Protein AF-0000000071547818 (afdb_homodimer)

Nearest PDB structures (foldseek):
  4hh8-assembly1_A  TM=8.259E-01  e=1.582E-25  Bos taurus
  4f8t-assembly1_A-2  TM=7.580E-01  e=2.418E-24  Homo sapiens
  4f80-assembly1_A-2  TM=7.290E-01  e=1.500E-25  Homo sapiens
  6xlq-assembly3_G  TM=7.268E-01  e=1.851E-24  Homo sapiens
  4f9p-assembly1_B  TM=7.563E-01  e=5.371E-23  Homo sapiens

Organism: Pelodiscus sinensis (NCBI:txid13735)

InterPro domains:
  IPR003599 Immunoglobulin domain subtype [SM00409] (40-147)
  IPR007110 Immunoglobulin-like domain [PS50835] (32-149)
  IPR007110 Immunoglobulin-like domain [PS50835] (153-231)
  IPR013106 Immunoglobulin V-set domain [PF07686] (40-146)
  IPR013106 Immunoglobulin V-set domain [SM00406] (50-131)
  IPR013783 Immunoglobulin-like fold [G3DSA:2.60.40.10] (29-149)
  IPR013783 Immunoglobulin-like fold [G3DSA:2.60.40.10] (150-245)
  IPR036179 Immunoglobulin-like domain superfamily [SSF48726] (34-146)
  IPR036179 Immunoglobulin-like domain superfamily [SSF48726] (155-233)
  IPR050504 BTN/MOG-like [PTHR24100] (22-258)
  IPR053896 Butyrophilin subfamily 3 member A2-like, Ig-C domain [PF22705] (150-229)

Foldseek 3Di:
DDDPPDDPPPPVVVVVVVVVVVVVVVPPVPPPDKAKDFDPDAWEDEAQAKTKGKIFIPPWAAQQQKKKFKDDPDPQATCWIDHNNDTDQPRHDPVNRPFWDKDCPCRRRGMIMIMGGRDDPVVFAKMKIKIDDPVDIYIDIHGYHYWYDWDAWDKDQDDDDPQFTKIKIKIFDTPPAWDKFKDAPVRHTDDWDWDDPDPGMTMTMDTDHLPGRFWMKMKTADPRVRDIHMDIDGDDNVPGDDDDPVVVVVVVVVVVVVVVVVVVVVVVVVVVVD/DDDPPDDDPPPVVVVVVVVVVVVVVVPPVPPPDKAKDFDPDAWEDEAQAKTKGKMFIPPWAAQQQKKKFKDDPDPQATLWIDHNNDTDQPRHDPVNRPFWDKDCPCRRRGMIMIMGGRDDPVVFAKMKIKIDDPVDIYIDIHGYHYWYDWDAKDKDFDDDDPQFTKIKIKIFDIPPAWDKFKDAPVRHTDDWDWDDPDPGMTMTMDTDHLPGRFWMKMKTADPRVRDIHMDIDGDDNVPGDDDDPVVVVVVVVVVVVVVVVVVVVVVVVVVVVD

Radius of gyration: 42.61 Å; Cα contacts (8 Å, |Δi|>4): 1115; chains: 2; bounding box: 73×181×111 Å

Solvent-accessible surface area (backbone atoms only — not comparable to full-atom values): 29470 Å² total; per-residue (Å²): 142,84,84,78,73,77,72,74,70,62,61,61,59,54,53,53,49,50,53,50,50,49,51,56,57,61,60,53,67,69,70,74,79,60,42,44,46,42,58,95,58,65,42,67,32,44,66,62,34,61,37,73,49,56,40,31,40,42,63,71,39,65,38,68,83,28,34,41,35,32,21,59,91,41,80,86,38,18,56,42,36,35,44,85,78,38,76,49,68,84,53,31,32,74,93,35,64,92,30,58,45,76,47,62,89,38,23,70,57,17,29,42,31,42,35,36,48,55,34,50,82,82,65,45,43,64,33,33,45,34,40,35,54,99,84,50,71,40,56,25,63,38,39,36,42,67,31,40,82,46,52,58,28,35,35,31,43,57,42,80,40,94,76,14,36,28,32,36,37,32,37,40,58,48,33,61,83,55,50,70,48,42,20,33,85,87,61,48,77,44,88,56,54,63,46,71,73,44,98,61,27,41,29,33,34,34,71,41,38,82,88,43,80,46,50,36,27,37,36,40,34,34,82,79,73,69,43,73,36,46,19,32,39,30,60,36,75,83,74,44,78,65,85,55,67,40,48,55,51,37,52,50,52,52,51,49,49,52,53,50,52,52,50,53,52,50,53,52,54,58,62,70,71,110,142,84,89,76,77,78,73,73,70,63,59,63,58,53,53,52,48,51,52,48,50,50,53,56,56,62,59,52,66,69,71,72,80,58,44,43,45,41,57,94,58,65,41,67,31,42,67,60,37,62,36,73,49,57,40,30,41,41,64,69,38,65,39,67,84,29,34,38,34,31,20,58,91,42,81,85,40,19,55,43,36,34,44,84,77,38,77,48,69,84,53,32,32,74,93,36,63,94,32,60,46,76,47,63,90,38,24,70,56,17,28,40,31,43,33,36,48,54,34,50,82,81,66,45,44,64,33,33,45,35,41,34,54,99,82,50,71,37,56,25,64,38,39,36,43,65,32,38,82,46,52,58,28,34,36,31,44,57,43,80,40,94,77,12,37,30,34,36,38,33,36,39,59,48,32,61,84,55,51,68,48,42,19,33,87,85,61,48,76,44,88,57,54,62,47,70,72,45,98,62,26,42,30,32,34,35,69,40,39,83,88,42,81,44,51,36,28,38,36,40,33,33,82,78,76,69,43,71,36,46,19,32,38,32,60,38,74,81,74,46,79,64,86,56,67,40,49,55,50,38,53,51,54,50,50,49,48,52,53,50,51,51,51,52,51,50,51,52,52,60,58,67,72,104

Structure (mmCIF, N/CA/C/O backbone):
data_AF-0000000071547818-model_v1
#
loop_
_entity.id
_entity.type
_entity.pdbx_description
1 polymer 'Ig-like domain-containing protein'
#
loop_
_atom_site.group_PDB
_atom_site.id
_atom_site.type_symbol
_atom_site.label_atom_id
_atom_site.label_alt_id
_atom_site.label_comp_id
_atom_site.label_asym_id
_atom_site.label_entity_id
_atom_site.label_seq_id
_atom_site.pdbx_PDB_ins_code
_atom_site.Cartn_x
_atom_site.Cartn_y
_atom_site.Cartn_z
_atom_site.occupancy
_atom_site.B_iso_or_equiv
_atom_site.auth_seq_id
_atom_site.auth_comp_id
_atom_site.auth_asym_id
_atom_site.auth_atom_id
_atom_site.pdbx_PDB_model_num
ATOM 1 N N . MET A 1 1 ? 31.094 83 65.312 1 31.92 1 MET A N 1
ATOM 2 C CA . MET A 1 1 ? 29.844 82.438 64.812 1 31.92 1 MET A CA 1
ATOM 3 C C . MET A 1 1 ? 30.062 81.812 63.469 1 31.92 1 MET A C 1
ATOM 5 O O . MET A 1 1 ? 30.219 82.5 62.469 1 31.92 1 MET A O 1
ATOM 9 N N . HIS A 1 2 ? 30.781 80.5 63.438 1 36.31 2 HIS A N 1
ATOM 10 C CA . HIS A 1 2 ? 31.453 79.625 62.469 1 36.31 2 HIS A CA 1
ATOM 11 C C . HIS A 1 2 ? 30.438 78.938 61.531 1 36.31 2 HIS A C 1
ATOM 13 O O . HIS A 1 2 ? 29.297 78.75 61.938 1 36.31 2 HIS A O 1
ATOM 19 N N . PHE A 1 3 ? 30.719 78.875 60.188 1 37.41 3 PHE A N 1
ATOM 20 C CA . PHE A 1 3 ? 30.266 78.562 58.844 1 37.41 3 PHE A CA 1
ATOM 21 C C . PHE A 1 3 ? 30.062 77.062 58.656 1 37.41 3 PHE A C 1
ATOM 23 O O . PHE A 1 3 ? 30.516 76.5 57.656 1 37.41 3 PHE A O 1
ATOM 30 N N . ALA A 1 4 ? 29.688 76.25 59.688 1 39.84 4 ALA A N 1
ATOM 31 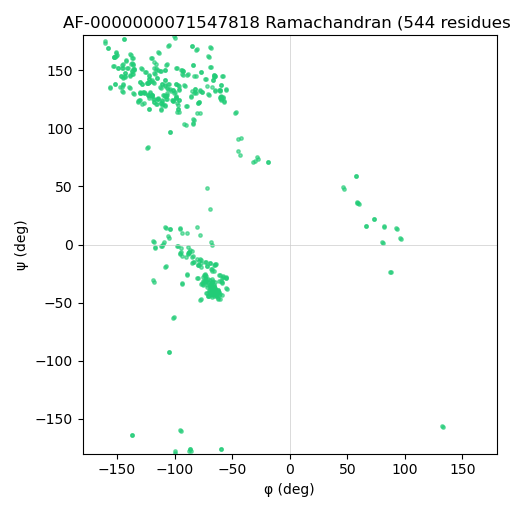C CA . ALA A 1 4 ? 29.906 74.812 59.469 1 39.84 4 ALA A CA 1
ATOM 32 C C . ALA A 1 4 ? 28.781 74.25 58.625 1 39.84 4 ALA A C 1
ATOM 34 O O . ALA A 1 4 ? 28.656 73 58.531 1 39.84 4 ALA A O 1
ATOM 35 N N . PHE A 1 5 ? 27.875 75.125 57.875 1 40.03 5 PHE A N 1
ATOM 36 C CA . PHE A 1 5 ? 26.656 74.375 57.5 1 40.03 5 PHE A CA 1
ATOM 37 C C . PHE A 1 5 ? 26.906 73.438 56.312 1 40.03 5 PHE A C 1
ATOM 39 O O . PHE A 1 5 ? 26.062 72.625 56 1 40.03 5 PHE A O 1
ATOM 46 N N . SER A 1 6 ? 27.984 73.5 55.469 1 42.91 6 SER A N 1
ATOM 47 C CA . SER A 1 6 ? 27.625 73.188 54.094 1 42.91 6 SER A CA 1
ATOM 48 C C . SER A 1 6 ? 27.734 71.688 53.812 1 42.91 6 SER A C 1
ATOM 50 O O . SER A 1 6 ? 27.672 71.25 52.656 1 42.91 6 SER A O 1
ATOM 52 N N . LYS A 1 7 ? 27.938 70.688 54.781 1 50.78 7 LYS A N 1
ATOM 53 C CA . LYS A 1 7 ? 28.453 69.438 54.25 1 50.78 7 LYS A CA 1
ATOM 54 C C . LYS A 1 7 ? 27.312 68.562 53.75 1 50.78 7 LYS A C 1
ATOM 56 O O . LYS A 1 7 ? 27.547 67.438 53.312 1 50.78 7 LYS A O 1
ATOM 61 N N . SER A 1 8 ? 25.953 68.938 53.938 1 48.5 8 SER A N 1
ATOM 62 C CA . SER A 1 8 ? 25.047 67.75 53.938 1 48.5 8 SER A CA 1
ATOM 63 C C . SER A 1 8 ? 24.594 67.438 52.531 1 48.5 8 SER A C 1
ATOM 65 O O . SER A 1 8 ? 23.781 66.5 52.312 1 48.5 8 SER A O 1
ATOM 67 N N . LEU A 1 9 ? 24.984 68.25 51.438 1 50.78 9 LEU A N 1
ATOM 68 C CA . LEU A 1 9 ? 24.312 68.062 50.156 1 50.78 9 LEU A CA 1
ATOM 69 C C . LEU A 1 9 ? 24.969 66.938 49.375 1 50.78 9 LEU A C 1
ATOM 71 O O . LEU A 1 9 ? 24.406 66.438 48.406 1 50.78 9 LEU A O 1
ATOM 75 N N . VAL A 1 10 ? 26.188 66.438 49.844 1 57.91 10 VAL A N 1
ATOM 76 C CA . VAL A 1 10 ? 26.938 65.5 49 1 57.91 10 VAL A CA 1
ATOM 77 C C . VAL A 1 10 ? 26.391 64.125 49.094 1 57.91 10 VAL A C 1
ATOM 79 O O . VAL A 1 10 ? 26.453 63.312 48.156 1 57.91 10 VAL A O 1
ATOM 82 N N . SER A 1 11 ? 25.562 63.812 50.156 1 59.69 11 SER A N 1
ATOM 83 C CA . SER A 1 11 ? 25.312 62.375 50.438 1 59.69 11 SER A CA 1
ATOM 84 C C . SER A 1 11 ? 24.094 61.875 49.656 1 59.69 11 SER A C 1
ATOM 86 O O . SER A 1 11 ? 24.047 60.719 49.25 1 59.69 11 SER A O 1
ATOM 88 N N . ALA A 1 12 ? 23.188 62.781 49.312 1 65.56 12 ALA A N 1
ATOM 89 C CA . ALA A 1 12 ? 21.969 62.312 48.656 1 65.56 12 ALA A CA 1
ATOM 90 C C . ALA A 1 12 ? 22.188 62.062 47.188 1 65.56 12 ALA A C 1
ATOM 92 O O . ALA A 1 12 ? 21.609 61.125 46.594 1 65.56 12 ALA A O 1
ATOM 93 N N . SER A 1 13 ? 23.172 62.844 46.594 1 66.38 13 SER A N 1
ATOM 94 C CA . SER A 1 13 ? 23.438 62.688 45.188 1 66.38 13 SER A CA 1
ATOM 95 C C . SER A 1 13 ? 24.203 61.406 44.875 1 66.38 13 SER A C 1
ATOM 97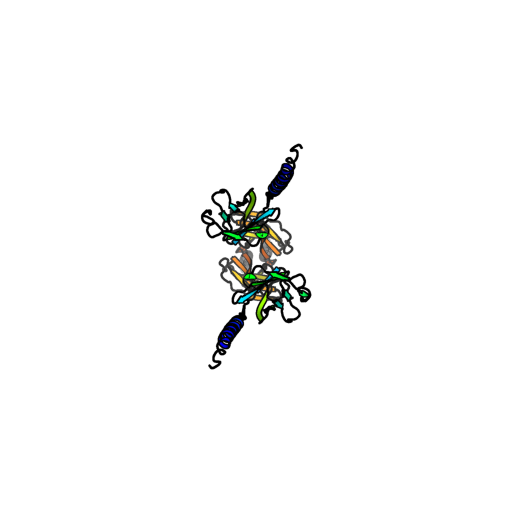 O O . SER A 1 13 ? 23.953 60.75 43.875 1 66.38 13 SER A O 1
ATOM 99 N N . PHE A 1 14 ? 24.984 60.969 45.969 1 70.75 14 PHE A N 1
ATOM 100 C CA . PHE A 1 14 ? 25.797 59.781 45.781 1 70.75 14 PHE A CA 1
ATOM 101 C C . PHE A 1 14 ? 24.922 58.531 45.844 1 70.75 14 PHE A C 1
ATOM 103 O O . PHE A 1 14 ? 25.094 57.594 45.031 1 70.75 14 PHE A O 1
ATOM 110 N N . LEU A 1 15 ? 23.875 58.594 46.688 1 67 15 LEU A N 1
ATOM 111 C CA . LEU A 1 15 ? 22.969 57.438 46.844 1 67 15 LEU A CA 1
ATOM 112 C C . LEU A 1 15 ? 22.047 57.344 45.625 1 67 15 LEU A C 1
ATOM 114 O O . LEU A 1 15 ? 21.75 56.219 45.156 1 67 15 LEU A O 1
ATOM 118 N N . GLY A 1 16 ? 21.688 58.406 45 1 64.62 16 GLY A N 1
ATOM 119 C CA . GLY A 1 16 ? 20.891 58.438 43.781 1 64.62 16 GLY A CA 1
ATOM 120 C C . GLY A 1 16 ? 21.641 57.875 42.562 1 64.62 16 GLY A C 1
ATOM 121 O O . GLY A 1 16 ? 21.062 57.125 41.75 1 64.62 16 GLY A O 1
ATOM 122 N N . TYR A 1 17 ? 22.984 58.125 42.562 1 70.31 17 TYR A N 1
ATOM 123 C CA . TYR A 1 17 ? 23.828 57.656 41.438 1 70.31 17 TYR A CA 1
ATOM 124 C C . TYR A 1 17 ? 24.078 56.156 41.562 1 70.31 17 TYR A C 1
ATOM 126 O O . TYR A 1 17 ? 24.078 55.438 40.562 1 70.31 17 TYR A O 1
ATOM 134 N N . VAL A 1 18 ? 24.172 55.594 42.781 1 69.81 18 VAL A N 1
ATOM 135 C CA . VAL A 1 18 ? 24.391 54.156 43 1 69.81 18 VAL A CA 1
ATOM 136 C C . VAL A 1 18 ? 23.125 53.375 42.656 1 69.81 18 VAL A C 1
ATOM 138 O O . VAL A 1 18 ? 23.203 52.312 42.031 1 69.81 18 VAL A O 1
ATOM 141 N N . VAL A 1 19 ? 22 53.906 43.062 1 66.56 19 VAL A N 1
ATOM 142 C CA . VAL A 1 19 ? 20.734 53.25 42.75 1 66.56 19 VAL A CA 1
ATOM 143 C C . VAL A 1 19 ? 20.5 53.312 41.219 1 66.56 19 VAL A C 1
ATOM 145 O O . VAL A 1 19 ? 20.062 52.312 40.625 1 66.56 19 VAL A O 1
ATOM 148 N N . PHE A 1 20 ? 20.859 54.406 40.625 1 63.91 20 PHE A N 1
ATOM 149 C CA . PHE A 1 20 ? 20.734 54.531 39.156 1 63.91 20 PHE A CA 1
ATOM 150 C C . PHE A 1 20 ? 21.719 53.625 38.469 1 63.91 20 PHE A C 1
ATOM 152 O O . PHE A 1 20 ? 21.359 52.938 37.5 1 63.91 20 PHE A O 1
ATOM 159 N N . PHE A 1 21 ? 22.938 53.531 38.938 1 63.16 21 PHE A N 1
ATOM 160 C CA . PHE A 1 21 ? 23.953 52.656 38.344 1 63.16 21 PHE A CA 1
ATOM 161 C C . PHE A 1 21 ? 23.594 51.188 38.594 1 63.16 21 PHE A C 1
ATOM 163 O O . PHE A 1 21 ? 23.75 50.344 37.719 1 63.16 21 PHE A O 1
ATOM 170 N N . THR A 1 22 ? 23.062 50.875 39.781 1 64.25 22 THR A N 1
ATOM 171 C CA . THR A 1 22 ? 22.672 49.5 40.031 1 64.25 22 THR A CA 1
ATOM 172 C C . THR A 1 22 ? 21.422 49.125 39.219 1 64.25 22 THR A C 1
ATOM 174 O O . THR A 1 22 ? 21.297 48 38.781 1 64.25 22 THR A O 1
ATOM 177 N N . SER A 1 23 ? 20.531 50.094 39 1 59.84 23 SER A N 1
ATOM 178 C CA . SER A 1 23 ? 19.375 49.812 38.156 1 59.84 23 SER A CA 1
ATOM 179 C C . SER A 1 23 ? 19.797 49.594 36.719 1 59.84 23 SER A C 1
ATOM 181 O O . SER A 1 23 ? 19.219 48.75 36 1 59.84 23 SER A O 1
ATOM 183 N N . LEU A 1 24 ? 20.781 50.375 36.25 1 57.12 24 LEU A N 1
ATOM 184 C CA . LEU A 1 24 ? 21.312 50.188 34.906 1 57.12 24 LEU A CA 1
ATOM 185 C C . LEU A 1 24 ? 22.016 48.812 34.781 1 57.12 24 LEU A C 1
ATOM 187 O O . LEU A 1 24 ? 21.969 48.188 33.75 1 57.12 24 LEU A O 1
ATOM 191 N N . LEU A 1 25 ? 22.734 48.469 35.844 1 54.38 25 LEU A N 1
ATOM 192 C CA . LEU A 1 25 ? 23.422 47.188 35.844 1 54.38 25 LEU A CA 1
ATOM 193 C C . LEU A 1 25 ? 22.422 46.031 35.844 1 54.38 25 LEU A C 1
ATOM 195 O O . LEU A 1 25 ? 22.672 45 35.219 1 54.38 25 LEU A O 1
ATOM 199 N N . VAL A 1 26 ? 21.328 46.25 36.562 1 50.66 26 VAL A N 1
ATOM 200 C CA . VAL A 1 26 ? 20.328 45.219 36.594 1 50.66 26 VAL A CA 1
ATOM 201 C C . VAL A 1 26 ? 19.672 45.031 35.25 1 50.66 26 VAL A C 1
ATOM 203 O O . VAL A 1 26 ? 19.047 44 34.969 1 50.66 26 VAL A O 1
ATOM 206 N N . HIS A 1 27 ? 19.625 46.156 34.5 1 48.66 27 HIS A N 1
ATOM 207 C CA . HIS A 1 27 ? 19.062 45.875 33.188 1 48.66 27 HIS A CA 1
ATOM 208 C C . HIS A 1 27 ? 20.016 45 32.344 1 48.66 27 HIS A C 1
ATOM 210 O O . HIS A 1 27 ? 20.391 45.375 31.234 1 48.66 27 HIS A O 1
ATOM 216 N N . LYS A 1 28 ? 21.109 44.625 32.938 1 47.06 28 LYS A N 1
ATOM 217 C CA . LYS A 1 28 ? 21.734 43.594 32.094 1 47.06 28 LYS A CA 1
ATOM 218 C C . LYS A 1 28 ? 20.688 42.594 31.609 1 47.06 28 LYS A C 1
ATOM 220 O O . LYS A 1 28 ? 20.047 41.906 32.406 1 47.06 28 LYS A O 1
ATOM 225 N N . LEU A 1 29 ? 19.969 42.906 30.625 1 45.38 29 LEU A N 1
ATOM 226 C CA . LEU A 1 29 ? 19.188 41.938 29.844 1 45.38 29 LEU A CA 1
ATOM 227 C C . LEU A 1 29 ? 19.891 40.594 29.812 1 45.38 29 LEU A C 1
ATOM 229 O O . LEU A 1 29 ? 21.031 40.5 29.328 1 45.38 29 LEU A O 1
ATOM 233 N N . GLY A 1 30 ? 19.906 39.906 30.906 1 45.88 30 GLY A N 1
ATOM 234 C CA . GLY A 1 30 ? 20.328 38.531 30.797 1 45.88 30 GLY A CA 1
ATOM 235 C C . GLY A 1 30 ? 20.25 38 29.375 1 45.88 30 GLY A C 1
ATOM 236 O O . GLY A 1 30 ? 19.156 37.875 28.812 1 45.88 30 GLY A O 1
ATOM 237 N N . SER A 1 31 ? 21.094 38.438 28.516 1 52.22 31 SER A N 1
ATOM 238 C CA . SER A 1 31 ? 21.203 37.75 27.219 1 52.22 31 SER A CA 1
ATOM 239 C C . SER A 1 31 ? 20.828 36.281 27.328 1 52.22 31 SER A C 1
ATOM 241 O O . SER A 1 31 ? 21.438 35.531 28.062 1 52.22 31 SER A O 1
ATOM 243 N N . ALA A 1 32 ? 19.641 35.969 27.422 1 60.25 32 ALA A N 1
ATOM 244 C CA . ALA A 1 32 ? 19.141 34.625 27.625 1 60.25 32 ALA A CA 1
ATOM 245 C C . ALA A 1 32 ? 19.859 33.625 26.703 1 60.25 32 ALA A C 1
ATOM 247 O O . ALA A 1 32 ? 19.859 33.812 25.484 1 60.25 32 ALA A O 1
ATOM 248 N N . HIS A 1 33 ? 20.891 33.062 27.125 1 82.44 33 HIS A N 1
ATOM 249 C CA . HIS A 1 33 ? 21.562 31.953 26.469 1 82.44 33 HIS A CA 1
ATOM 250 C C . HIS A 1 33 ? 20.578 30.875 26.047 1 82.44 33 HIS A C 1
ATOM 252 O O . HIS A 1 33 ? 19.688 30.5 26.828 1 82.44 33 HIS A O 1
ATOM 258 N N . PHE A 1 34 ? 20.469 30.734 24.703 1 91.75 34 PHE A N 1
ATOM 259 C CA . PHE A 1 34 ? 19.578 29.688 24.203 1 91.75 34 PHE A CA 1
ATOM 260 C C . PHE A 1 34 ? 20.359 28.656 23.406 1 91.75 34 PHE A C 1
ATOM 262 O O . PHE A 1 34 ? 21.516 28.891 23.031 1 91.75 34 PHE A O 1
ATOM 269 N N . TH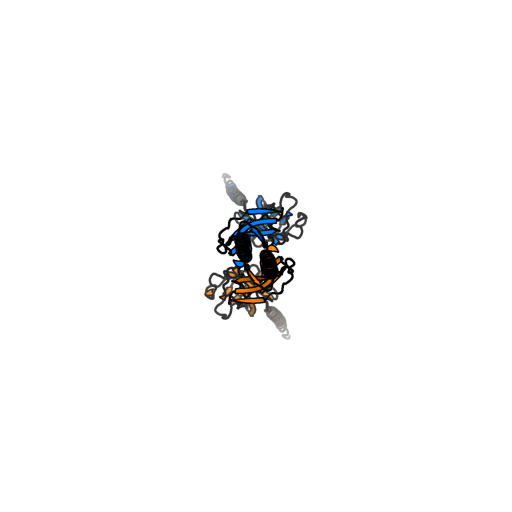R A 1 35 ? 19.906 27.578 23.297 1 94.81 35 THR A N 1
ATOM 270 C CA . THR A 1 35 ? 20.391 26.531 22.406 1 94.81 35 THR A CA 1
ATOM 271 C C . THR A 1 35 ? 19.328 26.141 21.391 1 94.81 35 THR A C 1
ATOM 273 O O . THR A 1 35 ? 18.156 26.438 21.562 1 94.81 35 THR A O 1
ATOM 276 N N . VAL A 1 36 ? 19.844 25.703 20.281 1 96.44 36 VAL A N 1
ATOM 277 C CA . VAL A 1 36 ? 18.953 25.234 19.234 1 96.44 36 VAL A CA 1
ATOM 278 C C . VAL A 1 36 ? 18.953 23.703 19.203 1 96.44 36 VAL A C 1
ATOM 280 O O . VAL A 1 36 ? 20.016 23.078 19.203 1 96.44 36 VAL A O 1
ATOM 283 N N . ILE A 1 37 ? 17.781 23.141 19.156 1 96.75 37 ILE A N 1
ATOM 284 C CA . ILE A 1 37 ? 17.672 21.688 19.203 1 96.75 37 ILE A CA 1
ATOM 285 C C . ILE A 1 37 ? 16.938 21.188 17.953 1 96.75 37 ILE A C 1
ATOM 287 O O . ILE A 1 37 ? 15.875 21.688 17.609 1 96.75 37 ILE A O 1
ATOM 291 N N . GLY A 1 38 ? 17.547 20.25 17.266 1 95.75 38 GLY A N 1
ATOM 292 C CA . GLY A 1 38 ? 16.922 19.562 16.156 1 95.75 38 GLY A CA 1
ATOM 293 C C . GLY A 1 38 ? 16.391 18.188 16.516 1 95.75 38 GLY A C 1
ATOM 294 O O . GLY A 1 38 ? 16.5 17.766 17.672 1 95.75 38 GLY A O 1
ATOM 295 N N . PRO A 1 39 ? 15.828 17.562 15.602 1 95.44 39 PRO A N 1
ATOM 296 C CA . PRO A 1 39 ? 15.32 16.219 15.883 1 95.44 39 PRO A CA 1
ATOM 297 C C . PRO A 1 39 ? 16.438 15.203 16.094 1 95.44 39 PRO A C 1
ATOM 299 O O . PRO A 1 39 ? 17.531 15.367 15.57 1 95.44 39 PRO A O 1
ATOM 302 N N . ASP A 1 40 ? 16.125 14.211 16.844 1 93 40 ASP A N 1
ATOM 303 C CA . ASP A 1 40 ? 17.094 13.164 17.156 1 93 40 ASP A CA 1
ATOM 304 C C . ASP A 1 40 ? 17.344 12.258 15.953 1 93 40 ASP A C 1
ATOM 306 O O . ASP A 1 40 ? 18.422 11.664 15.82 1 93 40 ASP A O 1
ATOM 310 N N . LYS A 1 41 ? 16.312 12.211 15.133 1 92.75 41 LYS A N 1
ATOM 311 C CA . LYS A 1 41 ? 16.422 11.352 13.961 1 92.75 41 LYS A CA 1
ATOM 312 C C . LYS A 1 41 ? 16.266 12.148 12.672 1 92.75 41 LYS A C 1
ATOM 314 O O . LYS A 1 41 ? 15.727 13.258 12.688 1 92.75 41 LYS A O 1
ATOM 319 N N . ALA A 1 42 ? 16.719 11.539 11.719 1 95.06 42 ALA A N 1
ATOM 320 C CA . ALA A 1 42 ? 16.594 12.18 10.414 1 95.06 42 ALA A CA 1
ATOM 321 C C . ALA A 1 42 ? 15.141 12.289 9.992 1 95.06 42 ALA A C 1
ATOM 323 O O . ALA A 1 42 ? 14.32 11.422 10.328 1 95.06 42 ALA A O 1
ATOM 324 N N . VAL A 1 43 ? 14.914 13.336 9.328 1 96.31 43 VAL A N 1
ATOM 325 C CA . VAL A 1 43 ? 13.594 13.492 8.734 1 96.31 43 VAL A CA 1
ATOM 326 C C . VAL A 1 43 ? 13.531 12.727 7.406 1 96.31 43 VAL A C 1
ATOM 328 O O . VAL A 1 43 ? 14.461 12.805 6.598 1 96.31 43 VAL A O 1
ATOM 331 N N . THR A 1 44 ? 12.453 11.969 7.215 1 94.69 44 THR A N 1
ATOM 332 C CA . THR A 1 44 ? 12.305 11.188 5.988 1 94.69 44 THR A CA 1
ATOM 333 C C . THR A 1 44 ? 11.219 11.789 5.098 1 94.69 44 THR A C 1
ATOM 335 O O . THR A 1 44 ? 10.219 12.305 5.594 1 94.69 44 THR A O 1
ATOM 338 N N . ALA A 1 45 ? 11.461 11.773 3.797 1 94.56 45 ALA A N 1
ATOM 339 C CA . ALA A 1 45 ? 10.469 12.258 2.838 1 94.56 45 ALA A CA 1
ATOM 340 C C . ALA A 1 45 ? 10.516 11.438 1.548 1 94.56 45 ALA A C 1
ATOM 342 O O . ALA A 1 45 ? 11.547 10.859 1.205 1 94.56 45 ALA A O 1
ATOM 343 N N . SER A 1 46 ? 9.344 11.383 0.887 1 93 46 SER A N 1
ATOM 344 C CA . SER A 1 46 ? 9.25 10.75 -0.425 1 93 46 SER A CA 1
ATOM 345 C C . SER A 1 46 ? 9.398 11.773 -1.545 1 93 46 SER A C 1
ATOM 347 O O . SER A 1 46 ? 8.93 12.906 -1.424 1 93 46 SER A O 1
ATOM 349 N N . ILE A 1 47 ? 9.93 11.266 -2.627 1 91.56 47 ILE A N 1
ATOM 350 C CA . ILE A 1 47 ? 10.125 12.141 -3.777 1 91.56 47 ILE A CA 1
ATOM 351 C C . ILE A 1 47 ? 8.781 12.711 -4.23 1 91.56 47 ILE A C 1
ATOM 353 O O . ILE A 1 47 ? 7.777 12 -4.262 1 91.56 47 ILE A O 1
ATOM 357 N N . GLY A 1 48 ? 8.836 14.016 -4.531 1 91.5 48 GLY A N 1
ATOM 358 C CA . GLY A 1 48 ? 7.645 14.672 -5.039 1 91.5 48 GLY A CA 1
ATOM 359 C C . GLY A 1 48 ? 6.75 15.219 -3.939 1 91.5 48 GLY A C 1
ATOM 360 O O . GLY A 1 48 ? 5.91 16.078 -4.188 1 91.5 48 GLY A O 1
ATOM 361 N N . ASN A 1 49 ? 6.879 14.664 -2.793 1 92.69 49 ASN A N 1
ATOM 362 C CA . ASN A 1 49 ? 6.082 15.125 -1.658 1 92.69 49 ASN A CA 1
ATOM 363 C C . ASN A 1 49 ? 6.758 16.281 -0.93 1 92.69 49 ASN A C 1
ATOM 365 O O . ASN A 1 49 ? 7.746 16.828 -1.415 1 92.69 49 ASN A O 1
ATOM 369 N N . GLU A 1 50 ? 6.141 16.688 0.151 1 96.19 50 GLU A N 1
ATOM 370 C CA . GLU A 1 50 ? 6.738 17.766 0.935 1 96.19 50 GLU A CA 1
ATOM 371 C C . GLU A 1 50 ? 7.516 17.219 2.127 1 96.19 50 GLU A C 1
ATOM 373 O O . GLU A 1 50 ? 7.25 16.109 2.59 1 96.19 50 GLU A O 1
ATOM 378 N N . ALA A 1 51 ? 8.484 17.938 2.523 1 96.81 51 ALA A N 1
ATOM 379 C CA . ALA A 1 51 ? 9.242 17.641 3.734 1 96.81 51 ALA A CA 1
ATOM 380 C C . ALA A 1 51 ? 9.188 18.812 4.711 1 96.81 51 ALA A C 1
ATOM 382 O O . ALA A 1 51 ? 9.234 19.984 4.301 1 96.81 51 ALA A O 1
ATOM 383 N N . VAL A 1 52 ? 9.07 18.531 5.926 1 97.31 52 VAL A N 1
ATOM 384 C CA . VAL A 1 52 ? 9.039 19.578 6.949 1 97.31 52 VAL A CA 1
ATOM 385 C C . VAL A 1 52 ? 10.172 19.344 7.953 1 97.31 52 VAL A C 1
ATOM 387 O O . VAL A 1 52 ? 10.18 18.328 8.656 1 97.31 52 VAL A O 1
ATOM 390 N N . LEU A 1 53 ? 11.102 20.203 8.07 1 97.62 53 LEU A N 1
ATOM 391 C CA . LEU A 1 53 ? 12.234 20.156 8.984 1 97.62 53 LEU A CA 1
ATOM 392 C C . LEU A 1 53 ? 11.984 21.031 10.211 1 97.62 53 LEU A C 1
ATOM 394 O O . LEU A 1 53 ? 11.695 22.219 10.078 1 97.62 53 LEU A O 1
ATOM 398 N N . TYR A 1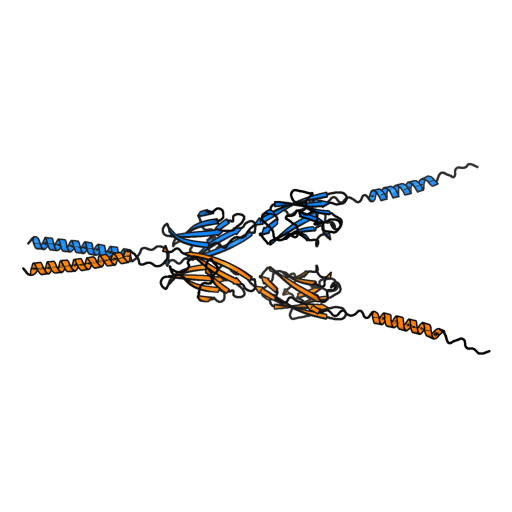 54 ? 12.219 20.5 11.375 1 95.56 54 TYR A N 1
ATOM 399 C CA . TYR A 1 54 ? 11.875 21.219 12.602 1 95.56 54 TYR A CA 1
ATOM 400 C C . TYR A 1 54 ? 13.125 21.5 13.43 1 95.56 54 TYR A C 1
ATOM 402 O O . TYR A 1 54 ? 14.07 20.719 13.43 1 95.56 54 TYR A O 1
ATOM 410 N N . CYS A 1 55 ? 13.117 22.609 14.125 1 96 55 CYS A N 1
ATOM 411 C CA . CYS A 1 55 ? 14.039 22.953 15.195 1 96 55 CYS A CA 1
ATOM 412 C C . CYS A 1 55 ? 13.398 23.906 16.188 1 96 55 CYS A C 1
ATOM 414 O O . CYS A 1 55 ? 12.359 24.516 15.898 1 96 55 CYS A O 1
ATOM 416 N N . HIS A 1 56 ? 13.961 23.984 17.344 1 95.62 56 HIS A N 1
ATOM 417 C CA . HIS A 1 56 ? 13.367 24.859 18.359 1 95.62 56 HIS A CA 1
ATOM 418 C C . HIS A 1 56 ? 14.414 25.359 19.344 1 95.62 56 HIS A C 1
ATOM 420 O O . HIS A 1 56 ? 15.5 24.781 19.438 1 95.62 56 HIS A O 1
ATOM 426 N N . LEU A 1 57 ? 13.984 26.391 19.969 1 94.56 57 LEU A N 1
ATOM 427 C CA . LEU A 1 57 ? 14.859 27 20.969 1 94.56 57 LEU A CA 1
ATOM 428 C C . LEU A 1 57 ? 14.641 26.375 22.344 1 94.56 57 LEU A C 1
ATOM 430 O O . LEU A 1 57 ? 13.516 25.984 22.672 1 94.56 57 LEU A O 1
ATOM 434 N N . SER A 1 58 ? 15.727 26.297 23.062 1 93.5 58 SER A N 1
ATOM 435 C CA . SER A 1 58 ? 15.672 25.938 24.484 1 93.5 58 SER A CA 1
ATOM 436 C C . SER A 1 58 ? 16.469 26.922 25.328 1 93.5 58 SER A C 1
ATOM 438 O O . SER A 1 58 ? 17.672 27.125 25.094 1 93.5 58 SER A O 1
ATOM 440 N N . PRO A 1 59 ? 15.906 27.438 26.188 1 92.38 59 PRO A N 1
ATOM 441 C CA . PRO A 1 59 ? 14.492 27.359 26.578 1 92.38 59 PRO A CA 1
ATOM 442 C C . PRO A 1 59 ? 13.57 28.031 25.562 1 92.38 59 PRO A C 1
ATOM 444 O O . PRO A 1 59 ? 14.047 28.703 24.641 1 92.38 59 PRO A O 1
ATOM 447 N N . LYS A 1 60 ? 12.25 27.812 25.734 1 90.88 60 LYS A N 1
ATOM 448 C CA . LYS A 1 60 ? 11.273 28.406 24.844 1 90.88 60 LYS A CA 1
ATOM 449 C C . LYS A 1 60 ? 11.328 29.938 24.891 1 90.88 60 LYS A C 1
ATOM 451 O O . LYS A 1 60 ? 11.422 30.516 25.969 1 90.88 60 LYS A O 1
ATOM 456 N N . MET A 1 61 ? 11.336 30.531 23.719 1 87.19 61 MET A N 1
ATOM 457 C CA . MET A 1 61 ? 11.32 32 23.609 1 87.19 61 MET A CA 1
ATOM 458 C C . MET A 1 61 ? 10.695 32.438 22.297 1 87.19 61 MET A C 1
ATOM 460 O O . MET A 1 61 ? 10.641 31.672 21.344 1 87.19 61 MET A O 1
ATOM 464 N N . ASN A 1 62 ? 10.195 33.562 22.344 1 87.12 62 ASN A N 1
ATOM 465 C CA . ASN A 1 62 ? 9.555 34.125 21.156 1 87.12 62 ASN A CA 1
ATOM 466 C C . ASN A 1 62 ? 10.57 34.469 20.078 1 87.12 62 ASN A C 1
ATOM 468 O O . ASN A 1 62 ? 11.523 35.219 20.328 1 87.12 62 ASN A O 1
ATOM 472 N N . LEU A 1 63 ? 10.344 34 18.875 1 87.62 63 LEU A N 1
ATOM 473 C CA . LEU A 1 63 ? 11.289 34.094 17.766 1 87.62 63 LEU A CA 1
ATOM 474 C C . LEU A 1 63 ? 10.977 35.344 16.922 1 87.62 63 LEU A C 1
ATOM 476 O O . LEU A 1 63 ? 11.703 35.625 15.961 1 87.62 63 LEU A O 1
ATOM 480 N N . GLU A 1 64 ? 9.953 36.031 17.156 1 81.75 64 GLU A N 1
ATOM 481 C CA . GLU A 1 64 ? 9.461 37.062 16.266 1 81.75 64 GLU A CA 1
ATOM 482 C C . GLU A 1 64 ? 10.539 38.094 15.961 1 81.75 64 GLU A C 1
ATOM 484 O O . GLU A 1 64 ? 10.586 38.656 14.859 1 81.75 64 GLU A O 1
ATOM 489 N N . HIS A 1 65 ? 11.477 38.312 16.875 1 83.75 65 HIS A N 1
ATOM 490 C CA . HIS A 1 65 ? 12.492 39.344 16.656 1 83.75 65 HIS A CA 1
ATOM 491 C C . HIS A 1 65 ? 13.852 38.719 16.344 1 83.75 65 HIS A C 1
ATOM 493 O O . HIS A 1 65 ? 14.867 39.406 16.312 1 83.75 65 HIS A O 1
ATOM 499 N N . MET A 1 66 ? 13.844 37.469 16.047 1 91.25 66 MET A N 1
ATOM 500 C CA . MET A 1 66 ? 15.102 36.781 15.75 1 91.25 66 MET A CA 1
ATOM 501 C C . MET A 1 66 ? 15.227 36.5 14.258 1 91.25 66 MET A C 1
ATOM 503 O O . MET A 1 66 ? 14.234 36.531 13.531 1 91.25 66 MET A O 1
ATOM 507 N N . GLU A 1 67 ? 16.484 36.375 13.883 1 94.69 67 GLU A N 1
ATOM 508 C CA . GLU A 1 67 ? 16.75 35.875 12.547 1 94.69 67 GLU A CA 1
ATOM 509 C C . GLU A 1 67 ? 16.734 34.344 12.523 1 94.69 67 GLU A C 1
ATOM 511 O O . GLU A 1 67 ? 17.328 33.688 13.398 1 94.69 67 GLU A O 1
ATOM 516 N N . VAL A 1 68 ? 16.062 33.844 11.617 1 95.62 68 VAL A N 1
ATOM 517 C CA . VAL A 1 68 ? 16.031 32.406 11.398 1 95.62 68 VAL A CA 1
ATOM 518 C C . VAL A 1 68 ? 16.547 32.094 9.992 1 95.62 68 VAL A C 1
ATOM 520 O O . VAL A 1 68 ? 16.031 32.625 9.008 1 95.62 68 VAL A O 1
ATOM 523 N N . ARG A 1 69 ? 17.5 31.188 9.969 1 96.38 69 ARG A N 1
ATOM 524 C CA . ARG A 1 69 ? 18.125 30.828 8.688 1 96.38 69 ARG A CA 1
ATOM 525 C C . ARG A 1 69 ? 18.281 29.328 8.555 1 96.38 69 ARG A C 1
ATOM 527 O O . ARG A 1 69 ? 18.781 28.656 9.469 1 96.38 69 ARG A O 1
ATOM 534 N N . TRP A 1 70 ? 17.828 28.875 7.473 1 97.81 70 TRP A N 1
ATOM 535 C CA . TRP A 1 70 ? 18.141 27.5 7.078 1 97.81 70 TRP A CA 1
ATOM 536 C C . TRP A 1 70 ? 19.156 27.484 5.93 1 97.81 70 TRP A C 1
ATOM 538 O O . TRP A 1 70 ? 18.969 28.172 4.93 1 97.81 70 TRP A O 1
ATOM 548 N N . PHE A 1 71 ? 20.188 26.703 6.152 1 97.62 71 PHE A N 1
ATOM 549 C CA . PHE A 1 71 ? 21.172 26.609 5.078 1 97.62 71 PHE A CA 1
ATOM 550 C C . PHE A 1 71 ? 21.859 25.25 5.078 1 97.62 71 PHE A C 1
ATOM 552 O O . PHE A 1 71 ? 21.734 24.5 6.039 1 97.62 71 PHE A O 1
ATOM 559 N N . ARG A 1 72 ? 22.469 24.922 4.027 1 95.81 72 ARG A N 1
ATOM 560 C CA . ARG A 1 72 ? 23.188 23.656 3.902 1 95.81 72 ARG A CA 1
ATOM 561 C C . ARG A 1 72 ? 24.688 23.891 3.986 1 95.81 72 ARG A C 1
ATOM 563 O O . ARG A 1 72 ? 25.219 24.234 5.047 1 95.81 72 ARG A O 1
ATOM 570 N N . SER A 1 73 ? 25.406 24.078 2.965 1 90.81 73 SER A N 1
ATOM 571 C CA . SER A 1 73 ? 26.859 24.234 2.994 1 90.81 73 SER A CA 1
ATOM 572 C C . SER A 1 73 ? 27.266 25.703 3.061 1 90.81 73 SER A C 1
ATOM 574 O O . SER A 1 73 ? 28.172 26.062 3.807 1 90.81 73 SER A O 1
ATOM 576 N N . LYS A 1 74 ? 26.484 26.516 2.434 1 89.31 74 LYS A N 1
ATOM 577 C CA . LYS A 1 74 ? 26.875 27.906 2.338 1 89.31 74 LYS A CA 1
ATOM 578 C C . LYS A 1 74 ? 25.953 28.797 3.172 1 89.31 74 LYS A C 1
ATOM 580 O O . LYS A 1 74 ? 24.797 28.984 2.828 1 89.31 74 LYS A O 1
ATOM 585 N N . PHE A 1 75 ? 26.531 29.484 4.117 1 92.75 75 PHE A N 1
ATOM 586 C CA . PHE A 1 75 ? 25.781 30.391 4.992 1 92.75 75 PHE A CA 1
ATOM 587 C C . PHE A 1 75 ? 25.203 31.562 4.203 1 92.75 75 PHE A C 1
ATOM 589 O O . PHE A 1 75 ? 24.094 32 4.477 1 92.75 75 PHE A O 1
ATOM 596 N N . SER A 1 76 ? 25.906 32 3.156 1 91.44 76 SER A N 1
ATOM 597 C CA . SER A 1 76 ? 25.531 33.188 2.385 1 91.44 76 SER A CA 1
ATOM 598 C C . SER A 1 76 ? 24.406 32.875 1.4 1 91.44 76 SER A C 1
ATOM 600 O O . SER A 1 76 ? 23.781 33.781 0.85 1 91.44 76 SER A O 1
ATOM 602 N N . SER A 1 77 ? 24.203 31.594 1.223 1 93 77 SER A N 1
ATOM 603 C CA . SER A 1 77 ? 23.156 31.156 0.319 1 93 77 SER A CA 1
ATOM 604 C C . SER A 1 77 ? 22.156 30.25 1.036 1 93 77 SER A C 1
ATOM 606 O O . SER A 1 77 ? 22.188 29.031 0.88 1 93 77 SER A O 1
ATOM 608 N N . PRO A 1 78 ? 21.266 30.938 1.664 1 97.12 78 PRO A N 1
ATOM 609 C CA . PRO A 1 78 ? 20.344 30.172 2.508 1 97.12 78 PRO A CA 1
ATOM 610 C C . PRO A 1 78 ? 19.266 29.453 1.704 1 97.12 78 PRO A C 1
ATOM 612 O O . PRO A 1 78 ? 18.922 29.875 0.595 1 97.12 78 PRO A O 1
ATOM 615 N N . VAL A 1 79 ? 18.859 28.359 2.184 1 97.75 79 VAL A N 1
ATOM 616 C CA . VAL A 1 79 ? 17.656 27.688 1.683 1 97.75 79 VAL A CA 1
ATOM 617 C C . VAL A 1 79 ? 16.422 28.547 1.95 1 97.75 79 VAL A C 1
ATOM 619 O O . VAL A 1 79 ? 15.562 28.688 1.083 1 97.75 79 VAL A O 1
ATOM 622 N N . HIS A 1 80 ? 16.422 29.156 3.152 1 97.75 80 HIS A N 1
ATOM 623 C CA . HIS A 1 80 ? 15.352 30.047 3.561 1 97.75 80 HIS A CA 1
ATOM 624 C C . HIS A 1 80 ? 15.836 31.016 4.637 1 97.75 80 HIS A C 1
ATOM 626 O O . HIS A 1 80 ? 16.516 30.625 5.586 1 97.75 80 HIS A O 1
ATOM 632 N N . LEU A 1 81 ? 15.508 32.281 4.512 1 97 81 LEU A N 1
ATOM 633 C CA . LEU A 1 81 ? 15.922 33.312 5.457 1 97 81 LEU A CA 1
ATOM 634 C C . LEU A 1 81 ? 14.719 34.125 5.945 1 97 81 LEU A C 1
ATOM 636 O O . LEU A 1 81 ? 13.93 34.594 5.137 1 97 81 LEU A O 1
ATOM 640 N N . TYR A 1 82 ? 14.516 34.125 7.152 1 95.88 82 TYR A N 1
ATOM 641 C CA . TYR A 1 82 ? 13.523 34.938 7.844 1 95.88 82 TYR A CA 1
ATOM 642 C C . TYR A 1 82 ? 14.195 35.938 8.789 1 95.88 82 TYR A C 1
ATOM 644 O O . TYR A 1 82 ? 14.961 35.531 9.664 1 95.88 82 TYR A O 1
ATOM 652 N N . ARG A 1 83 ? 13.945 37.156 8.57 1 92.88 83 ARG A N 1
ATOM 653 C CA . ARG A 1 83 ? 14.547 38.219 9.359 1 92.88 83 ARG A CA 1
ATOM 654 C C . ARG A 1 83 ? 13.633 39.438 9.391 1 92.88 83 ARG A C 1
ATOM 656 O O . ARG A 1 83 ? 13.031 39.781 8.383 1 92.88 83 ARG A O 1
ATOM 663 N N . ASP A 1 84 ? 13.508 40.031 10.516 1 88.69 84 ASP A N 1
ATOM 664 C CA . ASP A 1 84 ? 12.711 41.25 10.68 1 88.69 84 ASP A CA 1
ATOM 665 C C . ASP A 1 84 ? 11.25 41 10.305 1 88.69 84 ASP A C 1
ATOM 667 O O . ASP A 1 84 ? 10.648 41.781 9.555 1 88.69 84 ASP A O 1
ATOM 671 N N . ARG A 1 85 ? 10.805 39.875 10.586 1 88 85 ARG A N 1
ATOM 672 C CA . ARG A 1 85 ? 9.398 39.469 10.477 1 88 85 ARG A CA 1
ATOM 673 C C . ARG A 1 85 ? 9 39.281 9.016 1 88 85 ARG A C 1
ATOM 675 O O . ARG A 1 85 ? 7.832 39.406 8.664 1 88 85 ARG A O 1
ATOM 682 N N . THR A 1 86 ? 10.016 39.062 8.227 1 91.5 86 THR A N 1
ATOM 683 C CA . THR A 1 86 ? 9.742 38.875 6.809 1 91.5 86 THR A CA 1
ATOM 684 C C . THR A 1 86 ? 10.648 37.781 6.223 1 91.5 86 THR A C 1
ATOM 686 O O . THR A 1 86 ? 11.773 37.594 6.695 1 91.5 86 THR A O 1
ATOM 689 N N . ASP A 1 87 ? 10.141 37.156 5.207 1 93.62 87 ASP A N 1
ATOM 690 C CA . ASP A 1 87 ? 10.938 36.156 4.484 1 93.62 87 ASP A CA 1
ATOM 691 C C . ASP A 1 87 ? 11.789 36.844 3.406 1 93.62 87 ASP A C 1
ATOM 693 O O . ASP A 1 87 ? 11.289 37.656 2.641 1 93.62 87 ASP A O 1
ATOM 697 N N . HIS A 1 88 ? 13.047 36.594 3.406 1 93.62 88 HIS A N 1
ATOM 698 C CA . HIS A 1 88 ? 13.953 37.125 2.402 1 93.62 88 HIS A CA 1
ATOM 699 C C . HIS A 1 88 ? 14.344 36.062 1.385 1 93.62 88 HIS A C 1
ATOM 701 O O . HIS A 1 88 ? 15.328 35.344 1.581 1 93.62 88 HIS A O 1
ATOM 707 N N . LEU A 1 89 ? 13.672 36.062 0.312 1 92.94 89 LEU A N 1
ATOM 708 C CA . LEU A 1 89 ? 13.836 35 -0.658 1 92.94 89 LEU A CA 1
ATOM 709 C C . LEU A 1 89 ? 14.805 35.406 -1.764 1 92.94 89 LEU A C 1
ATOM 711 O O . LEU A 1 89 ? 15.133 34.594 -2.631 1 92.94 89 LEU A O 1
ATOM 715 N N . GLU A 1 90 ? 15.266 36.562 -1.68 1 91.19 90 GLU A N 1
ATOM 716 C CA . GLU A 1 90 ? 16.141 37.094 -2.732 1 91.19 90 GLU A CA 1
ATOM 717 C C . GLU A 1 90 ? 17.484 36.375 -2.715 1 91.19 90 GLU A C 1
ATOM 719 O O . GLU A 1 90 ? 18.078 36.125 -3.768 1 91.19 90 GLU A O 1
ATOM 724 N N . GLN A 1 91 ? 17.953 36.031 -1.559 1 88.31 91 GLN A N 1
ATOM 725 C CA . GLN A 1 91 ? 19.266 35.438 -1.417 1 88.31 91 GLN A CA 1
ATOM 726 C C . GLN A 1 91 ? 19.188 33.906 -1.389 1 88.31 91 GLN A C 1
ATOM 728 O O . GLN A 1 91 ? 20.188 33.25 -1.151 1 88.31 91 GLN A O 1
ATOM 733 N N . GLN A 1 92 ? 18.141 33.375 -1.735 1 93.75 92 GLN A N 1
ATOM 734 C CA . GLN A 1 92 ? 17.906 31.953 -1.627 1 93.75 92 GLN A CA 1
ATOM 735 C C . GLN A 1 92 ? 18.688 31.172 -2.682 1 93.75 92 GLN A C 1
ATOM 737 O O . GLN A 1 92 ? 18.844 31.641 -3.811 1 93.75 92 GLN A O 1
ATOM 742 N N . THR A 1 93 ? 19.156 30.062 -2.248 1 93.06 93 THR A N 1
ATOM 743 C CA . THR A 1 93 ? 19.781 29.156 -3.201 1 93.06 93 THR A CA 1
ATOM 744 C C . THR A 1 93 ? 18.812 28.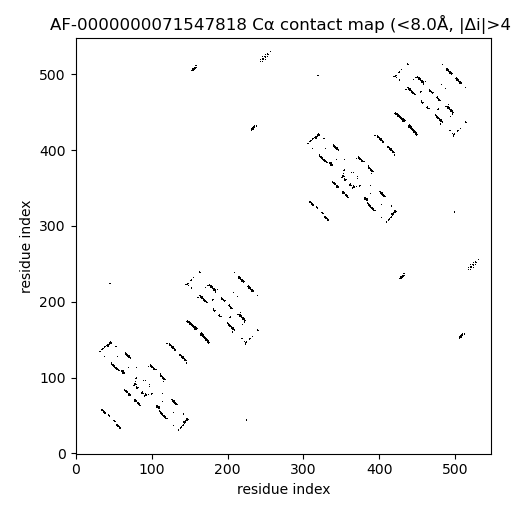828 -4.348 1 93.06 93 THR A C 1
ATOM 746 O O . THR A 1 93 ? 17.656 28.516 -4.113 1 93.06 93 THR A O 1
ATOM 749 N N . PRO A 1 94 ? 19.25 28.875 -5.551 1 92.81 94 PRO A N 1
ATOM 750 C CA . PRO A 1 94 ? 18.375 28.734 -6.723 1 92.81 94 PRO A CA 1
ATOM 751 C C . PRO A 1 94 ? 17.562 27.438 -6.691 1 92.81 94 PRO A C 1
ATOM 753 O O . PRO A 1 94 ? 16.391 27.438 -7.078 1 92.81 94 PRO A O 1
ATOM 756 N N . ASP A 1 95 ? 18.094 26.406 -6.242 1 93.56 95 ASP A N 1
ATOM 757 C CA . ASP A 1 95 ? 17.438 25.094 -6.266 1 93.56 95 ASP A CA 1
ATOM 758 C C . ASP A 1 95 ? 16.172 25.094 -5.395 1 93.56 95 ASP A C 1
ATOM 760 O O . ASP A 1 95 ? 15.312 24.234 -5.551 1 93.56 95 ASP A O 1
ATOM 764 N N . TYR A 1 96 ? 16.047 26.078 -4.527 1 96.5 96 TYR A N 1
ATOM 765 C CA . TYR A 1 96 ? 14.961 26.062 -3.557 1 96.5 96 TYR A CA 1
ATOM 766 C C . TYR A 1 96 ? 13.961 27.172 -3.838 1 96.5 96 TYR A C 1
ATOM 768 O O . TYR A 1 96 ? 12.961 27.312 -3.129 1 96.5 96 TYR A O 1
ATOM 776 N N . ARG A 1 97 ? 14.219 27.938 -4.812 1 93.94 97 ARG A N 1
ATOM 777 C CA . ARG A 1 97 ? 13.352 29.078 -5.105 1 93.94 97 ARG A CA 1
ATOM 778 C C . ARG A 1 97 ? 11.93 28.609 -5.402 1 93.94 97 ARG A C 1
ATOM 780 O O . ARG A 1 97 ? 11.719 27.734 -6.246 1 93.94 97 ARG A O 1
ATOM 787 N N . GLY A 1 98 ? 11.031 29.188 -4.688 1 94.25 98 GLY A N 1
ATOM 788 C CA . GLY A 1 98 ? 9.625 28.906 -4.918 1 94.25 98 GLY A CA 1
ATOM 789 C C . GLY A 1 98 ? 9.164 27.625 -4.266 1 94.25 98 GLY A C 1
ATOM 790 O O . GLY A 1 98 ? 7.988 27.266 -4.359 1 94.25 98 GLY A O 1
ATOM 791 N N 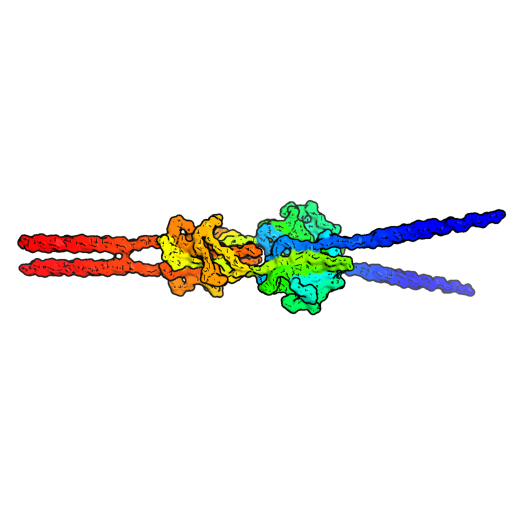. ARG A 1 99 ? 10.078 26.969 -3.562 1 96.94 99 ARG A N 1
ATOM 792 C CA . ARG A 1 99 ? 9.719 25.641 -3.066 1 96.94 99 ARG A CA 1
ATOM 793 C C . ARG A 1 99 ? 9.719 25.609 -1.543 1 96.94 99 ARG A C 1
ATOM 795 O O . ARG A 1 99 ? 9.383 24.594 -0.938 1 96.94 99 ARG A O 1
ATOM 802 N N . THR A 1 100 ? 10.094 26.719 -0.889 1 97.44 100 THR A N 1
ATOM 803 C CA . THR A 1 100 ? 10.227 26.672 0.562 1 97.44 100 THR A CA 1
ATOM 804 C C . THR A 1 100 ? 9.195 27.578 1.235 1 97.44 100 THR A C 1
ATOM 806 O O . THR A 1 100 ? 8.742 28.547 0.64 1 97.44 100 THR A O 1
ATOM 809 N N . GLU A 1 101 ? 8.836 27.172 2.383 1 96.75 101 GLU A N 1
ATOM 810 C CA . GLU A 1 101 ? 7.945 27.953 3.248 1 96.75 101 GLU A CA 1
ATOM 811 C C . GLU A 1 101 ? 8.32 27.766 4.719 1 96.75 101 GLU A C 1
ATOM 813 O O . GLU A 1 101 ? 8.555 26.656 5.176 1 96.75 101 GLU A O 1
ATOM 818 N N . LEU A 1 102 ? 8.406 28.875 5.395 1 95.31 102 LEU A N 1
ATOM 819 C CA . LEU A 1 102 ? 8.641 28.797 6.832 1 95.31 102 LEU A CA 1
ATOM 820 C C . LEU A 1 102 ? 7.316 28.734 7.59 1 95.31 102 LEU A C 1
ATOM 822 O O . LEU A 1 102 ? 6.477 29.625 7.465 1 95.31 102 LEU A O 1
ATOM 826 N N . LEU A 1 103 ? 7.129 27.672 8.312 1 92.81 103 LEU A N 1
ATOM 827 C CA . LEU A 1 103 ? 5.941 27.562 9.156 1 92.81 103 LEU A CA 1
ATOM 828 C C . LEU A 1 103 ? 6.117 28.344 10.453 1 92.81 103 LEU A C 1
ATOM 830 O O . LEU A 1 103 ? 7.004 28.047 11.25 1 92.81 103 LEU A O 1
ATOM 834 N N . LYS A 1 104 ? 5.219 29.281 10.672 1 85.31 104 LYS A N 1
ATOM 835 C CA . LYS A 1 104 ? 5.434 30.281 11.719 1 85.31 104 LYS A CA 1
ATOM 836 C C . LYS A 1 104 ? 4.48 30.062 12.891 1 85.31 104 LYS A C 1
ATOM 838 O O . LYS A 1 104 ? 4.484 30.828 13.852 1 85.31 104 LYS A O 1
ATOM 843 N N . ASP A 1 105 ? 3.654 29.031 12.836 1 80.06 105 ASP A N 1
ATOM 844 C CA . ASP A 1 105 ? 2.629 28.812 13.852 1 80.06 105 ASP A CA 1
ATOM 845 C C . ASP A 1 105 ? 3.254 28.609 15.234 1 80.06 105 ASP A C 1
ATOM 847 O O . ASP A 1 105 ? 2.656 28.969 16.25 1 80.06 105 ASP A O 1
ATOM 851 N N . GLY A 1 106 ? 4.434 28.156 15.297 1 84.31 106 GLY A N 1
ATOM 852 C CA . GLY A 1 106 ? 5.066 27.859 16.578 1 84.31 106 GLY A CA 1
ATOM 853 C C . GLY A 1 106 ? 6.082 28.906 17 1 84.31 106 GLY A C 1
ATOM 854 O O . GLY A 1 106 ? 6.785 28.719 17.984 1 84.31 106 GLY A O 1
ATOM 855 N N . MET A 1 107 ? 6.098 30.016 16.391 1 86.75 107 MET A N 1
ATOM 856 C CA . MET A 1 107 ? 7.164 31 16.594 1 86.75 107 MET A CA 1
ATOM 857 C C . MET A 1 107 ? 7.105 31.578 18 1 86.75 107 MET A C 1
ATOM 859 O O . MET A 1 107 ? 8.141 31.859 18.609 1 86.75 107 MET A O 1
ATOM 863 N N . ALA A 1 108 ? 5.922 31.672 18.516 1 85.25 108 ALA A N 1
ATOM 864 C CA . ALA A 1 108 ? 5.762 32.219 19.859 1 85.25 108 ALA A CA 1
ATOM 865 C C . ALA A 1 108 ? 6.387 31.266 20.891 1 85.25 108 ALA A C 1
ATOM 867 O O . ALA A 1 108 ? 6.844 31.719 21.953 1 85.25 108 ALA A O 1
ATOM 868 N N . ASP A 1 109 ? 6.508 30.062 20.547 1 88.69 109 ASP A N 1
ATOM 869 C CA . ASP A 1 109 ? 7.039 29.047 21.453 1 88.69 109 ASP A CA 1
ATOM 870 C C . ASP A 1 109 ? 8.461 28.656 21.062 1 88.69 109 ASP A C 1
ATOM 872 O O . ASP A 1 109 ? 8.992 27.641 21.547 1 88.69 109 ASP A O 1
ATOM 876 N N . GLY A 1 110 ? 8.961 29.375 20.125 1 90.94 110 GLY A N 1
ATOM 877 C CA . GLY A 1 110 ? 10.344 29.141 19.734 1 90.94 110 GLY A CA 1
ATOM 878 C C . GLY A 1 110 ? 10.492 27.969 18.766 1 90.94 110 GLY A C 1
ATOM 879 O O . GLY A 1 110 ? 11.57 27.391 18.672 1 90.94 110 GLY A O 1
ATOM 880 N N . ARG A 1 111 ? 9.43 27.547 18.188 1 92.44 111 ARG A N 1
ATOM 881 C CA . ARG A 1 111 ? 9.453 26.438 17.234 1 92.44 111 ARG A CA 1
ATOM 882 C C . ARG A 1 111 ? 9.281 26.922 15.805 1 92.44 111 ARG A C 1
ATOM 884 O O . ARG A 1 111 ? 8.469 27.812 15.547 1 92.44 111 ARG A O 1
ATOM 891 N N . VAL A 1 112 ? 10.109 26.406 14.969 1 92.81 112 VAL A N 1
ATOM 892 C CA . VAL A 1 112 ? 9.945 26.734 13.555 1 92.81 112 VAL A CA 1
ATOM 893 C C . VAL A 1 112 ? 10.102 25.469 12.711 1 92.81 112 VAL A C 1
ATOM 895 O O . VAL A 1 112 ? 10.672 24.484 13.164 1 92.81 112 VAL A O 1
ATOM 898 N N . ALA A 1 113 ? 9.5 25.547 11.609 1 96.06 113 ALA A N 1
ATOM 899 C CA . ALA A 1 113 ? 9.609 24.422 10.68 1 96.06 113 ALA A CA 1
ATOM 900 C C . ALA A 1 113 ? 9.781 24.922 9.242 1 96.06 113 ALA A C 1
ATOM 902 O O . ALA A 1 113 ? 9.172 25.906 8.844 1 96.06 113 ALA A O 1
ATOM 903 N N . LEU A 1 114 ? 10.711 24.312 8.562 1 97.75 114 LEU A N 1
ATOM 904 C CA . LEU A 1 114 ? 10.914 24.578 7.145 1 97.75 114 LEU A CA 1
ATOM 905 C C . LEU A 1 114 ? 10.211 23.531 6.281 1 97.75 114 LEU A C 1
ATOM 907 O O . LEU A 1 114 ? 10.508 22.344 6.383 1 97.75 114 LEU A O 1
ATOM 911 N N . LYS A 1 115 ? 9.352 23.969 5.496 1 98.06 115 LYS A N 1
ATOM 912 C CA . LYS A 1 115 ? 8.664 23.094 4.543 1 98.06 115 LYS A CA 1
ATOM 913 C C . LYS A 1 115 ? 9.305 23.188 3.162 1 98.06 115 LYS A C 1
ATOM 915 O O . LYS A 1 115 ? 9.5 24.281 2.631 1 98.06 115 LYS A O 1
ATOM 920 N N . ILE A 1 116 ? 9.656 22.109 2.648 1 97.88 116 ILE A N 1
ATOM 921 C CA . ILE A 1 116 ? 10.172 22 1.285 1 97.88 116 ILE A CA 1
ATOM 922 C C . ILE A 1 116 ? 9.164 21.25 0.412 1 97.88 116 ILE A C 1
ATOM 924 O O . ILE A 1 116 ? 8.844 20.094 0.682 1 97.88 116 ILE A O 1
ATOM 928 N N . ARG A 1 117 ? 8.734 21.859 -0.587 1 97.06 117 ARG A N 1
ATOM 929 C CA . ARG A 1 117 ? 7.777 21.25 -1.495 1 97.06 117 ARG A CA 1
ATOM 930 C C . ARG A 1 117 ? 8.492 20.547 -2.652 1 97.06 117 ARG A C 1
ATOM 932 O O . ARG A 1 117 ? 9.57 20.984 -3.07 1 97.06 117 ARG A O 1
ATOM 939 N N . GLY A 1 118 ? 7.832 19.516 -3.104 1 95.69 118 GLY A N 1
ATOM 940 C CA . GLY A 1 118 ? 8.391 18.812 -4.254 1 95.69 118 GLY A CA 1
ATOM 941 C C . GLY A 1 118 ? 9.797 18.297 -4.016 1 95.69 118 GLY A C 1
ATOM 942 O O . GLY A 1 118 ? 10.719 18.641 -4.758 1 95.69 118 GLY A O 1
ATOM 943 N N . VAL A 1 119 ? 9.93 17.531 -3.086 1 96.25 119 VAL A N 1
ATOM 944 C CA . VAL A 1 119 ? 11.234 17.047 -2.662 1 96.25 119 VAL A CA 1
ATOM 945 C C . VAL A 1 119 ? 11.906 16.281 -3.811 1 96.25 119 VAL A C 1
ATOM 947 O O . VAL A 1 119 ? 11.25 15.508 -4.508 1 96.25 119 VAL A O 1
ATOM 950 N N . ARG A 1 120 ? 13.164 16.625 -4.008 1 95.06 120 ARG A N 1
ATOM 951 C CA . ARG A 1 120 ? 14.008 16.016 -5.023 1 95.06 120 ARG A CA 1
ATOM 952 C C . ARG A 1 120 ? 15.141 15.219 -4.387 1 95.06 120 ARG A C 1
ATOM 954 O O . ARG A 1 120 ? 15.406 15.352 -3.188 1 95.06 120 ARG A O 1
ATOM 961 N N . PHE A 1 121 ? 15.758 14.375 -5.262 1 93.25 121 PHE A N 1
ATOM 962 C CA . PHE A 1 121 ? 16.875 13.586 -4.77 1 93.25 121 PHE A CA 1
ATOM 963 C C . PHE A 1 121 ? 17.984 14.484 -4.23 1 93.25 121 PHE A C 1
ATOM 965 O O . PHE A 1 121 ? 18.641 14.148 -3.238 1 93.25 121 PHE A O 1
ATOM 972 N N . SER A 1 122 ? 18.156 15.633 -4.789 1 94.62 122 SER A N 1
ATOM 973 C CA . SER A 1 122 ? 19.234 16.547 -4.426 1 94.62 122 SER A CA 1
ATOM 974 C C . SER A 1 122 ? 18.969 17.203 -3.078 1 94.62 122 SER A C 1
ATOM 976 O O . SER A 1 122 ? 19.875 17.797 -2.482 1 94.62 122 SER A O 1
ATOM 978 N N . ASP A 1 123 ? 17.828 17.109 -2.656 1 96.88 123 ASP A N 1
ATOM 979 C CA . ASP A 1 123 ? 17.484 17.766 -1.394 1 96.88 123 ASP A CA 1
ATOM 980 C C . ASP A 1 123 ? 18 16.953 -0.206 1 96.88 123 ASP A C 1
ATOM 982 O O . ASP A 1 123 ? 18.047 17.453 0.919 1 96.88 123 ASP A O 1
ATOM 986 N N . ALA A 1 124 ? 18.391 15.773 -0.493 1 95.81 124 ALA A N 1
ATOM 987 C CA . ALA A 1 124 ? 18.859 14.922 0.594 1 95.81 124 ALA A CA 1
ATOM 988 C C . ALA A 1 124 ? 20.141 15.5 1.221 1 95.81 124 ALA A C 1
ATOM 990 O O . ALA A 1 124 ? 20.953 16.094 0.528 1 95.81 124 ALA A O 1
ATOM 991 N N . GLY A 1 125 ? 20.25 15.305 2.594 1 95.88 125 GLY A N 1
ATOM 992 C CA . GLY A 1 125 ? 21.469 15.719 3.27 1 95.88 125 GLY A CA 1
ATOM 993 C C . GLY A 1 125 ? 21.203 16.5 4.539 1 95.88 125 GLY A C 1
ATOM 994 O O . GLY A 1 125 ? 20.156 16.375 5.152 1 95.88 125 GLY A O 1
ATOM 995 N N . GLN A 1 126 ? 22.219 17.297 4.91 1 97.06 126 GLN A N 1
ATOM 996 C CA . GLN A 1 126 ? 22.172 18.031 6.172 1 97.06 126 GLN A CA 1
ATOM 997 C C . GLN A 1 126 ? 21.75 19.469 5.949 1 97.06 126 GLN A C 1
ATOM 999 O O . GLN A 1 126 ? 22.172 20.109 4.984 1 97.06 126 GLN A O 1
ATOM 1004 N N . TYR A 1 127 ? 20.938 19.875 6.809 1 98 127 TYR A N 1
ATOM 1005 C CA . TYR A 1 127 ? 20.5 21.266 6.875 1 98 127 TYR A CA 1
ATOM 1006 C C . TYR A 1 127 ? 20.859 21.891 8.227 1 98 127 TYR A C 1
ATOM 1008 O O . TYR A 1 127 ? 20.734 21.234 9.266 1 98 127 TYR A O 1
ATOM 1016 N N . SER A 1 128 ? 21.25 23.109 8.195 1 97.75 128 SER A N 1
ATOM 1017 C CA . SER A 1 128 ? 21.516 23.844 9.43 1 97.75 128 SER A CA 1
ATOM 1018 C C . SER A 1 128 ? 20.359 24.797 9.758 1 97.75 128 SER A C 1
ATOM 1020 O O . SER A 1 128 ? 19.969 25.609 8.914 1 97.75 128 SER A O 1
ATOM 1022 N N . CYS A 1 129 ? 19.875 24.641 10.859 1 97.31 129 CYS A N 1
ATOM 1023 C CA . CYS A 1 129 ? 18.906 25.594 11.406 1 97.31 129 CYS A CA 1
ATOM 1024 C C . CYS A 1 129 ? 19.578 26.594 12.336 1 97.31 129 CYS A C 1
ATOM 1026 O O . CYS A 1 129 ? 20.047 26.234 13.414 1 97.31 129 CYS A O 1
ATOM 1028 N N . PHE A 1 130 ? 19.578 27.891 11.898 1 96.5 130 PHE A N 1
ATOM 1029 C CA . PHE A 1 130 ? 20.391 28.922 12.531 1 96.5 130 PHE A CA 1
ATOM 1030 C C . PHE A 1 130 ? 19.484 30.016 13.109 1 96.5 130 PHE A C 1
ATOM 1032 O O . PHE A 1 130 ? 18.641 30.562 12.406 1 96.5 130 PHE A O 1
ATOM 1039 N N . PHE A 1 131 ? 19.641 30.234 14.422 1 95.5 131 PHE A N 1
ATOM 1040 C CA . PHE A 1 131 ? 18.969 31.328 15.094 1 95.5 131 PHE A CA 1
ATOM 1041 C C . PHE A 1 131 ? 19.969 32.375 15.555 1 95.5 131 PHE A C 1
ATOM 1043 O O . PHE A 1 131 ? 21.016 32.031 16.109 1 95.5 131 PHE A O 1
ATOM 1050 N N . ARG A 1 132 ? 19.625 33.594 15.312 1 94.5 132 ARG A N 1
ATOM 1051 C CA . ARG A 1 132 ? 20.484 34.688 15.773 1 94.5 132 ARG A CA 1
ATOM 1052 C C . ARG A 1 132 ? 19.688 35.75 16.484 1 94.5 132 ARG A C 1
ATOM 1054 O O . ARG A 1 132 ? 18.703 36.281 15.945 1 94.5 132 ARG A O 1
ATOM 1061 N N . SER A 1 133 ? 20.062 36 17.656 1 89.81 133 SER A N 1
ATOM 1062 C CA . SER A 1 133 ? 19.562 37.156 18.391 1 89.81 133 SER A CA 1
ATOM 1063 C C . SER A 1 133 ? 20.562 38.312 18.359 1 89.81 133 SER A C 1
ATOM 1065 O O . SER A 1 133 ? 21.562 38.25 17.641 1 89.81 133 SER A O 1
ATOM 1067 N N . ASN A 1 134 ? 20.266 39.406 19.016 1 85.62 134 ASN A N 1
ATOM 1068 C CA . ASN A 1 134 ? 21.141 40.562 19.062 1 85.62 134 ASN A CA 1
ATOM 1069 C C . ASN A 1 134 ? 22.438 40.25 19.812 1 85.62 134 ASN A C 1
ATOM 1071 O O . ASN A 1 134 ? 23.453 40.906 19.594 1 85.62 134 ASN A O 1
ATOM 1075 N N . VAL A 1 135 ? 22.453 39.188 20.578 1 83.25 135 VAL A N 1
ATOM 1076 C CA . VAL A 1 135 ? 23.578 38.969 21.5 1 83.25 135 VAL A CA 1
ATOM 1077 C C . VAL A 1 135 ? 24.297 37.688 21.125 1 83.25 135 VAL A C 1
ATOM 1079 O O . VAL A 1 135 ? 25.516 37.562 21.328 1 83.25 135 VAL A O 1
ATOM 1082 N N . SER A 1 136 ? 23.578 36.75 20.625 1 88.75 136 SER A N 1
ATOM 1083 C CA . SER A 1 136 ? 24.188 35.469 20.391 1 88.75 136 SER A CA 1
ATOM 1084 C C . SER A 1 136 ? 23.531 34.719 19.219 1 88.75 136 SER A C 1
ATOM 1086 O O . SER A 1 136 ? 22.547 35.219 18.672 1 88.75 136 SER A O 1
ATOM 1088 N N . TYR A 1 137 ? 24.234 33.656 18.75 1 93.81 137 TYR A N 1
ATOM 1089 C CA . TYR A 1 137 ? 23.656 32.781 17.719 1 93.81 137 TYR A CA 1
ATOM 1090 C C . TYR A 1 137 ? 23.922 31.328 18.047 1 93.81 137 TYR A C 1
ATOM 1092 O O . TYR A 1 137 ? 24.875 31 18.766 1 93.81 137 TYR A O 1
ATOM 1100 N N . GLU A 1 138 ? 23.031 30.453 17.719 1 95.56 138 GLU A N 1
ATOM 1101 C CA . GLU A 1 138 ? 23.141 29 17.828 1 95.56 138 GLU A CA 1
ATOM 1102 C C . GLU A 1 138 ? 22.594 28.297 16.609 1 95.56 138 GLU A C 1
ATOM 1104 O O . GLU A 1 138 ? 21.859 28.906 15.805 1 95.56 138 GLU A O 1
ATOM 1109 N N . GLU A 1 139 ? 23.031 27.078 16.328 1 95.88 139 GLU A N 1
ATOM 1110 C CA . GLU A 1 139 ? 22.516 26.312 15.195 1 95.88 139 GLU A CA 1
ATOM 1111 C C . GLU A 1 139 ? 22.391 24.828 15.539 1 95.88 139 GLU A C 1
ATOM 1113 O O . GLU A 1 139 ? 23 24.359 16.5 1 95.88 139 GLU A O 1
ATOM 1118 N N . ALA A 1 140 ? 21.609 24.156 14.859 1 97.12 140 ALA A N 1
ATOM 1119 C CA . ALA A 1 140 ? 21.453 22.703 14.945 1 97.12 140 ALA A CA 1
ATOM 1120 C C . ALA A 1 140 ? 21.391 22.078 13.562 1 97.12 140 ALA A C 1
ATOM 1122 O O . ALA A 1 140 ? 20.984 22.734 12.594 1 97.12 140 ALA A O 1
ATOM 1123 N N . LEU A 1 141 ? 21.844 20.844 13.5 1 97.19 141 LEU A N 1
ATOM 1124 C CA . LEU A 1 141 ? 21.812 20.109 12.234 1 97.19 141 LEU A CA 1
ATOM 1125 C C . LEU A 1 141 ? 20.578 19.219 12.148 1 97.19 141 LEU A C 1
ATOM 1127 O O . LEU A 1 141 ? 20.203 18.594 13.141 1 97.19 141 LEU A O 1
ATOM 1131 N N . VAL A 1 142 ? 20 19.281 10.984 1 97.81 142 VAL A N 1
ATOM 1132 C CA . VAL A 1 142 ? 18.875 18.406 10.68 1 97.81 142 VAL A CA 1
ATOM 1133 C C . VAL A 1 142 ? 19.141 17.625 9.398 1 97.81 142 VAL A C 1
ATOM 1135 O O . VAL A 1 142 ? 19.484 18.219 8.367 1 97.81 142 VAL A O 1
ATOM 1138 N N . GLU A 1 143 ? 18.938 16.344 9.5 1 97.31 143 GLU A N 1
ATOM 1139 C CA . GLU A 1 143 ? 19.203 15.516 8.32 1 97.31 143 GLU A CA 1
ATOM 1140 C C . GLU A 1 143 ? 17.906 15.148 7.609 1 97.31 143 GLU A C 1
ATOM 1142 O O . GLU A 1 143 ? 16.938 14.734 8.25 1 97.31 143 GLU A O 1
ATOM 1147 N N . LEU A 1 144 ? 17.953 15.336 6.297 1 97.31 144 LEU A N 1
ATOM 1148 C CA . LEU A 1 144 ? 16.828 14.906 5.461 1 97.31 144 LEU A CA 1
ATOM 1149 C C . LEU A 1 144 ? 17.203 13.688 4.633 1 97.31 144 LEU A C 1
ATOM 1151 O O . LEU A 1 144 ? 18.141 13.734 3.834 1 97.31 144 LEU A O 1
ATOM 1155 N N . LYS A 1 145 ? 16.453 12.656 4.883 1 95.56 145 LYS A N 1
ATOM 1156 C CA . LYS A 1 145 ? 16.625 11.445 4.09 1 95.56 145 LYS A CA 1
ATOM 1157 C C . LYS A 1 145 ? 15.484 11.273 3.09 1 95.56 145 LYS A C 1
ATOM 1159 O O . LYS A 1 145 ? 14.32 11.523 3.42 1 95.56 145 LYS A O 1
ATOM 1164 N N . ILE A 1 146 ? 15.836 10.875 1.896 1 93.44 146 ILE A N 1
ATOM 1165 C CA . ILE A 1 146 ? 14.844 10.703 0.839 1 93.44 146 ILE A CA 1
ATOM 1166 C C . ILE A 1 146 ? 14.688 9.219 0.525 1 93.44 146 ILE A C 1
ATOM 1168 O O . ILE A 1 146 ? 15.672 8.469 0.521 1 93.44 146 ILE A O 1
ATOM 1172 N N . ALA A 1 147 ? 13.453 8.867 0.351 1 91.56 147 ALA A N 1
ATOM 1173 C CA . ALA A 1 147 ? 13.156 7.488 -0.009 1 91.56 147 ALA A CA 1
ATOM 1174 C C . ALA A 1 147 ? 12.094 7.422 -1.106 1 91.56 147 ALA A C 1
ATOM 1176 O O . ALA A 1 147 ? 11.336 8.375 -1.299 1 91.56 147 ALA A O 1
ATOM 1177 N N . VAL A 1 148 ? 12.164 6.379 -1.97 1 90.56 148 VAL A N 1
ATOM 1178 C CA . VAL A 1 148 ? 11.188 6.141 -3.029 1 90.56 148 VAL A CA 1
ATOM 1179 C C . VAL A 1 148 ? 10.523 4.781 -2.824 1 90.56 148 VAL A C 1
ATOM 1181 O O . VAL A 1 148 ? 11.203 3.783 -2.572 1 90.56 148 VAL A O 1
ATOM 1184 N N . SER A 1 149 ? 9.258 4.797 -2.84 1 89.88 149 SER A N 1
ATOM 1185 C CA . SER A 1 149 ? 8.508 3.547 -2.84 1 89.88 149 SER A CA 1
ATOM 1186 C C . SER A 1 149 ? 8.406 2.963 -4.246 1 89.88 149 SER A C 1
ATOM 1188 O O . SER A 1 149 ? 8.062 3.67 -5.195 1 89.88 149 SER A O 1
ATOM 1190 N N . GLY A 1 150 ? 8.703 1.745 -4.367 1 90.19 150 GLY A N 1
ATOM 1191 C CA . GLY A 1 150 ? 8.688 1.096 -5.668 1 90.19 150 GLY A CA 1
ATOM 1192 C C . GLY A 1 150 ? 7.387 0.375 -5.961 1 90.19 150 GLY A C 1
ATOM 1193 O O . GLY A 1 150 ? 6.34 0.723 -5.406 1 90.19 150 GLY A O 1
ATOM 1194 N N . LEU A 1 151 ? 7.531 -0.521 -6.898 1 89.62 151 LEU A N 1
ATOM 1195 C CA . LEU A 1 151 ? 6.355 -1.265 -7.348 1 89.62 151 LEU A CA 1
ATOM 1196 C C . LEU A 1 151 ? 6.09 -2.457 -6.438 1 89.62 151 LEU A C 1
ATOM 1198 O O . LEU A 1 151 ? 7.008 -2.973 -5.797 1 89.62 151 LEU A O 1
ATOM 1202 N N . ALA A 1 152 ? 4.781 -2.816 -6.469 1 91.19 152 ALA A N 1
ATOM 1203 C CA . ALA A 1 152 ? 4.43 -4.051 -5.77 1 91.19 152 ALA A CA 1
ATOM 1204 C C . ALA A 1 152 ? 5.207 -5.238 -6.328 1 91.19 152 ALA A C 1
ATOM 1206 O O . ALA A 1 152 ? 5.508 -5.285 -7.523 1 91.19 152 ALA A O 1
ATOM 1207 N N . PRO A 1 153 ? 5.535 -6.121 -5.426 1 94.25 153 PRO A N 1
ATOM 1208 C CA . PRO A 1 153 ? 6.344 -7.242 -5.906 1 94.25 153 PRO A CA 1
ATOM 1209 C C . PRO A 1 153 ? 5.594 -8.133 -6.887 1 94.25 153 PRO A C 1
ATOM 1211 O O . PRO A 1 153 ? 4.387 -8.352 -6.738 1 94.25 153 PRO A O 1
ATOM 1214 N N . LEU A 1 154 ? 6.352 -8.625 -7.836 1 94.75 154 LEU A N 1
ATOM 1215 C CA . LEU A 1 154 ? 5.855 -9.578 -8.82 1 94.75 154 LEU A CA 1
ATOM 1216 C C . LEU A 1 154 ? 6.297 -10.992 -8.469 1 94.75 154 LEU A C 1
ATOM 1218 O O . LEU A 1 154 ? 7.492 -11.258 -8.312 1 94.75 154 LEU A O 1
ATOM 1222 N N . ILE A 1 155 ? 5.355 -11.82 -8.344 1 96.06 155 ILE A N 1
ATOM 1223 C CA . ILE A 1 155 ? 5.672 -13.219 -8.094 1 96.06 155 ILE A CA 1
ATOM 1224 C C . ILE A 1 155 ? 5.668 -14 -9.406 1 96.06 155 ILE A C 1
ATOM 1226 O O . ILE A 1 155 ? 4.672 -13.992 -10.133 1 96.06 155 ILE A O 1
ATOM 1230 N N . SER A 1 156 ? 6.781 -14.664 -9.688 1 96.06 156 SER A N 1
ATOM 1231 C CA . SER A 1 156 ? 6.914 -15.453 -10.906 1 96.06 156 SER A CA 1
ATOM 1232 C C . SER A 1 156 ? 6.98 -16.938 -10.594 1 96.06 156 SER A C 1
ATOM 1234 O O . SER A 1 156 ? 7.891 -17.391 -9.891 1 96.06 156 SER A O 1
ATOM 1236 N N . VAL A 1 157 ? 6 -17.625 -11.062 1 96 157 VAL A N 1
ATOM 1237 C CA . VAL A 1 157 ? 6.074 -19.078 -11.062 1 96 157 VAL A CA 1
ATOM 1238 C C . VAL A 1 157 ? 6.848 -19.562 -12.281 1 96 157 VAL A C 1
ATOM 1240 O O . VAL A 1 157 ? 6.312 -19.594 -13.391 1 96 157 VAL A O 1
ATOM 1243 N N . GLU A 1 158 ? 7.988 -20 -12.078 1 94.94 158 GLU A N 1
ATOM 1244 C CA . GLU A 1 158 ? 8.938 -20.062 -13.188 1 94.94 158 GLU A CA 1
ATOM 1245 C C . GLU A 1 158 ? 9.039 -21.469 -13.758 1 94.94 158 GLU A C 1
ATOM 1247 O O . GLU A 1 158 ? 8.883 -21.672 -14.969 1 94.94 158 GLU A O 1
ATOM 1252 N N . ASP A 1 159 ? 9.5 -22.391 -12.898 1 94.69 159 ASP A N 1
ATOM 1253 C CA . ASP A 1 159 ? 9.766 -23.719 -13.422 1 94.69 159 ASP A CA 1
ATOM 1254 C C . ASP A 1 159 ? 9.758 -24.766 -12.305 1 94.69 159 ASP A C 1
ATOM 1256 O O . ASP A 1 159 ? 9.641 -24.422 -11.125 1 94.69 159 ASP A O 1
ATOM 1260 N N . TYR A 1 160 ? 9.773 -25.984 -12.914 1 93.75 160 TYR A N 1
ATOM 1261 C CA . TYR A 1 160 ? 9.977 -27.062 -11.969 1 93.75 160 TYR A CA 1
ATOM 1262 C C . TYR A 1 160 ? 11.445 -27.172 -11.555 1 93.75 160 TYR A C 1
ATOM 1264 O O . TYR A 1 160 ? 12.344 -27 -12.391 1 93.75 160 TYR A O 1
ATOM 1272 N N . GLN A 1 161 ? 11.602 -27.281 -10.242 1 92.38 161 GLN A N 1
ATOM 1273 C CA . GLN A 1 161 ? 12.945 -27.438 -9.703 1 92.38 161 GLN A CA 1
ATOM 1274 C C . GLN A 1 161 ? 12.93 -28.312 -8.445 1 92.38 161 GLN A C 1
ATOM 1276 O O . GLN A 1 161 ? 12.125 -28.094 -7.539 1 92.38 161 GLN A O 1
ATOM 1281 N N . ASP A 1 162 ? 13.906 -29.297 -8.305 1 88.44 162 ASP A N 1
ATOM 1282 C CA . ASP A 1 162 ? 14.094 -30.141 -7.129 1 88.44 162 ASP A CA 1
ATOM 1283 C C . ASP A 1 162 ? 12.758 -30.703 -6.645 1 88.44 162 ASP A C 1
ATOM 1285 O O . ASP A 1 162 ? 12.414 -30.578 -5.465 1 88.44 162 ASP A O 1
ATOM 1289 N N . GLU A 1 163 ? 11.984 -31.25 -7.457 1 87.69 163 GLU A N 1
ATOM 1290 C CA . GLU A 1 163 ? 10.703 -31.875 -7.156 1 87.69 163 GLU A CA 1
ATOM 1291 C C . GLU A 1 163 ? 9.688 -30.828 -6.684 1 87.69 163 GLU A C 1
ATOM 1293 O O . GLU A 1 163 ? 8.711 -31.172 -6.012 1 87.69 163 GLU A O 1
ATOM 1298 N N . GLY A 1 164 ? 10.047 -29.672 -6.953 1 93.31 164 GLY A N 1
ATOM 1299 C CA . GLY A 1 164 ? 9.141 -28.594 -6.602 1 93.31 164 GLY A CA 1
ATOM 1300 C C . GLY A 1 164 ? 9.023 -27.531 -7.688 1 93.31 164 GLY A C 1
ATOM 1301 O O . GLY A 1 164 ? 9.242 -27.828 -8.867 1 93.31 164 GLY A O 1
ATOM 1302 N N . ILE A 1 165 ? 8.484 -26.391 -7.273 1 94.38 165 ILE A N 1
ATOM 1303 C CA . ILE A 1 165 ? 8.289 -25.266 -8.195 1 94.38 165 ILE A CA 1
ATOM 1304 C C . ILE A 1 165 ? 9.172 -24.094 -7.77 1 94.38 165 ILE A C 1
ATOM 1306 O O . ILE A 1 165 ? 9.156 -23.688 -6.605 1 94.38 165 ILE A O 1
ATOM 1310 N N . ARG A 1 166 ? 9.914 -23.672 -8.672 1 95.12 166 ARG A N 1
ATOM 1311 C CA . ARG A 1 166 ? 10.719 -22.484 -8.438 1 95.12 166 ARG A CA 1
ATOM 1312 C C . ARG A 1 166 ? 9.883 -21.219 -8.578 1 95.12 166 ARG A C 1
ATOM 1314 O O . ARG A 1 166 ? 9.281 -20.969 -9.625 1 95.12 166 ARG A O 1
ATOM 1321 N N . ILE A 1 167 ? 9.867 -20.453 -7.555 1 94.88 167 ILE A N 1
ATOM 1322 C CA . ILE A 1 167 ? 9.133 -19.188 -7.566 1 94.88 167 ILE A CA 1
ATOM 1323 C C . ILE A 1 167 ? 10.07 -18.031 -7.238 1 94.88 167 ILE A C 1
ATOM 1325 O O . ILE A 1 167 ? 10.953 -18.172 -6.383 1 94.88 167 ILE A O 1
ATOM 1329 N N . ALA A 1 168 ? 9.891 -16.984 -7.934 1 95.31 168 ALA A N 1
ATOM 1330 C CA . ALA A 1 168 ? 10.703 -15.781 -7.723 1 95.31 168 ALA A CA 1
ATOM 1331 C C . ALA A 1 168 ? 9.82 -14.578 -7.391 1 95.31 168 ALA A C 1
ATOM 1333 O O . ALA A 1 168 ? 8.703 -14.461 -7.887 1 95.31 168 ALA A O 1
ATOM 1334 N N . CYS A 1 169 ? 10.289 -13.797 -6.543 1 95.31 169 CYS A N 1
ATOM 1335 C CA . CYS A 1 169 ? 9.672 -12.523 -6.188 1 95.31 169 CYS A CA 1
ATOM 1336 C C . CYS A 1 169 ? 10.609 -11.359 -6.5 1 95.31 169 CYS A C 1
ATOM 1338 O O . CYS A 1 169 ? 11.758 -11.344 -6.059 1 95.31 169 CYS A O 1
ATOM 1340 N N . GLN A 1 170 ? 10.094 -10.453 -7.262 1 94.62 170 GLN A N 1
ATOM 1341 C CA . GLN A 1 170 ? 10.945 -9.344 -7.672 1 94.62 170 GLN A CA 1
ATOM 1342 C C . GLN A 1 170 ? 10.211 -8.016 -7.543 1 94.62 170 GLN A C 1
ATOM 1344 O O . GLN A 1 170 ? 8.977 -7.965 -7.621 1 94.62 170 GLN A O 1
ATOM 1349 N N . SER A 1 171 ? 10.914 -7.02 -7.301 1 93 171 SER A N 1
ATOM 1350 C CA . SER A 1 171 ? 10.391 -5.66 -7.23 1 93 171 SER A CA 1
ATOM 1351 C C . SER A 1 171 ? 11.438 -4.645 -7.676 1 93 171 SER A C 1
ATOM 1353 O O . SER A 1 171 ? 12.641 -4.91 -7.609 1 93 171 SER A O 1
ATOM 1355 N N . THR A 1 172 ? 10.914 -3.521 -8.195 1 91.25 172 THR A N 1
ATOM 1356 C CA . THR A 1 172 ? 11.82 -2.492 -8.703 1 91.25 172 THR A CA 1
ATOM 1357 C C . THR A 1 172 ? 11.359 -1.105 -8.258 1 91.25 172 THR A C 1
ATOM 1359 O O . THR A 1 172 ? 10.227 -0.932 -7.82 1 91.25 172 THR A O 1
ATOM 1362 N N . GLY A 1 173 ? 12.336 -0.169 -8.312 1 89.5 173 GLY A N 1
ATOM 1363 C CA . GLY A 1 173 ? 11.984 1.232 -8.156 1 89.5 173 GLY A CA 1
ATOM 1364 C C . GLY A 1 173 ? 12.094 1.714 -6.719 1 89.5 173 GLY A C 1
ATOM 1365 O O . GLY A 1 173 ? 11.523 2.746 -6.359 1 89.5 173 GLY A O 1
ATOM 1366 N N . TRP A 1 174 ? 12.68 0.973 -6 1 88.56 174 TRP A N 1
ATOM 1367 C CA . TRP A 1 174 ? 12.797 1.353 -4.594 1 88.56 174 TRP A CA 1
ATOM 1368 C C . TRP A 1 174 ? 14.094 2.119 -4.348 1 88.56 174 TRP A C 1
ATOM 1370 O O . TRP A 1 174 ? 15.117 1.839 -4.98 1 88.56 174 TRP A O 1
ATOM 1380 N N . TYR A 1 175 ? 14.102 3.105 -3.41 1 87.75 175 TYR A N 1
ATOM 1381 C CA . TYR A 1 175 ? 15.281 3.773 -2.871 1 87.75 175 TYR A CA 1
ATOM 1382 C C . TYR A 1 175 ? 15.086 4.113 -1.398 1 87.75 175 TYR A C 1
ATOM 1384 O O . TYR A 1 175 ? 14.086 4.727 -1.021 1 87.75 175 TYR A O 1
ATOM 1392 N N . PRO A 1 176 ? 16.031 3.92 -0.626 1 87.31 176 PRO A N 1
ATOM 1393 C CA . PRO A 1 176 ? 17.172 3.043 -0.893 1 87.31 176 PRO A CA 1
ATOM 1394 C C . PRO A 1 176 ? 16.766 1.594 -1.141 1 87.31 176 PRO A C 1
ATOM 1396 O O . PRO A 1 176 ? 15.57 1.3 -1.259 1 87.31 176 PRO A O 1
ATOM 1399 N N . GLU A 1 177 ? 17.688 0.717 -1.314 1 87.81 177 GLU A N 1
ATOM 1400 C CA . GLU A 1 177 ? 17.391 -0.684 -1.598 1 87.81 177 GLU A CA 1
ATOM 1401 C C . GLU A 1 177 ? 16.578 -1.312 -0.476 1 87.81 177 GLU A C 1
ATOM 1403 O O . GLU A 1 177 ? 16.969 -1.258 0.692 1 87.81 177 GLU A O 1
ATOM 1408 N N . PRO A 1 178 ? 15.477 -1.915 -0.857 1 90.56 178 PRO A N 1
ATOM 1409 C CA . PRO A 1 178 ? 14.586 -2.502 0.149 1 90.56 178 PRO A CA 1
ATOM 1410 C C . PRO A 1 178 ? 15 -3.918 0.545 1 90.56 178 PRO A C 1
ATOM 1412 O O . PRO A 1 178 ? 15.961 -4.461 -0.004 1 90.56 178 PRO A O 1
ATOM 1415 N N . LYS A 1 179 ? 14.352 -4.348 1.537 1 89.19 179 LYS A N 1
ATOM 1416 C CA . LYS A 1 179 ? 14.492 -5.75 1.92 1 89.19 179 LYS A CA 1
ATOM 1417 C C . LYS A 1 179 ? 13.336 -6.586 1.376 1 89.19 179 LYS A C 1
ATOM 1419 O O . LYS A 1 179 ? 12.172 -6.215 1.523 1 89.19 179 LYS A O 1
ATOM 1424 N N . LEU A 1 180 ? 13.703 -7.625 0.712 1 92.38 180 LEU A N 1
ATOM 1425 C CA . LEU A 1 180 ? 12.711 -8.539 0.148 1 92.38 180 LEU A CA 1
ATOM 1426 C C . LEU A 1 180 ? 12.719 -9.875 0.888 1 92.38 180 LEU A C 1
ATOM 1428 O O . LEU A 1 180 ? 13.781 -10.477 1.07 1 92.38 180 LEU A O 1
ATOM 1432 N N . GLN A 1 181 ? 11.453 -10.297 1.322 1 92.12 181 GLN A N 1
ATOM 1433 C CA . GLN A 1 181 ? 11.391 -11.523 2.109 1 92.12 181 GLN A CA 1
ATOM 1434 C C . GLN A 1 181 ? 10.117 -12.312 1.807 1 92.12 181 GLN A C 1
ATOM 1436 O O . GLN A 1 181 ? 9.047 -11.727 1.636 1 92.12 181 GLN A O 1
ATOM 1441 N N . TRP A 1 182 ? 10.328 -13.672 1.829 1 94.38 182 TRP A N 1
ATOM 1442 C CA . TRP A 1 182 ? 9.188 -14.578 1.726 1 94.38 182 TRP A CA 1
ATOM 1443 C C . TRP A 1 182 ? 8.656 -14.945 3.107 1 94.38 182 TRP A C 1
ATOM 1445 O O . TRP A 1 182 ? 9.43 -15.18 4.035 1 94.38 182 TRP A O 1
ATOM 1455 N N . THR A 1 183 ? 7.336 -14.922 3.154 1 92.38 183 THR A N 1
ATOM 1456 C CA . THR A 1 183 ? 6.707 -15.336 4.402 1 92.38 183 THR A CA 1
ATOM 1457 C C . THR A 1 183 ? 5.484 -16.203 4.129 1 92.38 183 THR A C 1
ATOM 1459 O O . THR A 1 183 ? 4.988 -16.25 3.002 1 92.38 183 THR A O 1
ATOM 1462 N N . ASP A 1 184 ? 5.062 -16.875 5.137 1 88.56 184 ASP A N 1
ATOM 1463 C CA . ASP A 1 184 ? 3.77 -17.547 5.039 1 88.56 184 ASP A CA 1
ATOM 1464 C C . ASP A 1 184 ? 2.631 -16.609 5.445 1 88.56 184 ASP A C 1
ATOM 1466 O O . ASP A 1 184 ? 2.85 -15.422 5.672 1 88.56 184 ASP A O 1
ATOM 1470 N N . LEU A 1 185 ? 1.427 -17.078 5.457 1 79 185 LEU A N 1
ATOM 1471 C CA . LEU A 1 185 ? 0.275 -16.234 5.746 1 79 185 LEU A CA 1
ATOM 1472 C C . LEU A 1 185 ? 0.287 -15.773 7.199 1 79 185 LEU A C 1
ATOM 1474 O O . LEU A 1 185 ? -0.347 -14.781 7.547 1 79 185 LEU A O 1
ATOM 1478 N N . SER A 1 186 ? 1.052 -16.578 7.961 1 82.12 186 SER A N 1
ATOM 1479 C CA . SER A 1 186 ? 1.16 -16.203 9.367 1 82.12 186 SER A CA 1
ATOM 1480 C C . SER A 1 186 ? 2.299 -15.211 9.586 1 82.12 186 SER A C 1
ATOM 1482 O O . SER A 1 186 ? 2.51 -14.734 10.703 1 82.12 186 SER A O 1
ATOM 1484 N N . GLY A 1 187 ? 2.996 -15 8.602 1 83.12 187 GLY A N 1
ATOM 1485 C CA . GLY A 1 187 ? 4.07 -14.023 8.703 1 83.12 187 GLY A CA 1
ATOM 1486 C C . GLY A 1 187 ? 5.418 -14.648 9 1 83.12 187 GLY A C 1
ATOM 1487 O O . GLY A 1 187 ? 6.41 -13.938 9.195 1 83.12 187 GLY A O 1
ATOM 1488 N N . ASN A 1 188 ? 5.508 -15.906 9.039 1 87.94 188 ASN A N 1
ATOM 1489 C CA . ASN A 1 188 ? 6.777 -16.578 9.289 1 87.94 188 ASN A CA 1
ATOM 1490 C C . ASN A 1 188 ? 7.676 -16.562 8.055 1 87.94 188 ASN A C 1
ATOM 1492 O O . ASN A 1 188 ? 7.25 -16.938 6.965 1 87.94 188 ASN A O 1
ATOM 1496 N N . PRO A 1 189 ? 8.891 -16.156 8.367 1 90.25 189 PRO A N 1
ATOM 1497 C CA . PRO A 1 189 ? 9.805 -16.078 7.223 1 90.25 189 PRO A CA 1
ATOM 1498 C C . PRO A 1 189 ? 10.109 -17.453 6.629 1 90.25 189 PRO A C 1
ATOM 1500 O O . PRO A 1 189 ? 10.227 -18.438 7.367 1 90.25 189 PRO A O 1
ATOM 1503 N N . GLN A 1 190 ? 10.188 -17.469 5.336 1 90.12 190 GLN A N 1
ATOM 1504 C CA . GLN A 1 190 ? 10.57 -18.672 4.602 1 90.12 190 GLN A CA 1
ATOM 1505 C C . GLN A 1 190 ? 11.969 -18.531 4.012 1 90.12 190 GLN A C 1
ATOM 1507 O O . GLN A 1 190 ? 12.32 -17.5 3.457 1 90.12 190 GLN A O 1
ATOM 1512 N N . PRO A 1 191 ? 12.711 -19.609 4.148 1 86.25 191 PRO A N 1
ATOM 1513 C CA . PRO A 1 191 ? 14.047 -19.547 3.564 1 86.25 191 PRO A CA 1
ATOM 1514 C C . PRO A 1 191 ? 14.023 -19.312 2.057 1 86.25 191 PRO A C 1
ATOM 1516 O O . PRO A 1 191 ? 13.258 -19.953 1.34 1 86.25 191 PRO A O 1
ATOM 1519 N N . SER A 1 192 ? 14.734 -18.297 1.642 1 87.81 192 SER A N 1
ATOM 1520 C CA . SER A 1 192 ? 14.812 -17.953 0.226 1 87.81 192 SER A CA 1
ATOM 1521 C C . SER A 1 192 ? 16.188 -17.406 -0.138 1 87.81 192 SER A C 1
ATOM 1523 O O . SER A 1 192 ? 17 -17.094 0.744 1 87.81 192 SER A O 1
ATOM 1525 N N . LEU A 1 193 ? 16.469 -17.578 -1.345 1 84.69 193 LEU A N 1
ATOM 1526 C CA . LEU A 1 193 ? 17.688 -16.984 -1.854 1 84.69 193 LEU A CA 1
ATOM 1527 C C . LEU A 1 193 ? 17.438 -15.578 -2.396 1 84.69 193 LEU A C 1
ATOM 1529 O O . LEU A 1 193 ? 16.859 -15.422 -3.469 1 84.69 193 LEU A O 1
ATOM 1533 N N . ALA A 1 194 ? 17.859 -14.75 -1.55 1 75.12 194 ALA A N 1
ATOM 1534 C CA . ALA A 1 194 ? 17.625 -13.352 -1.913 1 75.12 194 ALA A CA 1
ATOM 1535 C C . ALA A 1 194 ? 18.859 -12.75 -2.578 1 75.12 194 ALA A C 1
ATOM 1537 O O . ALA A 1 194 ? 20 -13.062 -2.203 1 75.12 194 ALA A O 1
ATOM 1538 N N . GLY A 1 195 ? 18.719 -12.102 -3.602 1 71.38 195 GLY A N 1
ATOM 1539 C CA . GLY A 1 195 ? 19.828 -11.398 -4.227 1 71.38 195 GLY A CA 1
ATOM 1540 C C . GLY A 1 195 ? 19.375 -10.312 -5.184 1 71.38 195 GLY A C 1
ATOM 1541 O O . GLY A 1 195 ? 18.172 -10.023 -5.285 1 71.38 195 GLY A O 1
ATOM 1542 N N . LYS A 1 196 ? 20.328 -9.57 -5.664 1 70.25 196 LYS A N 1
ATOM 1543 C CA . LYS A 1 196 ? 20.125 -8.555 -6.691 1 70.25 196 LYS A CA 1
ATOM 1544 C C . LYS A 1 196 ? 20 -9.188 -8.07 1 70.25 196 LYS A C 1
ATOM 1546 O O . LYS A 1 196 ? 20.844 -10.008 -8.469 1 70.25 196 LYS A O 1
ATOM 1551 N N . LYS A 1 197 ? 18.812 -9.023 -8.516 1 67.81 197 LYS A N 1
ATOM 1552 C CA . LYS A 1 197 ? 18.672 -9.43 -9.906 1 67.81 197 LYS A CA 1
ATOM 1553 C C . LYS A 1 197 ? 19.391 -8.461 -10.844 1 67.81 197 LYS A C 1
ATOM 1555 O O . LYS A 1 197 ? 20.031 -8.875 -11.805 1 67.81 197 LYS A O 1
ATOM 1560 N N . SER A 1 198 ? 19.203 -7.156 -10.586 1 68.69 198 SER A N 1
ATOM 1561 C CA . SER A 1 198 ? 19.891 -6.051 -11.242 1 68.69 198 SER A CA 1
ATOM 1562 C C . SER A 1 198 ? 20.172 -4.914 -10.273 1 68.69 198 SER A C 1
ATOM 1564 O O . SER A 1 198 ? 19.844 -5.008 -9.086 1 68.69 198 SER A O 1
ATOM 1566 N N . GLN A 1 199 ? 20.844 -3.92 -10.781 1 64.94 199 GLN A N 1
ATOM 1567 C CA . GLN A 1 199 ? 21.141 -2.754 -9.953 1 64.94 199 GLN A CA 1
ATOM 1568 C C . GLN A 1 199 ? 19.859 -2.164 -9.367 1 64.94 199 GLN A C 1
ATOM 1570 O O . GLN A 1 199 ? 19.875 -1.668 -8.234 1 64.94 199 GLN A O 1
ATOM 1575 N N . SER A 1 200 ? 18.828 -2.332 -10.016 1 74.56 200 SER A N 1
ATOM 1576 C CA . SER A 1 200 ? 17.625 -1.642 -9.594 1 74.56 200 SER A CA 1
ATOM 1577 C C . SER A 1 200 ? 16.516 -2.633 -9.227 1 74.56 200 SER A C 1
ATOM 1579 O O . SER A 1 200 ? 15.391 -2.232 -8.93 1 74.56 200 SER A O 1
ATOM 1581 N N . GLU A 1 201 ? 16.922 -3.795 -9.312 1 83.75 201 GLU A N 1
ATOM 1582 C CA . GLU A 1 201 ? 15.891 -4.816 -9.094 1 83.75 201 GLU A CA 1
ATOM 1583 C C . GLU A 1 201 ? 16.359 -5.855 -8.078 1 83.75 201 GLU A C 1
ATOM 1585 O O . GLU A 1 201 ? 17.5 -6.332 -8.148 1 83.75 201 GLU A O 1
ATOM 1590 N N . ILE A 1 202 ? 15.539 -6.078 -7.176 1 90.19 202 ILE A N 1
ATOM 1591 C CA . ILE A 1 202 ? 15.82 -7.098 -6.172 1 90.19 202 ILE A CA 1
ATOM 1592 C C . ILE A 1 202 ? 14.922 -8.312 -6.402 1 90.19 202 ILE A C 1
ATOM 1594 O O . ILE A 1 202 ? 13.828 -8.188 -6.965 1 90.19 202 ILE A O 1
ATOM 1598 N N . GLU A 1 203 ? 15.492 -9.438 -6.012 1 93.69 203 GLU A N 1
ATOM 1599 C CA . GLU A 1 203 ? 14.75 -10.672 -6.23 1 93.69 203 GLU A CA 1
ATOM 1600 C C . GLU A 1 203 ? 15.023 -11.688 -5.117 1 93.69 203 GLU A C 1
ATOM 1602 O O . GLU A 1 203 ? 16.109 -11.68 -4.52 1 93.69 203 GLU A O 1
ATOM 1607 N N . ALA A 1 204 ? 14.062 -12.391 -4.816 1 93.94 204 ALA A N 1
ATOM 1608 C CA . ALA A 1 204 ? 14.18 -13.531 -3.914 1 93.94 204 ALA A CA 1
ATOM 1609 C C . ALA A 1 204 ? 13.531 -14.773 -4.516 1 93.94 204 ALA A C 1
ATOM 1611 O O . ALA A 1 204 ? 12.398 -14.719 -4.996 1 93.94 204 ALA A O 1
ATOM 1612 N N . VAL A 1 205 ? 14.32 -15.859 -4.469 1 94.56 205 VAL A N 1
ATOM 1613 C CA . VAL A 1 205 ? 13.852 -17.078 -5.105 1 94.56 205 VAL A CA 1
ATOM 1614 C C . VAL A 1 205 ? 13.641 -18.172 -4.051 1 94.56 205 VAL A C 1
ATOM 1616 O O . VAL A 1 205 ? 14.422 -18.266 -3.096 1 94.56 205 VAL A O 1
ATOM 1619 N N . LEU A 1 206 ? 12.641 -18.906 -4.285 1 92.69 206 LEU A N 1
ATOM 1620 C CA . LEU A 1 206 ? 12.328 -20.016 -3.396 1 92.69 206 LEU A CA 1
ATOM 1621 C C . LEU A 1 206 ? 11.797 -21.203 -4.188 1 92.69 206 LEU A C 1
ATOM 1623 O O . LEU A 1 206 ? 11.234 -21.031 -5.27 1 92.69 206 LEU A O 1
ATOM 1627 N N . VAL A 1 207 ? 12.125 -22.359 -3.654 1 93.81 207 VAL A N 1
ATOM 1628 C CA . VAL A 1 207 ? 11.562 -23.562 -4.238 1 93.81 207 VAL A CA 1
ATOM 1629 C C . VAL A 1 207 ? 10.492 -24.141 -3.309 1 93.81 207 VAL A C 1
ATOM 1631 O O . VAL A 1 207 ? 10.773 -24.469 -2.154 1 93.81 207 VAL A O 1
ATOM 1634 N N . VAL A 1 208 ? 9.336 -24.328 -3.859 1 93.62 208 VAL A N 1
ATOM 1635 C CA . VAL A 1 208 ? 8.211 -24.828 -3.076 1 93.62 208 VAL A CA 1
ATOM 1636 C C . VAL A 1 208 ? 7.906 -26.266 -3.471 1 93.62 208 VAL A C 1
ATOM 1638 O O . VAL A 1 208 ? 7.73 -26.578 -4.652 1 93.62 208 VAL A O 1
ATOM 1641 N N . THR A 1 209 ? 7.848 -27.062 -2.48 1 92.5 209 THR A N 1
ATOM 1642 C CA . THR A 1 209 ? 7.492 -28.469 -2.729 1 92.5 209 THR A CA 1
ATOM 1643 C C . THR A 1 209 ? 6.059 -28.734 -2.283 1 92.5 209 THR A C 1
ATOM 1645 O O . THR A 1 209 ? 5.406 -27.875 -1.694 1 92.5 209 THR A O 1
ATOM 1648 N N . GLU A 1 210 ? 5.586 -29.891 -2.607 1 88.88 210 GLU A N 1
ATOM 1649 C CA . GLU A 1 210 ? 4.223 -30.266 -2.25 1 88.88 210 GLU A CA 1
ATOM 1650 C C . GLU A 1 210 ? 4.031 -30.281 -0.735 1 88.88 210 GLU A C 1
ATOM 1652 O O . GLU A 1 210 ? 2.938 -30 -0.241 1 88.88 210 GLU A O 1
ATOM 1657 N N . LYS A 1 211 ? 5.02 -30.578 -0.033 1 87.25 211 LYS A N 1
ATOM 1658 C CA . LYS A 1 211 ? 4.949 -30.688 1.421 1 87.25 211 LYS A CA 1
ATOM 1659 C C . LYS A 1 211 ? 5.191 -29.328 2.086 1 87.25 211 LYS A C 1
ATOM 1661 O O . LYS A 1 211 ? 4.973 -29.172 3.289 1 87.25 211 LYS A O 1
ATOM 1666 N N . SER A 1 212 ? 5.551 -28.406 1.272 1 86.75 212 SER A N 1
ATOM 1667 C CA . SER A 1 212 ? 5.852 -27.078 1.812 1 86.75 212 SER A CA 1
ATOM 1668 C C . SER A 1 212 ? 4.574 -26.281 2.051 1 86.75 212 SER A C 1
ATOM 1670 O O . SER A 1 212 ? 3.48 -26.734 1.693 1 86.75 212 SER A O 1
ATOM 1672 N N . VAL A 1 213 ? 4.809 -25.234 2.729 1 84.19 213 VAL A N 1
ATOM 1673 C CA . VAL A 1 213 ? 3.734 -24.25 2.832 1 84.19 213 VAL A CA 1
ATOM 1674 C C . VAL A 1 213 ? 3.445 -23.656 1.457 1 84.19 213 VAL A C 1
ATOM 1676 O O . VAL A 1 213 ? 4.363 -23.25 0.747 1 84.19 213 VAL A O 1
ATOM 1679 N N . ARG A 1 214 ? 2.156 -23.625 1.155 1 86.81 214 ARG A N 1
ATOM 1680 C CA . ARG A 1 214 ? 1.824 -23.219 -0.207 1 86.81 214 ARG A CA 1
ATOM 1681 C C . ARG A 1 214 ? 1.216 -21.828 -0.23 1 86.81 214 ARG A C 1
ATOM 1683 O O . ARG A 1 214 ? 1.074 -21.219 -1.296 1 86.81 214 ARG A O 1
ATOM 1690 N N . ASN A 1 215 ? 0.772 -21.453 0.904 1 90.38 215 ASN A N 1
ATOM 1691 C CA . ASN A 1 215 ? 0.362 -20.062 1.024 1 90.38 215 ASN A CA 1
ATOM 1692 C C . ASN A 1 215 ? 1.55 -19.156 1.324 1 90.38 215 ASN A C 1
ATOM 1694 O O . ASN A 1 215 ? 1.979 -19.047 2.475 1 90.38 215 ASN A O 1
ATOM 1698 N N . LEU A 1 216 ? 1.97 -18.469 0.337 1 93.94 216 LEU A N 1
ATOM 1699 C CA . LEU A 1 216 ? 3.199 -17.688 0.466 1 93.94 216 LEU A CA 1
ATOM 1700 C C . LEU A 1 216 ? 2.943 -16.219 0.193 1 93.94 216 LEU A C 1
ATOM 1702 O O . LEU A 1 216 ? 2.1 -15.867 -0.637 1 93.94 216 LEU A O 1
ATOM 1706 N N . SER A 1 217 ? 3.67 -15.43 0.916 1 94.62 217 SER A N 1
ATOM 1707 C CA . SER A 1 217 ? 3.639 -13.984 0.716 1 94.62 217 SER A CA 1
ATOM 1708 C C . SER A 1 217 ? 5.047 -13.422 0.543 1 94.62 217 SER A C 1
ATOM 1710 O O . SER A 1 217 ? 5.98 -13.859 1.217 1 94.62 217 SER A O 1
ATOM 1712 N N . CYS A 1 218 ? 5.148 -12.539 -0.372 1 95.12 218 CYS A N 1
ATOM 1713 C CA . CYS A 1 218 ? 6.387 -11.805 -0.604 1 95.12 218 CYS A CA 1
ATOM 1714 C C . CYS A 1 218 ? 6.234 -10.336 -0.209 1 95.12 218 CYS A C 1
ATOM 1716 O O . CYS A 1 218 ? 5.367 -9.641 -0.733 1 95.12 218 CYS A O 1
ATOM 1718 N N . ALA A 1 219 ? 7.082 -9.914 0.651 1 93.25 219 ALA A N 1
ATOM 1719 C CA . ALA A 1 219 ? 6.98 -8.547 1.16 1 93.25 219 ALA A CA 1
ATOM 1720 C C . ALA A 1 219 ? 8.25 -7.758 0.87 1 93.25 219 ALA A C 1
ATOM 1722 O O . ALA A 1 219 ? 9.359 -8.266 1.062 1 93.25 219 ALA A O 1
ATOM 1723 N N . VAL A 1 220 ? 8.047 -6.609 0.328 1 92.75 220 VAL A N 1
ATOM 1724 C CA . VAL A 1 220 ? 9.133 -5.66 0.117 1 92.75 220 VAL A CA 1
ATOM 1725 C C . VAL A 1 220 ? 9 -4.496 1.097 1 92.75 220 VAL A C 1
ATOM 1727 O O . VAL A 1 220 ? 7.973 -3.82 1.131 1 92.75 220 VAL A O 1
ATOM 1730 N N . ARG A 1 221 ? 10.062 -4.23 1.787 1 91.12 221 ARG A N 1
ATOM 1731 C CA . ARG A 1 221 ? 9.984 -3.234 2.85 1 91.12 221 ARG A CA 1
ATOM 1732 C C . ARG A 1 221 ? 11.062 -2.17 2.688 1 91.12 221 ARG A C 1
ATOM 1734 O O . ARG A 1 221 ? 12.227 -2.494 2.445 1 91.12 221 ARG A O 1
ATOM 1741 N N . ASN A 1 222 ? 10.617 -0.971 2.777 1 90.5 222 ASN A N 1
ATOM 1742 C CA . ASN A 1 222 ? 11.523 0.17 2.842 1 90.5 222 ASN A CA 1
ATOM 1743 C C . ASN A 1 222 ? 11.758 0.618 4.281 1 90.5 222 ASN A C 1
ATOM 1745 O O . ASN A 1 222 ? 10.844 1.104 4.941 1 90.5 222 ASN A O 1
ATOM 1749 N N . SER A 1 223 ? 12.922 0.538 4.742 1 87.75 223 SER A N 1
ATOM 1750 C CA . SER A 1 223 ? 13.219 0.815 6.141 1 87.75 223 SER A CA 1
ATOM 1751 C C . SER A 1 223 ? 13.156 2.311 6.434 1 87.75 223 SER A C 1
ATOM 1753 O O . SER A 1 223 ? 12.93 2.715 7.578 1 87.75 223 SER A O 1
ATOM 1755 N N . VAL A 1 224 ? 13.367 3.119 5.48 1 88.06 224 VAL A N 1
ATOM 1756 C CA . VAL A 1 224 ? 13.367 4.566 5.668 1 88.06 224 VAL A CA 1
ATOM 1757 C C . VAL A 1 224 ? 11.93 5.078 5.777 1 88.06 224 VAL A C 1
ATOM 1759 O O . VAL A 1 224 ? 11.609 5.848 6.684 1 88.06 224 VAL A O 1
ATOM 1762 N N . LEU A 1 225 ? 11.102 4.621 4.863 1 88.44 225 LEU A N 1
ATOM 1763 C CA . LEU A 1 225 ? 9.711 5.059 4.855 1 88.44 225 LEU A CA 1
ATOM 1764 C C . LEU A 1 225 ? 8.875 4.215 5.812 1 88.44 225 LEU A C 1
ATOM 1766 O O . LEU A 1 225 ? 7.75 4.59 6.152 1 88.44 225 LEU A O 1
ATOM 1770 N N . LYS A 1 226 ? 9.383 3.123 6.215 1 87.81 226 LYS A N 1
ATOM 1771 C CA . LYS A 1 226 ? 8.656 2.156 7.027 1 87.81 226 LYS A CA 1
ATOM 1772 C C . LYS A 1 226 ? 7.391 1.682 6.312 1 87.81 226 LYS A C 1
ATOM 1774 O O . LYS A 1 226 ? 6.332 1.557 6.93 1 87.81 226 LYS A O 1
ATOM 1779 N N . GLU A 1 227 ? 7.445 1.538 5.094 1 89.31 227 GLU A N 1
ATOM 1780 C CA . GLU A 1 227 ? 6.355 1.059 4.246 1 89.31 227 GLU A CA 1
ATOM 1781 C C . GLU A 1 227 ? 6.68 -0.306 3.648 1 89.31 227 GLU A C 1
ATOM 1783 O O . GLU A 1 227 ? 7.852 -0.629 3.428 1 89.31 227 GLU A O 1
ATOM 1788 N N . GLU A 1 228 ? 5.617 -1.049 3.441 1 91.5 228 GLU A N 1
ATOM 1789 C CA . GLU A 1 228 ? 5.824 -2.354 2.818 1 91.5 228 GLU A CA 1
ATOM 1790 C C . GLU A 1 228 ? 4.742 -2.648 1.785 1 91.5 228 GLU A C 1
ATOM 1792 O O . GLU A 1 228 ? 3.613 -2.164 1.903 1 91.5 228 GLU A O 1
ATOM 1797 N N . LYS A 1 229 ? 5.133 -3.303 0.794 1 92.62 229 LYS A N 1
ATOM 1798 C CA . LYS A 1 229 ? 4.203 -3.84 -0.195 1 92.62 229 LYS A CA 1
ATOM 1799 C C . LYS A 1 229 ? 4.281 -5.363 -0.251 1 92.62 229 LYS A C 1
ATOM 1801 O O . LYS A 1 229 ? 5.367 -5.938 -0.139 1 92.62 229 LYS A O 1
ATOM 1806 N N . VAL A 1 230 ? 3.117 -5.953 -0.375 1 93.19 230 VAL A N 1
ATOM 1807 C CA . VAL A 1 230 ? 3.059 -7.402 -0.243 1 93.19 230 VAL A CA 1
ATOM 1808 C C . VAL A 1 230 ? 2.291 -8 -1.421 1 93.19 230 VAL A C 1
ATOM 1810 O O . VAL A 1 230 ? 1.317 -7.41 -1.897 1 93.19 230 VAL A O 1
ATOM 1813 N N . SER A 1 231 ? 2.732 -9.039 -1.9 1 94.81 231 SER A N 1
ATOM 1814 C CA . SER A 1 231 ? 2.002 -9.906 -2.818 1 94.81 231 SER A CA 1
ATOM 1815 C C . SER A 1 231 ? 1.908 -11.328 -2.279 1 94.81 231 SER A C 1
ATOM 1817 O O . SER A 1 231 ? 2.861 -11.836 -1.684 1 94.81 231 SER A O 1
ATOM 1819 N N . SER A 1 232 ? 0.718 -11.922 -2.461 1 95 232 SER A N 1
ATOM 1820 C CA . SER A 1 232 ? 0.521 -13.273 -1.942 1 95 232 SER A CA 1
ATOM 1821 C C . SER A 1 232 ? 0.034 -14.219 -3.037 1 95 232 SER A C 1
ATOM 1823 O O . SER A 1 232 ? -0.696 -13.805 -3.939 1 95 232 SER A O 1
ATOM 1825 N N . VAL A 1 233 ? 0.492 -15.508 -2.818 1 95.75 233 VAL A N 1
ATOM 1826 C CA . VAL A 1 233 ? 0.119 -16.5 -3.82 1 95.75 233 VAL A CA 1
ATOM 1827 C C . VAL A 1 233 ? -0.158 -17.844 -3.145 1 95.75 233 VAL A C 1
ATOM 1829 O O . VAL A 1 233 ? 0.425 -18.141 -2.102 1 95.75 233 VAL A O 1
ATOM 1832 N N . TYR A 1 234 ? -1.074 -18.516 -3.66 1 95.56 234 TYR A N 1
ATOM 1833 C CA . TYR A 1 234 ? -1.367 -19.906 -3.328 1 95.56 234 TYR A CA 1
ATOM 1834 C C . TYR A 1 234 ? -1.313 -20.797 -4.57 1 95.56 234 TYR A C 1
ATOM 1836 O O . TYR A 1 234 ? -1.912 -20.469 -5.598 1 95.56 234 TYR A O 1
ATOM 1844 N N . ILE A 1 235 ? -0.589 -21.828 -4.477 1 95 235 ILE A N 1
ATOM 1845 C CA . ILE A 1 235 ? -0.471 -22.75 -5.598 1 95 235 ILE A CA 1
ATOM 1846 C C . ILE A 1 235 ? -1.074 -24.109 -5.215 1 95 235 ILE A C 1
ATOM 1848 O O . ILE A 1 235 ? -0.645 -24.734 -4.246 1 95 235 ILE A O 1
ATOM 1852 N N . SER A 1 236 ? -1.977 -24.547 -6.012 1 94.69 236 SER A N 1
ATOM 1853 C CA . SER A 1 236 ? -2.658 -25.812 -5.77 1 94.69 236 SER A CA 1
ATOM 1854 C C . SER A 1 236 ? -1.722 -27 -5.996 1 94.69 236 SER A C 1
ATOM 1856 O O . SER A 1 236 ? -0.737 -26.891 -6.73 1 94.69 236 SER A O 1
ATOM 1858 N N . ASP A 1 237 ? -2.129 -28.141 -5.438 1 92.31 237 ASP A N 1
ATOM 1859 C CA . ASP A 1 237 ? -1.3 -29.344 -5.461 1 92.31 237 ASP A CA 1
ATOM 1860 C C . ASP A 1 237 ? -1.243 -29.938 -6.867 1 92.31 237 ASP A C 1
ATOM 1862 O O . ASP A 1 237 ? -0.326 -30.703 -7.188 1 92.31 237 ASP A O 1
ATOM 1866 N N . VAL A 1 238 ? -2.129 -29.594 -7.695 1 91.12 238 VAL A N 1
ATOM 1867 C CA . VAL A 1 238 ? -2.232 -30.203 -9.023 1 91.12 238 VAL A CA 1
ATOM 1868 C C . VAL A 1 238 ? -1.041 -29.766 -9.875 1 91.12 238 VAL A C 1
ATOM 1870 O O . VAL A 1 238 ? -0.724 -30.422 -10.875 1 91.12 238 VAL A O 1
ATOM 1873 N N . PHE A 1 239 ? -0.365 -28.766 -9.469 1 92.69 239 PHE A N 1
ATOM 1874 C CA . PHE A 1 239 ? 0.697 -28.219 -10.305 1 92.69 239 PHE A CA 1
ATOM 1875 C C . PHE A 1 239 ? 2.051 -28.797 -9.906 1 92.69 239 PHE A C 1
ATOM 1877 O O . PHE A 1 239 ? 3.057 -28.547 -10.578 1 92.69 239 PHE A O 1
ATOM 1884 N N . PHE A 1 240 ? 2.078 -29.484 -8.922 1 91.38 240 PHE A N 1
ATOM 1885 C CA . PHE A 1 240 ? 3.352 -30.062 -8.516 1 91.38 240 PHE A CA 1
ATOM 1886 C C . PHE A 1 240 ? 3.635 -31.344 -9.297 1 91.38 240 PHE A C 1
ATOM 1888 O O . PHE A 1 240 ? 2.707 -32.062 -9.688 1 91.38 240 PHE A O 1
ATOM 1895 N N . PRO A 1 241 ? 4.871 -31.422 -9.508 1 85.25 241 PRO A N 1
ATOM 1896 C CA . PRO A 1 241 ? 5.242 -32.562 -10.352 1 85.25 241 PRO A CA 1
ATOM 1897 C C . PRO A 1 241 ? 4.805 -33.906 -9.773 1 85.25 241 PRO A C 1
ATOM 1899 O O . PRO A 1 241 ? 4.926 -34.125 -8.562 1 85.25 241 PRO A O 1
ATOM 1902 N N . ARG A 1 242 ? 4.098 -34.688 -10.578 1 81.81 242 ARG A N 1
ATOM 1903 C CA . ARG A 1 242 ? 3.711 -36.031 -10.25 1 81.81 242 ARG A CA 1
ATOM 1904 C C . ARG A 1 242 ? 4.086 -37 -11.375 1 81.81 242 ARG A C 1
ATOM 1906 O O . ARG A 1 242 ? 4.316 -36.594 -12.508 1 81.81 242 ARG A O 1
ATOM 1913 N N . ALA A 1 243 ? 4.297 -38.188 -10.844 1 79.94 243 ALA A N 1
ATOM 1914 C CA . ALA A 1 243 ? 4.562 -39.219 -11.859 1 79.94 243 ALA A CA 1
ATOM 1915 C C . ALA A 1 243 ? 3.41 -39.312 -12.852 1 79.94 243 ALA A C 1
ATOM 1917 O O . ALA A 1 243 ? 2.242 -39.312 -12.453 1 79.94 243 ALA A O 1
ATOM 1918 N N . SER A 1 244 ? 3.76 -39.125 -14.109 1 82.25 244 SER A N 1
ATOM 1919 C CA . SER A 1 244 ? 2.738 -39.219 -15.141 1 82.25 244 SER A CA 1
ATOM 1920 C C . SER A 1 244 ? 2.07 -40.594 -15.164 1 82.25 244 SER A C 1
ATOM 1922 O O . SER A 1 244 ? 2.752 -41.625 -15.148 1 82.25 244 SER A O 1
ATOM 1924 N N . PRO A 1 245 ? 0.825 -40.625 -15.07 1 86.12 245 PRO A N 1
ATOM 1925 C CA . PRO A 1 245 ? 0.137 -41.906 -15.164 1 86.12 245 PRO A CA 1
ATOM 1926 C C . PRO A 1 245 ? 0.402 -42.625 -16.484 1 86.12 245 PRO A C 1
ATOM 1928 O O . PRO A 1 245 ? 0.464 -43.875 -16.516 1 86.12 245 PRO A O 1
ATOM 1931 N N . TRP A 1 246 ? 0.638 -41.906 -17.438 1 86.38 246 TRP A N 1
ATOM 1932 C CA . TRP A 1 246 ? 0.878 -42.469 -18.75 1 86.38 246 TRP A CA 1
ATOM 1933 C C . TRP A 1 246 ? 2.225 -43.188 -18.797 1 86.38 246 TRP A C 1
ATOM 1935 O O . TRP A 1 246 ? 2.408 -44.125 -19.578 1 86.38 246 TRP A O 1
ATOM 1945 N N . PHE A 1 247 ? 3.08 -42.719 -18.031 1 88.19 247 PHE A N 1
ATOM 1946 C CA . PHE A 1 247 ? 4.371 -43.375 -17.922 1 88.19 247 PHE A CA 1
ATOM 1947 C C . PHE A 1 247 ? 4.207 -44.75 -17.297 1 88.19 247 PHE A C 1
ATOM 1949 O O . PHE A 1 247 ? 4.805 -45.719 -17.781 1 88.19 247 PHE A O 1
ATOM 1956 N N . ILE A 1 248 ? 3.467 -44.781 -16.375 1 89.31 248 ILE A N 1
ATOM 1957 C CA . ILE A 1 248 ? 3.188 -46.062 -15.719 1 89.31 248 ILE A CA 1
ATOM 1958 C C . ILE A 1 248 ? 2.498 -47 -16.703 1 89.31 248 ILE A C 1
ATOM 1960 O O . ILE A 1 248 ? 2.844 -48.188 -16.781 1 89.31 248 ILE A O 1
ATOM 1964 N N . ALA A 1 249 ? 1.63 -46.5 -17.391 1 92 249 ALA A N 1
ATOM 1965 C CA . ALA A 1 249 ? 0.947 -47.312 -18.406 1 92 249 ALA A CA 1
ATOM 1966 C C . ALA A 1 249 ? 1.933 -47.844 -19.453 1 92 249 ALA A C 1
ATOM 1968 O O . ALA A 1 249 ? 1.854 -49 -19.844 1 92 249 ALA A O 1
ATOM 1969 N N . LEU A 1 250 ? 2.754 -47.031 -19.812 1 93.12 250 LEU A N 1
ATOM 1970 C CA . LEU A 1 250 ? 3.754 -47.438 -20.812 1 93.12 250 LEU A CA 1
ATOM 1971 C C . LEU A 1 250 ? 4.613 -48.562 -20.281 1 93.12 250 LEU A C 1
ATOM 1973 O O . LEU A 1 250 ? 4.902 -49.531 -21.016 1 93.12 250 LEU A O 1
ATOM 1977 N N . LEU A 1 251 ? 4.957 -48.531 -19.109 1 92.62 251 LEU A N 1
ATOM 1978 C CA . LEU A 1 251 ? 5.766 -49.562 -18.484 1 92.62 251 LEU A CA 1
ATOM 1979 C C . LEU A 1 251 ? 5.023 -50.906 -18.5 1 92.62 251 LEU A C 1
ATOM 1981 O O . LEU A 1 251 ? 5.613 -51.938 -18.781 1 92.62 251 LEU A O 1
ATOM 1985 N N . HIS A 1 252 ? 3.828 -50.906 -18.266 1 91.81 252 HIS A N 1
ATOM 1986 C CA . HIS A 1 252 ? 3.014 -52.094 -18.266 1 91.81 252 HIS A CA 1
ATOM 1987 C C . HIS A 1 252 ? 2.887 -52.688 -19.656 1 91.81 252 HIS A C 1
ATOM 1989 O O . HIS A 1 252 ? 3.012 -53.906 -19.828 1 91.81 252 HIS A O 1
ATOM 1995 N N . VAL A 1 253 ? 2.654 -51.906 -20.562 1 92.5 253 VAL A N 1
ATOM 1996 C CA . VAL A 1 253 ? 2.496 -52.375 -21.938 1 92.5 253 VAL A CA 1
ATOM 1997 C C . VAL A 1 253 ? 3.811 -52.969 -22.438 1 92.5 253 VAL A C 1
ATOM 1999 O O . VAL A 1 253 ? 3.812 -54 -23.125 1 92.5 253 VAL A O 1
ATOM 2002 N N . MET A 1 254 ? 4.871 -52.344 -22.031 1 93.31 254 MET A N 1
ATOM 2003 C CA . MET A 1 254 ? 6.184 -52.844 -22.422 1 93.31 254 MET A CA 1
ATOM 2004 C C . MET A 1 254 ? 6.453 -54.219 -21.781 1 93.31 254 MET A C 1
ATOM 2006 O O . MET A 1 254 ? 6.977 -55.125 -22.438 1 93.31 254 MET A O 1
ATOM 2010 N N . ALA A 1 255 ? 6.055 -54.312 -20.578 1 93.75 255 ALA A N 1
ATOM 2011 C CA . ALA A 1 255 ? 6.195 -55.562 -19.891 1 93.75 255 ALA A CA 1
ATOM 2012 C C . ALA A 1 255 ? 5.371 -56.656 -20.578 1 93.75 255 ALA A C 1
ATOM 2014 O O . ALA A 1 255 ? 5.852 -57.781 -20.766 1 93.75 255 ALA A O 1
ATOM 2015 N N . PHE A 1 256 ? 4.262 -56.312 -20.969 1 90.25 256 PHE A N 1
ATOM 2016 C CA . PHE A 1 256 ? 3.377 -57.25 -21.672 1 90.25 256 PHE A CA 1
ATOM 2017 C C . PHE A 1 256 ? 3.963 -57.656 -23.016 1 90.25 256 PHE A C 1
ATOM 2019 O O . PHE A 1 256 ? 3.881 -58.812 -23.422 1 90.25 256 PHE A O 1
ATOM 2026 N N . LEU A 1 257 ? 4.523 -56.688 -23.594 1 90.81 257 LEU A N 1
ATOM 2027 C CA . LEU A 1 257 ? 5.148 -56.938 -24.891 1 90.81 257 LEU A CA 1
ATOM 2028 C C . LEU A 1 257 ? 6.32 -57.906 -24.75 1 90.81 257 LEU A C 1
ATOM 2030 O O . LEU A 1 257 ? 6.488 -58.812 -25.578 1 90.81 257 LEU A O 1
ATOM 2034 N N . VAL A 1 258 ? 7.059 -57.781 -23.734 1 92.81 258 VAL A N 1
ATOM 2035 C CA . VAL A 1 258 ? 8.203 -58.625 -23.484 1 92.81 258 VAL A CA 1
ATOM 2036 C C . VAL A 1 258 ? 7.715 -60.062 -23.188 1 92.81 258 VAL A C 1
ATOM 2038 O O . VAL A 1 258 ? 8.25 -61.031 -23.734 1 92.81 258 VAL A O 1
ATOM 2041 N N . ILE A 1 259 ? 6.727 -60.156 -22.438 1 92.44 259 ILE A N 1
ATOM 2042 C CA . ILE A 1 259 ? 6.152 -61.438 -22.094 1 92.44 259 ILE A CA 1
ATOM 2043 C C . ILE A 1 259 ? 5.59 -62.125 -23.344 1 92.44 259 ILE A C 1
ATOM 2045 O O . ILE A 1 259 ? 5.809 -63.312 -23.578 1 92.44 259 ILE A O 1
ATOM 2049 N N . PHE A 1 260 ? 4.945 -61.312 -24.156 1 88.38 260 PHE A N 1
ATOM 2050 C CA . PHE A 1 260 ? 4.363 -61.812 -25.391 1 88.38 260 PHE A CA 1
ATOM 2051 C C . PHE A 1 260 ? 5.445 -62.312 -26.328 1 88.38 260 PHE A C 1
ATOM 2053 O O . PHE A 1 260 ? 5.301 -63.406 -26.922 1 88.38 260 PHE A O 1
ATOM 2060 N N . ILE A 1 261 ? 6.484 -61.625 -26.391 1 90.56 261 ILE A N 1
ATOM 2061 C CA . ILE A 1 261 ? 7.594 -62.031 -27.266 1 90.56 261 ILE A CA 1
ATOM 2062 C C . ILE A 1 261 ? 8.219 -63.312 -26.75 1 90.56 261 ILE A C 1
ATOM 2064 O O . ILE A 1 261 ? 8.492 -64.25 -27.531 1 90.56 261 ILE A O 1
ATOM 2068 N N . PHE A 1 262 ? 8.359 -63.531 -25.5 1 92.94 262 PHE A N 1
ATOM 2069 C CA . PHE A 1 262 ? 8.914 -64.75 -24.906 1 92.94 262 PHE A CA 1
ATOM 2070 C C . PHE A 1 262 ? 8.023 -65.938 -25.172 1 92.94 262 PHE A C 1
ATOM 2072 O O . PHE A 1 262 ? 8.516 -67 -25.469 1 92.94 262 PHE A O 1
ATOM 2079 N N . LEU A 1 263 ? 6.773 -65.75 -25.172 1 90.12 263 LEU A N 1
ATOM 2080 C CA . LEU A 1 263 ? 5.816 -66.812 -25.422 1 90.12 263 LEU A CA 1
ATOM 2081 C C . LEU A 1 263 ? 5.863 -67.25 -26.875 1 90.12 263 LEU A C 1
ATOM 2083 O O . LEU A 1 263 ? 5.828 -68.438 -27.172 1 90.12 263 LEU A O 1
ATOM 2087 N N . VAL A 1 264 ? 5.988 -66.312 -27.734 1 86.94 264 VAL A N 1
ATOM 2088 C CA . VAL A 1 264 ? 6.043 -66.625 -29.172 1 86.94 264 VAL A CA 1
ATOM 2089 C C . VAL A 1 264 ? 7.309 -67.375 -29.484 1 86.94 264 VAL A C 1
ATOM 2091 O O . VAL A 1 264 ? 7.262 -68.375 -30.219 1 86.94 264 VAL A O 1
ATOM 2094 N N . ILE A 1 265 ? 8.367 -67 -28.844 1 90.88 265 ILE A N 1
ATOM 2095 C CA . ILE A 1 265 ? 9.633 -67.688 -29.047 1 90.88 265 ILE A CA 1
ATOM 2096 C C . ILE A 1 265 ? 9.547 -69.125 -28.484 1 90.88 265 ILE A C 1
ATOM 2098 O O . ILE A 1 265 ? 9.953 -70.062 -29.156 1 90.88 265 ILE A O 1
ATOM 2102 N N . TYR A 1 266 ? 9.047 -69.312 -27.453 1 90.75 266 TYR A N 1
ATOM 2103 C CA . TYR A 1 266 ? 8.875 -70.625 -26.812 1 90.75 266 TYR A CA 1
ATOM 2104 C C . TYR A 1 266 ? 8.016 -71.562 -27.688 1 90.75 266 TYR A C 1
ATOM 2106 O O . TYR A 1 266 ? 8.383 -72.688 -27.922 1 90.75 266 TYR A O 1
ATOM 2114 N N . PHE A 1 267 ? 6.93 -71 -28.156 1 85.88 267 PHE A N 1
ATOM 2115 C CA . PHE A 1 267 ? 6.031 -71.812 -28.984 1 85.88 267 PHE A CA 1
ATOM 2116 C C . PHE A 1 267 ? 6.703 -72.188 -30.297 1 85.88 267 PHE A C 1
ATOM 2118 O O . PHE A 1 267 ? 6.543 -73.25 -30.797 1 85.88 267 PHE A O 1
ATOM 2125 N N . TYR A 1 268 ? 7.434 -71.25 -30.766 1 85 268 TYR A N 1
ATOM 2126 C CA . TYR A 1 268 ? 8.164 -71.5 -32 1 85 268 TYR A CA 1
ATOM 2127 C C . TYR A 1 268 ? 9.203 -72.625 -31.797 1 85 268 TYR A C 1
ATOM 2129 O O . TYR A 1 268 ? 9.328 -73.5 -32.625 1 85 268 TYR A O 1
ATOM 2137 N N . TRP A 1 269 ? 9.914 -72.562 -30.703 1 88.44 269 TRP A N 1
ATOM 2138 C CA . TRP A 1 269 ? 10.953 -73.562 -30.422 1 88.44 269 TRP A CA 1
ATOM 2139 C C . TRP A 1 269 ? 10.344 -74.938 -30.141 1 88.44 269 TRP A C 1
ATOM 2141 O O . TRP A 1 269 ? 10.883 -75.938 -30.578 1 88.44 269 TRP A O 1
ATOM 2151 N N . ASN A 1 270 ? 9.227 -74.938 -29.516 1 88.19 270 ASN A N 1
ATOM 2152 C CA . ASN A 1 270 ? 8.578 -76.188 -29.172 1 88.19 270 ASN A CA 1
ATOM 2153 C C . ASN A 1 270 ? 7.969 -76.875 -30.391 1 88.19 270 ASN A C 1
ATOM 2155 O O . ASN A 1 270 ? 7.91 -78.062 -30.484 1 88.19 270 ASN A O 1
ATOM 2159 N N . GLN A 1 271 ? 7.5 -76.125 -31.391 1 82.75 271 GLN A N 1
ATOM 2160 C CA . GLN A 1 271 ? 6.93 -76.688 -32.625 1 82.75 271 GLN A CA 1
ATOM 2161 C C . GLN A 1 271 ? 8.023 -77.25 -33.531 1 82.75 271 GLN A C 1
ATOM 2163 O O . GLN A 1 271 ? 7.789 -78.25 -34.25 1 82.75 271 GLN A O 1
ATOM 2168 N N . HIS A 1 272 ? 9.125 -76.75 -33.531 1 78.12 272 HIS A N 1
ATOM 2169 C CA . HIS A 1 272 ? 10.203 -77.188 -34.406 1 78.12 272 HIS A CA 1
ATOM 2170 C C . HIS A 1 272 ? 11.031 -78.312 -33.719 1 78.12 272 HIS A C 1
ATOM 2172 O O . HIS A 1 272 ? 11.883 -78.938 -34.375 1 78.12 272 HIS A O 1
ATOM 2178 N N . LYS A 1 273 ? 10.922 -78.625 -32.531 1 81.56 273 LYS A N 1
ATOM 2179 C CA . LYS A 1 273 ? 11.555 -79.75 -31.891 1 81.56 273 LYS A CA 1
ATOM 2180 C C . LYS A 1 273 ? 10.789 -81.062 -32.188 1 81.56 273 LYS A C 1
ATOM 2182 O O . LYS A 1 273 ? 11.367 -82.125 -32.156 1 81.56 273 LYS A O 1
ATOM 2187 N N . GLU A 1 274 ? 9.594 -81.125 -32.625 1 58.94 274 GLU A N 1
ATOM 2188 C CA . GLU A 1 274 ? 8.953 -82.312 -33.125 1 58.94 274 GLU A CA 1
ATOM 2189 C C . GLU A 1 274 ? 9.078 -82.438 -34.656 1 58.94 274 GLU A C 1
ATOM 2191 O O . GLU A 1 274 ? 8.984 -83.5 -35.219 1 58.94 274 GLU A O 1
ATOM 2196 N N . MET B 1 1 ? -41.844 98.938 24.812 1 32.22 1 MET B N 1
ATOM 2197 C CA . MET B 1 1 ? -40.562 98.312 24.516 1 32.22 1 MET B CA 1
ATOM 2198 C C . MET B 1 1 ? -40.562 96.812 24.828 1 32.22 1 MET B C 1
ATOM 2200 O O . MET B 1 1 ? -40.688 96.438 26 1 32.22 1 MET B O 1
ATOM 2204 N N . HIS B 1 2 ? -41.188 95.875 23.828 1 36.31 2 HIS B N 1
ATOM 2205 C CA . HIS B 1 2 ? -41.656 94.5 23.688 1 36.31 2 HIS B CA 1
ATOM 2206 C C . HIS B 1 2 ? -40.531 93.5 23.734 1 36.31 2 HIS B C 1
ATOM 2208 O O . HIS B 1 2 ? -39.406 93.812 23.359 1 36.31 2 HIS B O 1
ATOM 2214 N N . PHE B 1 3 ? -40.719 92.375 24.5 1 37.25 3 PHE B N 1
ATOM 2215 C CA . PHE B 1 3 ? -40.094 91.188 25.078 1 37.25 3 PHE B CA 1
ATOM 2216 C C . PHE B 1 3 ? -39.781 90.125 23.984 1 37.25 3 PHE B C 1
ATOM 2218 O O . PHE B 1 3 ? -40.562 89.188 23.766 1 37.25 3 PHE B O 1
ATOM 2225 N N . ALA B 1 4 ? -39.125 90.5 22.812 1 38.03 4 ALA B N 1
ATOM 2226 C CA . ALA B 1 4 ? -39 89.562 21.672 1 38.03 4 ALA B CA 1
ATOM 2227 C C . ALA B 1 4 ? -37.906 88.562 21.938 1 38.03 4 ALA B C 1
ATOM 2229 O O . ALA B 1 4 ? -37.562 87.75 21.047 1 38.03 4 ALA B O 1
ATOM 2230 N N . PHE B 1 5 ? -37.219 88.438 23.203 1 39.19 5 PHE B N 1
ATOM 2231 C CA . PHE B 1 5 ? -35.906 87.812 23.062 1 39.19 5 PHE B CA 1
ATOM 2232 C C . PHE B 1 5 ? -36.062 86.312 22.938 1 39.19 5 PHE B C 1
ATOM 2234 O O . PHE B 1 5 ? -35.094 85.625 22.625 1 39.19 5 PHE B O 1
ATOM 2241 N N . SER B 1 6 ? -37.156 85.5 23.266 1 42.72 6 SER B N 1
ATOM 2242 C CA . SER B 1 6 ? -36.781 84.25 23.875 1 42.72 6 SER B CA 1
ATOM 2243 C C . SER B 1 6 ? -36.656 83.125 22.828 1 42.72 6 SER B C 1
ATOM 2245 O O . SER B 1 6 ? -36.562 81.938 23.156 1 42.72 6 SER B O 1
ATOM 2247 N N . LYS B 1 7 ? -36.688 83.312 21.438 1 50.06 7 LYS B N 1
ATOM 2248 C CA . LYS B 1 7 ? -37.031 82.125 20.703 1 50.06 7 LYS B CA 1
ATOM 2249 C C . LYS B 1 7 ? -35.781 81.25 20.391 1 50.06 7 LYS B C 1
ATOM 2251 O O . LYS B 1 7 ? -35.875 80.25 19.703 1 50.06 7 LYS B O 1
ATOM 2256 N N . SER B 1 8 ? -34.469 81.688 20.734 1 47.62 8 SER B N 1
ATOM 2257 C CA . SER B 1 8 ? -33.406 81.125 19.906 1 47.62 8 SER B CA 1
ATOM 2258 C C . SER B 1 8 ? -32.938 79.812 20.5 1 47.62 8 SER B C 1
ATOM 2260 O O . SER B 1 8 ? -32.031 79.125 19.953 1 47.62 8 SER B O 1
ATOM 2262 N N . LEU B 1 9 ? -33.375 79.375 21.75 1 50.91 9 LEU B N 1
ATOM 2263 C CA . LEU B 1 9 ? -32.656 78.25 22.375 1 50.91 9 LEU B CA 1
ATOM 2264 C C . LEU B 1 9 ? -33.156 76.938 21.891 1 50.91 9 LEU B C 1
ATOM 2266 O O . LEU B 1 9 ? -32.594 75.875 22.172 1 50.91 9 LEU B O 1
ATOM 2270 N N . VAL B 1 10 ? -34.344 76.875 21.109 1 58.94 10 VAL B N 1
ATOM 2271 C CA . VAL B 1 10 ? -34.969 75.625 20.859 1 58.94 10 VAL B CA 1
ATOM 2272 C C . VAL B 1 10 ? -34.281 74.938 19.688 1 58.94 10 VAL B C 1
ATOM 2274 O O . VAL B 1 10 ? -34.281 73.688 19.578 1 58.94 10 VAL B O 1
ATOM 2277 N N . SER B 1 11 ? -33.438 75.688 18.875 1 59.19 11 SER B N 1
ATOM 2278 C CA . SER B 1 11 ? -33.031 75.062 17.609 1 59.19 11 SER B CA 1
ATOM 2279 C C . SER B 1 11 ? -31.781 74.25 17.75 1 59.19 11 SER B C 1
ATOM 2281 O O . SER B 1 11 ? -31.609 73.25 17.078 1 59.19 11 SER B O 1
ATOM 2283 N N . ALA B 1 12 ? -30.953 74.625 18.734 1 64.25 12 ALA B N 1
ATOM 2284 C CA . ALA B 1 12 ? -29.656 73.938 18.812 1 64.25 12 ALA B CA 1
ATOM 2285 C C . ALA B 1 12 ? -29.797 72.562 19.484 1 64.25 12 ALA B C 1
ATOM 2287 O O . ALA B 1 12 ? -29.125 71.625 19.125 1 64.25 12 ALA B O 1
ATOM 2288 N N . SER B 1 13 ? -30.844 72.5 20.391 1 66.38 13 SER B N 1
ATOM 2289 C CA . SER B 1 13 ? -31.031 71.25 21.109 1 66.38 13 SER B CA 1
ATOM 2290 C C . SER B 1 13 ? -31.656 70.188 20.219 1 66.38 13 SER B C 1
ATOM 2292 O O . SER B 1 13 ? -31.312 69 20.328 1 66.38 13 SER B O 1
ATOM 2294 N N . PHE B 1 14 ? -32.438 70.688 19.219 1 70 14 PHE B N 1
ATOM 2295 C CA . PHE B 1 14 ? -33.125 69.75 18.344 1 70 14 PHE B CA 1
ATOM 2296 C C . PHE B 1 14 ? -32.125 69.125 17.344 1 70 14 PHE B C 1
ATOM 2298 O O . PHE B 1 14 ? -32.188 67.938 17.094 1 70 14 PHE B O 1
ATOM 2305 N N . LEU B 1 15 ? -31.156 69.938 16.922 1 67.06 15 LEU B N 1
ATOM 2306 C CA . LEU B 1 15 ? -30.141 69.438 15.977 1 67.06 15 LEU B CA 1
ATOM 2307 C C . LEU B 1 15 ? -29.172 68.5 16.672 1 67.06 15 LEU B C 1
ATOM 2309 O O . LEU B 1 15 ? -28.75 67.5 16.078 1 67.06 15 LEU B O 1
ATOM 2313 N N . GLY B 1 16 ? -28.891 68.688 17.891 1 64.5 16 GLY B N 1
ATOM 2314 C CA . GLY B 1 16 ? -28.031 67.812 18.688 1 64.5 16 GLY B CA 1
ATOM 2315 C C . GLY B 1 16 ? -28.672 66.438 18.953 1 64.5 16 GLY B C 1
ATOM 2316 O O . GLY B 1 16 ? -28 65.438 18.875 1 64.5 16 GLY B O 1
ATOM 2317 N N . TYR B 1 17 ? -30.031 66.438 19.109 1 70.44 17 TYR B N 1
ATOM 2318 C CA . TYR B 1 17 ? -30.766 65.25 19.375 1 70.44 17 TYR B CA 1
ATOM 2319 C C . TYR B 1 17 ? -30.891 64.375 18.094 1 70.44 17 TYR B C 1
ATOM 2321 O O . TYR B 1 17 ? -30.766 63.188 18.125 1 70.44 17 TYR B O 1
ATOM 2329 N N . VAL B 1 18 ? -30.984 65 16.891 1 69.69 18 VAL B N 1
ATOM 2330 C CA . VAL B 1 18 ? -31.094 64.312 15.617 1 69.69 18 VAL B CA 1
ATOM 2331 C C . VAL B 1 18 ? -29.75 63.688 15.258 1 69.69 18 VAL B C 1
ATOM 2333 O O . VAL B 1 18 ? -29.672 62.531 14.82 1 69.69 18 VAL B O 1
ATOM 2336 N N . VAL B 1 19 ? -28.688 64.438 15.508 1 66.19 19 VAL B N 1
ATOM 2337 C CA . VAL B 1 19 ? -27.359 63.906 15.227 1 66.19 19 VAL B CA 1
ATOM 2338 C C . VAL B 1 19 ? -27.031 62.781 16.203 1 66.19 19 VAL B C 1
ATOM 2340 O O . VAL B 1 19 ? -26.484 61.75 15.805 1 66.19 19 VAL B O 1
ATOM 2343 N N . PHE B 1 20 ? -27.469 62.906 17.422 1 64.25 20 PHE B N 1
ATOM 2344 C CA . PHE B 1 20 ? -27.281 61.844 18.406 1 64.25 20 PHE B CA 1
ATOM 2345 C C . PHE B 1 20 ? -28.125 60.625 18.062 1 64.25 20 PHE B C 1
ATOM 2347 O O . PHE B 1 20 ? -27.656 59.5 18.141 1 64.25 20 PHE B O 1
ATOM 2354 N N . PHE B 1 21 ? -29.375 60.844 17.656 1 63.72 21 PHE B N 1
ATOM 2355 C CA . PHE B 1 21 ? -30.266 59.75 17.266 1 63.72 21 PHE B CA 1
ATOM 2356 C C . PHE B 1 21 ? -29.781 59.125 15.977 1 63.72 21 PHE B C 1
ATOM 2358 O O . PHE B 1 21 ? -29.812 57.875 15.844 1 63.72 21 PHE B O 1
ATOM 2365 N N . THR B 1 22 ? -29.281 59.906 15.062 1 64.19 22 THR B N 1
ATOM 2366 C CA . THR B 1 22 ? -28.766 59.344 13.828 1 64.19 22 THR B CA 1
ATOM 2367 C C . THR B 1 22 ? -27.453 58.594 14.078 1 64.19 22 THR B C 1
ATOM 2369 O O . THR B 1 22 ? -27.188 57.562 13.469 1 64.19 22 THR B O 1
ATOM 2372 N N . SER B 1 23 ? -26.609 59.094 14.992 1 60.06 23 SER B N 1
ATOM 2373 C CA . SER B 1 23 ? -25.406 58.344 15.352 1 60.06 23 SER B CA 1
ATOM 2374 C C . SER B 1 23 ? -25.734 57.031 16.047 1 60.06 23 SER B C 1
ATOM 2376 O O . SER B 1 23 ? -25.047 56.031 15.836 1 60.06 23 SER B O 1
ATOM 2378 N N . LEU B 1 24 ? -26.766 57.062 16.906 1 57.28 24 LEU B N 1
ATOM 2379 C CA . LEU B 1 24 ? -27.203 55.812 17.547 1 57.28 24 LEU B CA 1
ATOM 2380 C C . LEU B 1 24 ? -27.781 54.844 16.531 1 57.28 24 LEU B C 1
ATOM 2382 O O . LEU B 1 24 ? -27.609 53.625 16.656 1 57.28 24 LEU B O 1
ATOM 2386 N N . LEU B 1 25 ? -28.531 55.406 15.578 1 54.28 25 LEU B N 1
ATOM 2387 C CA . LEU B 1 25 ? -29.094 54.562 14.539 1 54.28 25 LEU B CA 1
ATOM 2388 C C . LEU B 1 25 ? -28 53.969 13.664 1 54.28 25 LEU B C 1
ATOM 2390 O O . LEU B 1 25 ? -28.109 52.844 13.188 1 54.28 25 LEU B O 1
ATOM 2394 N N . VAL B 1 26 ? -26.969 54.75 13.469 1 50.59 26 VAL B N 1
ATOM 2395 C CA . VAL B 1 26 ? -25.859 54.281 12.641 1 50.59 26 VAL B CA 1
ATOM 2396 C C . VAL B 1 26 ? -25.109 53.156 13.383 1 50.59 26 VAL B C 1
ATOM 2398 O O . VAL B 1 26 ? -24.375 52.375 12.766 1 50.59 26 VAL B O 1
ATOM 2401 N N . HIS B 1 27 ? -25.125 53.25 14.703 1 48.34 27 HIS B N 1
ATOM 2402 C CA . HIS B 1 27 ? -24.484 52.094 15.328 1 48.34 27 HIS B CA 1
ATOM 2403 C C . HIS B 1 27 ? -25.297 50.844 15.109 1 48.34 27 HIS B C 1
ATOM 2405 O O . HIS B 1 27 ? -25.5 50.062 16.047 1 48.34 27 HIS B O 1
ATOM 2411 N N . LYS B 1 28 ? -26.391 50.938 14.453 1 46.84 28 LYS B N 1
ATOM 2412 C CA . LYS B 1 28 ? -26.859 49.594 14.117 1 46.84 28 LYS B CA 1
ATOM 2413 C C . LYS B 1 28 ? -25.703 48.719 13.641 1 46.84 28 LYS B C 1
ATOM 2415 O O . LYS B 1 28 ? -25.078 49 12.617 1 46.84 28 LYS B O 1
ATOM 2420 N N . LEU B 1 29 ? -24.922 48.25 14.523 1 44.97 29 LEU B N 1
ATOM 2421 C CA . LEU B 1 29 ? -24.031 47.125 14.25 1 44.97 29 LEU B CA 1
ATOM 2422 C C . LEU B 1 29 ? -24.625 46.188 13.195 1 44.97 29 LEU B C 1
ATOM 2424 O O . LEU B 1 29 ? -25.688 45.625 13.398 1 44.97 29 LEU B O 1
ATOM 2428 N N . GLY B 1 30 ? -24.656 46.625 11.977 1 45.84 30 GLY B N 1
ATOM 2429 C CA . GLY B 1 30 ? -24.969 45.656 10.945 1 45.84 30 GLY B CA 1
ATOM 2430 C C . GLY B 1 30 ? -24.766 44.219 11.398 1 45.84 30 GLY B C 1
ATOM 2431 O O . GLY B 1 30 ? -23.625 43.812 11.656 1 45.84 30 GLY B O 1
ATOM 2432 N N . SER B 1 31 ? -25.578 43.75 12.242 1 52.19 31 SER B N 1
ATOM 2433 C CA . SER B 1 31 ? -25.562 42.312 12.492 1 52.19 31 SER B CA 1
ATOM 2434 C C . SER B 1 31 ? -25.062 41.531 11.273 1 52.19 31 SER B C 1
ATOM 2436 O O . SER B 1 31 ? -25.656 41.625 10.195 1 52.19 31 SER B O 1
ATOM 2438 N N . ALA B 1 32 ? -23.859 41.562 11 1 60.5 32 ALA B N 1
ATOM 2439 C CA . ALA B 1 32 ? -23.266 40.938 9.812 1 60.5 32 ALA B CA 1
ATOM 2440 C C . ALA B 1 32 ? -23.844 39.562 9.562 1 60.5 32 ALA B C 1
ATOM 2442 O O . ALA B 1 32 ? -23.797 38.688 10.445 1 60.5 32 ALA B O 1
ATOM 2443 N N . HIS B 1 33 ? -24.828 39.469 8.82 1 82.12 33 HIS B N 1
ATOM 2444 C CA . HIS B 1 33 ? -25.359 38.188 8.305 1 82.12 33 HIS B CA 1
ATOM 2445 C C . HIS B 1 33 ? -24.25 37.312 7.746 1 82.12 33 HIS B C 1
ATOM 2447 O O . HIS B 1 33 ? -23.391 37.812 7.008 1 82.12 33 HIS B O 1
ATOM 2453 N N . PHE B 1 34 ? -24.047 36.188 8.484 1 91.69 34 PHE B N 1
ATOM 2454 C CA . PHE B 1 34 ? -23.047 35.25 7.988 1 91.69 34 PHE B CA 1
ATOM 2455 C C . PHE B 1 34 ? -23.688 33.938 7.625 1 91.69 34 PHE B C 1
ATOM 2457 O O . PHE B 1 34 ? -24.828 33.656 7.992 1 91.69 34 PHE B O 1
ATOM 2464 N N . THR B 1 35 ? -23.125 33.25 6.82 1 94.69 35 THR B N 1
ATOM 2465 C CA . THR B 1 35 ? -23.469 31.859 6.508 1 94.69 35 THR B CA 1
ATOM 2466 C C . THR B 1 35 ? -22.328 30.922 6.871 1 94.69 35 THR B C 1
ATOM 2468 O O . THR B 1 35 ? -21.188 31.359 7.051 1 94.69 35 THR B O 1
ATOM 2471 N N . VAL B 1 36 ? -22.734 29.75 7.16 1 96.5 36 VAL B N 1
ATOM 2472 C CA . VAL B 1 36 ? -21.734 28.734 7.457 1 96.5 36 VAL B CA 1
ATOM 2473 C C . VAL B 1 36 ? -21.594 27.781 6.262 1 96.5 36 VAL B C 1
ATOM 2475 O O . VAL B 1 36 ? -22.594 27.312 5.719 1 96.5 36 VAL B O 1
ATOM 2478 N N . ILE B 1 37 ? -20.391 27.516 5.898 1 96.75 37 ILE B N 1
ATOM 2479 C CA . ILE B 1 37 ? -20.141 26.688 4.723 1 96.75 37 ILE B CA 1
ATOM 2480 C C . ILE B 1 37 ? -19.297 25.469 5.109 1 96.75 37 ILE B C 1
ATOM 2482 O O . ILE B 1 37 ? -18.266 25.609 5.77 1 96.75 37 ILE B O 1
ATOM 2486 N N . GLY B 1 38 ? -19.797 24.312 4.77 1 95.81 38 GLY B N 1
ATOM 2487 C CA . GLY B 1 38 ? -19.062 23.062 4.926 1 95.81 38 GLY B CA 1
ATOM 2488 C C . GLY B 1 38 ? -18.422 22.578 3.635 1 95.81 38 GLY B C 1
ATOM 2489 O O . GLY B 1 38 ? -18.531 23.25 2.598 1 95.81 38 GLY B O 1
ATOM 2490 N N . PRO B 1 39 ? -17.734 21.531 3.717 1 95.44 39 PRO B N 1
ATOM 2491 C CA . PRO B 1 39 ? -17.109 21 2.502 1 95.44 39 PRO B CA 1
ATOM 2492 C C . PRO B 1 39 ? -18.141 20.453 1.506 1 95.44 39 PRO B C 1
ATOM 2494 O O . PRO B 1 39 ? -19.219 20.031 1.902 1 95.44 39 PRO B O 1
ATOM 2497 N N . ASP B 1 40 ? -17.766 20.484 0.286 1 93.12 40 ASP B N 1
ATOM 2498 C CA . ASP B 1 40 ? -18.656 20.016 -0.779 1 93.12 40 ASP B CA 1
ATOM 2499 C C . ASP B 1 40 ? -18.766 18.5 -0.778 1 93.12 40 ASP B C 1
ATOM 2501 O O . ASP B 1 40 ? -19.766 17.938 -1.216 1 93.12 40 ASP B O 1
ATOM 2505 N N . LYS B 1 41 ? -17.703 17.906 -0.302 1 93.25 41 LYS B N 1
ATOM 2506 C CA . LYS B 1 41 ? -17.688 16.453 -0.281 1 93.25 41 LYS B CA 1
ATOM 2507 C C . LYS B 1 41 ? -17.531 15.922 1.145 1 93.25 41 LYS B C 1
ATOM 2509 O O . LYS B 1 41 ? -17.109 16.656 2.041 1 93.25 41 LYS B O 1
ATOM 2514 N N . ALA B 1 42 ? -17.891 14.742 1.229 1 95.06 42 ALA B N 1
ATOM 2515 C CA . ALA B 1 42 ? -17.766 14.102 2.537 1 95.06 42 ALA B CA 1
ATOM 2516 C C . ALA B 1 42 ? -16.297 13.969 2.943 1 95.06 42 ALA B C 1
ATOM 2518 O O . ALA B 1 42 ? -15.43 13.797 2.092 1 95.06 42 ALA B O 1
ATOM 2519 N N . VAL B 1 43 ? -16.141 14.094 4.188 1 96.38 43 VAL B N 1
ATOM 2520 C CA . VAL B 1 43 ? -14.82 13.828 4.734 1 96.38 43 VAL B CA 1
ATOM 2521 C C . VAL B 1 43 ? -14.625 12.328 4.934 1 96.38 43 VAL B C 1
ATOM 2523 O O . VAL B 1 43 ? -15.516 11.648 5.445 1 96.38 43 VAL B O 1
ATOM 2526 N N . THR B 1 44 ? -13.469 11.828 4.492 1 94.81 44 THR B N 1
ATOM 2527 C CA . THR B 1 44 ? -13.195 10.398 4.625 1 94.81 44 THR B CA 1
ATOM 2528 C C . THR B 1 44 ? -12.125 10.148 5.688 1 94.81 44 THR B C 1
ATOM 2530 O O . THR B 1 44 ? -11.203 10.945 5.84 1 94.81 44 THR B O 1
ATOM 2533 N N . ALA B 1 45 ? -12.305 9.086 6.449 1 94.62 45 ALA B N 1
ATOM 2534 C CA . ALA B 1 45 ? -11.32 8.695 7.457 1 94.62 45 ALA B CA 1
ATOM 2535 C C . ALA B 1 45 ? -11.234 7.18 7.586 1 94.62 45 ALA B C 1
ATOM 2537 O O . ALA B 1 45 ? -12.195 6.469 7.297 1 94.62 45 ALA B O 1
ATOM 2538 N N . SER B 1 46 ? -10.031 6.723 7.984 1 93 46 SER B N 1
ATOM 2539 C CA . SER B 1 46 ? -9.82 5.309 8.281 1 93 46 SER B CA 1
ATOM 2540 C C . SER B 1 46 ? -10.008 5.023 9.766 1 93 46 SER B C 1
ATOM 2542 O O . SER B 1 46 ? -9.648 5.848 10.617 1 93 46 SER B O 1
ATOM 2544 N N . ILE B 1 47 ? -10.438 3.816 10.008 1 91.75 47 ILE B N 1
ATOM 2545 C CA . ILE B 1 47 ? -10.664 3.408 11.391 1 91.75 47 ILE B CA 1
ATOM 2546 C C . ILE B 1 47 ? -9.359 3.523 12.18 1 91.75 47 ILE B C 1
ATOM 2548 O O . ILE B 1 47 ? -8.289 3.166 11.68 1 91.75 47 ILE B O 1
ATOM 2552 N N . GLY B 1 48 ? -9.516 4.051 13.398 1 91.62 48 GLY B N 1
ATOM 2553 C CA . GLY B 1 48 ? -8.367 4.16 14.281 1 91.62 48 GLY B CA 1
ATOM 2554 C C . GLY B 1 48 ? -7.586 5.445 14.086 1 91.62 48 GLY B C 1
ATOM 2555 O O . GLY B 1 48 ? -6.824 5.852 14.969 1 91.62 48 GLY B O 1
ATOM 2556 N N . ASN B 1 49 ? -7.711 6.012 12.953 1 92.69 49 ASN B N 1
ATOM 2557 C CA . ASN B 1 49 ? -7.02 7.262 12.664 1 92.69 49 ASN B CA 1
ATOM 2558 C C . ASN B 1 49 ? -7.832 8.469 13.117 1 92.69 49 ASN B C 1
ATOM 2560 O O . ASN B 1 49 ? -8.852 8.32 13.789 1 92.69 49 ASN B O 1
ATOM 2564 N N . GLU B 1 50 ? -7.309 9.633 12.812 1 96.19 50 GLU B N 1
ATOM 2565 C CA . GLU B 1 50 ? -8.039 10.852 13.172 1 96.19 50 GLU B CA 1
ATOM 2566 C C . GLU B 1 50 ? -8.812 11.398 11.977 1 96.19 50 GLU B C 1
ATOM 2568 O O . GLU B 1 50 ? -8.461 11.125 10.82 1 96.19 50 GLU B O 1
ATOM 2573 N N . ALA B 1 51 ? -9.852 12.055 12.258 1 96.81 51 ALA B N 1
ATOM 2574 C CA . ALA B 1 51 ? -10.641 12.773 11.258 1 96.81 51 ALA B CA 1
ATOM 2575 C C . ALA B 1 51 ? -10.742 14.25 11.602 1 96.81 51 ALA B C 1
ATOM 2577 O O . ALA B 1 51 ? -10.867 14.617 12.773 1 96.81 51 ALA B O 1
ATOM 2578 N N . VAL B 1 52 ? -10.656 15.062 10.648 1 97.31 52 VAL B N 1
ATOM 2579 C CA . VAL B 1 52 ? -10.773 16.5 10.852 1 97.31 52 VAL B CA 1
ATOM 2580 C C . VAL B 1 52 ? -11.922 17.047 10.008 1 97.31 52 VAL B C 1
ATOM 2582 O O . VAL B 1 52 ? -11.883 17 8.781 1 97.31 52 VAL B O 1
ATOM 2585 N N . LEU B 1 53 ? -12.938 17.578 10.586 1 97.62 53 LEU B N 1
ATOM 2586 C CA . LEU B 1 53 ? -14.109 18.172 9.938 1 97.62 53 LEU B CA 1
ATOM 2587 C C . LEU B 1 53 ? -14.008 19.688 9.906 1 97.62 53 LEU B C 1
ATOM 2589 O O . LEU B 1 53 ? -13.836 20.328 10.953 1 97.62 53 LEU B O 1
ATOM 2593 N N . TYR B 1 54 ? -14.227 20.281 8.758 1 95.56 54 TYR B N 1
ATOM 2594 C CA . TYR B 1 54 ? -14.016 21.703 8.609 1 95.56 54 TYR B CA 1
ATOM 2595 C C . TYR B 1 54 ? -15.32 22.422 8.273 1 95.56 54 TYR B C 1
ATOM 2597 O O . TYR B 1 54 ? -16.188 21.859 7.598 1 95.56 54 TYR B O 1
ATOM 2605 N N . CYS B 1 55 ? -15.445 23.641 8.75 1 95.94 55 CYS B N 1
ATOM 2606 C CA . CYS B 1 55 ? -16.453 24.609 8.312 1 95.94 55 CYS B CA 1
ATOM 2607 C C . CYS B 1 55 ? -15.953 26.031 8.508 1 95.94 55 CYS B C 1
ATOM 2609 O O . CYS B 1 55 ? -14.961 26.266 9.195 1 95.94 55 CYS B O 1
ATOM 2611 N N . HIS B 1 56 ? -16.562 26.953 7.832 1 95.62 56 HIS B N 1
ATOM 2612 C CA . HIS B 1 56 ? -16.109 28.328 7.945 1 95.62 56 HIS B CA 1
ATOM 2613 C C . HIS B 1 56 ? -17.25 29.312 7.695 1 95.62 56 HIS B C 1
ATOM 2615 O O . HIS B 1 56 ? -18.266 28.938 7.121 1 95.62 56 HIS B O 1
ATOM 2621 N N . LEU B 1 57 ? -16.953 30.469 8.164 1 94.56 57 LEU B N 1
ATOM 2622 C CA . LEU B 1 57 ? -17.938 31.547 8.008 1 94.56 57 LEU B CA 1
ATOM 2623 C C . LEU B 1 57 ? -17.734 32.281 6.688 1 94.56 57 LEU B C 1
ATOM 2625 O O . LEU B 1 57 ? -16.594 32.406 6.219 1 94.56 57 LEU B O 1
ATOM 2629 N N . SER B 1 58 ? -18.828 32.719 6.152 1 93.5 58 SER B N 1
ATOM 2630 C CA . SER B 1 58 ? -18.812 33.625 5.012 1 93.5 58 SER B CA 1
ATOM 2631 C C . SER B 1 58 ? -19.734 34.812 5.242 1 93.5 58 SER B C 1
ATOM 2633 O O . SER B 1 58 ? -20.938 34.625 5.496 1 93.5 58 SER B O 1
ATOM 2635 N N . PRO B 1 59 ? -19.266 35.844 5.148 1 92.44 59 PRO B N 1
ATOM 2636 C CA . PRO B 1 59 ? -17.875 36.25 4.922 1 92.44 59 PRO B CA 1
ATOM 2637 C C . PRO B 1 59 ? -16.969 35.938 6.105 1 92.44 59 PRO B C 1
ATOM 2639 O O . PRO B 1 59 ? -17.453 35.531 7.176 1 92.44 59 PRO B O 1
ATOM 2642 N N . LYS B 1 60 ? -15.641 36.062 5.887 1 90.75 60 LYS B N 1
ATOM 2643 C CA . LYS B 1 60 ? -14.672 35.812 6.949 1 90.75 60 LYS B CA 1
ATOM 2644 C C . LYS B 1 60 ? -14.875 36.75 8.125 1 90.75 60 LYS B C 1
ATOM 2646 O O . LYS B 1 60 ? -15.078 37.969 7.93 1 90.75 60 LYS B O 1
ATOM 2651 N N . MET B 1 61 ? -14.891 36.188 9.32 1 87.19 61 MET B N 1
ATOM 2652 C CA . MET B 1 61 ? -15 36.969 10.539 1 87.19 61 MET B CA 1
ATOM 2653 C C . MET B 1 61 ? -14.359 36.25 11.719 1 87.19 61 MET B C 1
ATOM 2655 O O . MET B 1 61 ? -14.172 35.031 11.68 1 87.19 61 MET B O 1
ATOM 2659 N N . ASN B 1 62 ? -13.969 37.031 12.609 1 87.12 62 ASN B N 1
ATOM 2660 C CA . ASN B 1 62 ? -13.328 36.469 13.797 1 87.12 62 ASN B CA 1
ATOM 2661 C C . ASN B 1 62 ? -14.328 35.75 14.68 1 87.12 62 ASN B C 1
ATOM 2663 O O . ASN B 1 62 ? -15.359 36.281 15.062 1 87.12 62 ASN B O 1
ATOM 2667 N N . LEU B 1 63 ? -13.984 34.531 15.031 1 87.44 63 LEU B N 1
ATOM 2668 C CA . LEU B 1 63 ? -14.875 33.625 15.75 1 87.44 63 LEU B CA 1
ATOM 2669 C C . LEU B 1 63 ? -14.641 33.688 17.25 1 87.44 63 LEU B C 1
ATOM 2671 O O . LEU B 1 63 ? -15.336 33.031 18.031 1 87.44 63 LEU B O 1
ATOM 2675 N N . GLU B 1 64 ? -13.703 34.438 17.703 1 81.69 64 GLU B N 1
ATOM 2676 C CA . GLU B 1 64 ? -13.266 34.375 19.094 1 81.69 64 GLU B CA 1
ATOM 2677 C C . GLU B 1 64 ? -14.422 34.656 20.047 1 81.69 64 GLU B C 1
ATOM 2679 O O . GLU B 1 64 ? -14.461 34.125 21.156 1 81.69 64 GLU B O 1
ATOM 2684 N N . HIS B 1 65 ? -15.43 35.406 19.625 1 83.69 65 HIS B N 1
ATOM 2685 C CA . HIS B 1 65 ? -16.516 35.75 20.531 1 83.69 65 HIS B CA 1
ATOM 2686 C C . HIS B 1 65 ? -17.797 35 20.156 1 83.69 65 HIS B C 1
ATOM 2688 O O . HIS B 1 65 ? -18.875 35.312 20.688 1 83.69 65 HIS B O 1
ATOM 2694 N N . MET B 1 66 ? -17.656 34 19.344 1 91.19 66 MET B N 1
ATOM 2695 C CA . MET B 1 66 ? -18.828 33.25 18.922 1 91.19 66 MET B CA 1
ATOM 2696 C C . MET B 1 66 ? -18.859 31.875 19.594 1 91.19 66 MET B C 1
ATOM 2698 O O . MET B 1 66 ? -17.828 31.391 20.078 1 91.19 66 MET B O 1
ATOM 2702 N N . GLU B 1 67 ? -20.062 31.391 19.688 1 94.62 67 GLU B N 1
ATOM 2703 C CA . GLU B 1 67 ? -20.234 30 20.078 1 94.62 67 GLU B CA 1
ATOM 2704 C C . GLU B 1 67 ? -20.078 29.062 18.875 1 94.62 67 GLU B C 1
ATOM 2706 O O . GLU B 1 67 ? -20.625 29.312 17.797 1 94.62 67 GLU B O 1
ATOM 2711 N N . VAL B 1 68 ? -19.297 28.109 19.078 1 95.62 68 VAL B N 1
ATOM 2712 C CA . VAL B 1 68 ? -19.141 27.062 18.062 1 95.62 68 VAL B CA 1
ATOM 2713 C C . VAL B 1 68 ? -19.547 25.719 18.625 1 95.62 68 VAL B C 1
ATOM 2715 O O . VAL B 1 68 ? -19.031 25.297 19.672 1 95.62 68 VAL B O 1
ATOM 2718 N N . ARG B 1 69 ? -20.422 25.062 17.875 1 96.31 69 ARG B N 1
ATOM 2719 C CA . ARG B 1 69 ? -20.922 23.781 18.344 1 96.31 69 ARG B CA 1
ATOM 2720 C C . ARG B 1 69 ? -20.953 22.75 17.219 1 96.31 69 ARG B C 1
ATOM 2722 O O . ARG B 1 69 ? -21.438 23.031 16.125 1 96.31 69 ARG B O 1
ATOM 2729 N N . TRP B 1 70 ? -20.406 21.656 17.531 1 97.81 70 TRP B N 1
ATOM 2730 C CA . TRP B 1 70 ? -20.562 20.5 16.656 1 97.81 70 TRP B CA 1
ATOM 2731 C C . TRP B 1 70 ? -21.516 19.484 17.297 1 97.81 70 TRP B C 1
ATOM 2733 O O . TRP B 1 70 ? -21.359 19.125 18.469 1 97.81 70 TRP B O 1
ATOM 2743 N N . PHE B 1 71 ? -22.469 19.062 16.5 1 97.62 71 PHE B N 1
ATOM 2744 C CA . PHE B 1 71 ? -23.391 18.078 17.031 1 97.62 71 PHE B CA 1
ATOM 2745 C C . PHE B 1 71 ? -23.938 17.188 15.922 1 97.62 71 PHE B C 1
ATOM 2747 O O . PHE B 1 71 ? -23.797 17.5 14.742 1 97.62 71 PHE B O 1
ATOM 2754 N N . ARG B 1 72 ? -24.469 16.094 16.266 1 95.75 72 ARG B N 1
ATOM 2755 C CA . ARG B 1 72 ? -25.062 15.172 15.305 1 95.75 72 ARG B CA 1
ATOM 2756 C C . ARG B 1 72 ? -26.594 15.242 15.359 1 95.75 72 ARG B C 1
ATOM 2758 O O . ARG B 1 72 ? -27.172 16.25 14.953 1 95.75 72 ARG B O 1
ATOM 2765 N N . SER B 1 73 ? -27.266 14.484 16.078 1 90.69 73 SER B N 1
ATOM 2766 C CA . SER B 1 73 ? -28.734 14.484 16.109 1 90.69 73 SER B CA 1
ATOM 2767 C C . SER B 1 73 ? -29.266 15.375 17.219 1 90.69 73 SER B C 1
ATOM 2769 O O . SER B 1 73 ? -30.234 16.109 17.031 1 90.69 73 SER B O 1
ATOM 2771 N N . LYS B 1 74 ? -28.562 15.453 18.297 1 89.25 74 LYS B N 1
ATOM 2772 C CA . LYS B 1 74 ? -29.062 16.172 19.453 1 89.25 74 LYS B CA 1
ATOM 2773 C C . LYS B 1 74 ? -28.266 17.453 19.688 1 89.25 74 LYS B C 1
ATOM 2775 O O . LYS B 1 74 ? -27.109 17.406 20.109 1 89.25 74 LYS B O 1
ATOM 2780 N N . PHE B 1 75 ? -28.953 18.562 19.656 1 92.81 75 PHE B N 1
ATOM 2781 C CA . PHE B 1 75 ? -28.328 19.859 19.875 1 92.81 75 PHE B CA 1
ATOM 2782 C C . PHE B 1 75 ? -27.828 20 21.312 1 92.81 75 PHE B C 1
ATOM 2784 O O . PHE B 1 75 ? -26.766 20.578 21.547 1 92.81 75 PHE B O 1
ATOM 2791 N N . SER B 1 76 ? -28.516 19.359 22.266 1 91.44 76 SER B N 1
ATOM 2792 C CA . SER B 1 76 ? -28.219 19.5 23.688 1 91.44 76 SER B CA 1
ATOM 2793 C C . SER B 1 76 ? -27.047 18.625 24.094 1 91.44 76 SER B C 1
ATOM 2795 O O . SER B 1 76 ? -26.484 18.797 25.172 1 91.44 76 SER B O 1
ATOM 2797 N N . SER B 1 77 ? -26.672 17.719 23.219 1 93.12 77 SER B N 1
ATOM 2798 C CA . SER B 1 77 ? -25.547 16.844 23.469 1 93.12 77 SER B CA 1
ATOM 2799 C C . SER B 1 77 ? -24.5 16.953 22.359 1 93.12 77 SER B C 1
ATOM 2801 O O . SER B 1 77 ? -24.406 16.094 21.484 1 93.12 77 SER B O 1
ATOM 2803 N N . PRO B 1 78 ? -23.703 17.953 22.547 1 97.12 78 PRO B N 1
ATOM 2804 C CA . PRO B 1 78 ? -22.766 18.25 21.453 1 97.12 78 PRO B CA 1
ATOM 2805 C C . PRO B 1 78 ? -21.578 17.281 21.422 1 97.12 78 PRO B C 1
ATOM 2807 O O . PRO B 1 78 ? -21.25 16.688 22.438 1 97.12 78 PRO B O 1
ATOM 2810 N N . VAL B 1 79 ? -21.109 17.047 20.281 1 97.75 79 VAL B N 1
ATOM 2811 C CA . VAL B 1 79 ? -19.828 16.359 20.094 1 97.75 79 VAL B CA 1
ATOM 2812 C C . VAL B 1 79 ? -18.703 17.203 20.672 1 97.75 79 VAL B C 1
ATOM 2814 O O . VAL B 1 79 ? -17.812 16.688 21.359 1 97.75 79 VAL B O 1
ATOM 2817 N N . HIS B 1 80 ? -18.812 18.531 20.422 1 97.75 80 HIS B N 1
ATOM 2818 C CA . HIS B 1 80 ? -17.844 19.5 20.953 1 97.75 80 HIS B CA 1
ATOM 2819 C C . HIS B 1 80 ? -18.469 20.891 21.047 1 97.75 80 HIS B C 1
ATOM 2821 O O . HIS B 1 80 ? -19.141 21.344 20.125 1 97.75 80 HIS B O 1
ATOM 2827 N N . LEU B 1 81 ? -18.266 21.578 22.141 1 96.94 81 LEU B N 1
ATOM 2828 C CA . LEU B 1 81 ? -18.812 22.906 22.375 1 96.94 81 LEU B CA 1
ATOM 2829 C C . LEU B 1 81 ? -17.719 23.891 22.766 1 96.94 81 LEU B C 1
ATOM 2831 O O . LEU B 1 81 ? -16.938 23.625 23.688 1 96.94 81 LEU B O 1
ATOM 2835 N N . TYR B 1 82 ? -17.578 24.891 22.062 1 95.81 82 TYR B N 1
ATOM 2836 C CA . TYR B 1 82 ? -16.703 26.031 22.344 1 95.81 82 TYR B CA 1
ATOM 2837 C C . TYR B 1 82 ? -17.516 27.297 22.531 1 95.81 82 TYR B C 1
ATOM 2839 O O . TYR B 1 82 ? -18.281 27.703 21.656 1 95.81 82 TYR B O 1
ATOM 2847 N N . ARG B 1 83 ? -17.375 27.859 23.641 1 92.81 83 ARG B N 1
ATOM 2848 C CA . ARG B 1 83 ? -18.109 29.078 23.984 1 92.81 83 ARG B CA 1
ATOM 2849 C C . ARG B 1 83 ? -17.328 29.922 24.984 1 92.81 83 ARG B C 1
ATOM 2851 O O . ARG B 1 83 ? -16.719 29.391 25.906 1 92.81 83 ARG B O 1
ATOM 2858 N N . ASP B 1 84 ? -17.312 31.203 24.797 1 88.62 84 ASP B N 1
ATOM 2859 C CA . ASP B 1 84 ? -16.625 32.125 25.688 1 88.62 84 ASP B CA 1
ATOM 2860 C C . ASP B 1 84 ? -15.141 31.812 25.781 1 88.62 84 ASP B C 1
ATOM 2862 O O . ASP B 1 84 ? -14.586 31.734 26.875 1 88.62 84 ASP B O 1
ATOM 2866 N N . ARG B 1 85 ? -14.617 31.406 24.734 1 87.94 85 ARG B N 1
ATOM 2867 C CA . ARG B 1 85 ? -13.18 31.203 24.547 1 87.94 85 ARG B CA 1
ATOM 2868 C C . ARG B 1 85 ? -12.695 29.953 25.297 1 87.94 85 ARG B C 1
ATOM 2870 O O . ARG B 1 85 ? -11.523 29.875 25.672 1 87.94 85 ARG B O 1
ATOM 2877 N N . THR B 1 86 ? -13.641 29.094 25.562 1 91.38 86 THR B N 1
ATOM 2878 C CA . THR B 1 86 ? -13.281 27.875 26.281 1 91.38 86 THR B CA 1
ATOM 2879 C C . THR B 1 86 ? -14.055 26.672 25.719 1 91.38 86 THR B C 1
ATOM 2881 O O . THR B 1 86 ? -15.172 26.828 25.234 1 91.38 86 THR B O 1
ATOM 2884 N N . ASP B 1 87 ? -13.438 25.531 25.859 1 93.56 87 ASP B N 1
ATOM 2885 C CA . ASP B 1 87 ? -14.102 24.297 25.484 1 93.56 87 ASP B CA 1
ATOM 2886 C C . ASP B 1 87 ? -14.961 23.75 26.625 1 93.56 87 ASP B C 1
ATOM 2888 O O . ASP B 1 87 ? -14.5 23.688 27.766 1 93.56 87 ASP B O 1
ATOM 2892 N N . HIS B 1 88 ? -16.188 23.484 26.359 1 93.56 88 HIS B N 1
ATOM 2893 C CA . HIS B 1 88 ? -17.094 22.922 27.359 1 93.56 88 HIS B CA 1
ATOM 2894 C C . HIS B 1 88 ? -17.328 21.438 27.109 1 93.56 88 HIS B C 1
ATOM 2896 O O . HIS B 1 88 ? -18.25 21.062 26.375 1 93.56 88 HIS B O 1
ATOM 2902 N N . LEU B 1 89 ? -16.609 20.641 27.797 1 92.94 89 LEU B N 1
ATOM 2903 C CA . LEU B 1 89 ? -16.625 19.219 27.516 1 92.94 89 LEU B CA 1
ATOM 2904 C C . LEU B 1 89 ? -17.562 18.484 28.453 1 92.94 89 LEU B C 1
ATOM 2906 O O . LEU B 1 89 ? -17.781 17.266 28.328 1 92.94 89 LEU B O 1
ATOM 2910 N N . GLU B 1 90 ? -18.141 19.219 29.328 1 91.19 90 GLU B N 1
ATOM 2911 C CA . GLU B 1 90 ? -19.016 18.594 30.328 1 91.19 90 GLU B CA 1
ATOM 2912 C C . GLU B 1 90 ? -20.281 18.047 29.688 1 91.19 90 GLU B C 1
ATOM 2914 O O . GLU B 1 90 ? -20.797 17 30.094 1 91.19 90 GLU B O 1
ATOM 2919 N N . GLN B 1 91 ? -20.766 18.734 28.703 1 88.06 91 GLN B N 1
ATOM 2920 C CA . GLN B 1 91 ? -22.031 18.359 28.094 1 88.06 91 GLN B CA 1
ATOM 2921 C C . GLN B 1 91 ? -21.812 17.484 26.859 1 88.06 91 GLN B C 1
ATOM 2923 O O . GLN B 1 91 ? -22.75 17.172 26.125 1 88.06 91 GLN B O 1
ATOM 2928 N N . GLN B 1 92 ? -20.719 17 26.688 1 93.75 92 GLN B N 1
ATOM 2929 C CA . GLN B 1 92 ? -20.344 16.25 25.484 1 93.75 92 GLN B CA 1
ATOM 2930 C C . GLN B 1 92 ? -21.016 14.875 25.469 1 93.75 92 GLN B C 1
ATOM 2932 O O . GLN B 1 92 ? -21.156 14.242 26.516 1 93.75 92 GLN B O 1
ATOM 2937 N N . THR B 1 93 ? -21.391 14.5 24.297 1 93 93 THR B N 1
ATOM 2938 C CA . THR B 1 93 ? -21.875 13.133 24.125 1 93 93 THR B CA 1
ATOM 2939 C C . THR B 1 93 ? -20.844 12.125 24.609 1 93 93 THR B C 1
ATOM 2941 O O . THR B 1 93 ? -19.656 12.227 24.266 1 93 93 THR B O 1
ATOM 2944 N N . PRO B 1 94 ? -21.203 11.156 25.359 1 92.75 94 PRO B N 1
ATOM 2945 C CA . PRO B 1 94 ? -20.281 10.219 25.984 1 92.75 94 PRO B CA 1
ATOM 2946 C C . PRO B 1 94 ? -19.344 9.555 24.984 1 92.75 94 PRO B C 1
ATOM 2948 O O . PRO B 1 94 ? -18.156 9.367 25.266 1 92.75 94 PRO B O 1
ATOM 2951 N N . ASP B 1 95 ? -19.766 9.234 23.859 1 93.56 95 ASP B N 1
ATOM 2952 C CA . ASP B 1 95 ? -18.984 8.5 22.875 1 93.56 95 ASP B CA 1
ATOM 2953 C C . ASP B 1 95 ? -17.797 9.32 22.406 1 93.56 95 ASP B C 1
ATOM 2955 O O . ASP B 1 95 ? -16.828 8.766 21.844 1 93.56 95 ASP B O 1
ATOM 2959 N N . TYR B 1 96 ? -17.797 10.617 22.641 1 96.5 96 TYR B N 1
ATOM 2960 C CA . TYR B 1 96 ? -16.766 11.484 22.094 1 96.5 96 TYR B CA 1
ATOM 2961 C C . TYR B 1 96 ? -15.859 12.023 23.188 1 96.5 96 TYR B C 1
ATOM 2963 O O . TYR B 1 96 ? -14.914 12.766 22.922 1 96.5 96 TYR B O 1
ATOM 2971 N N . ARG B 1 97 ? -16.141 11.672 24.391 1 94 97 ARG B N 1
ATOM 2972 C CA . ARG B 1 97 ? -15.367 12.203 25.5 1 94 97 ARG B CA 1
ATOM 2973 C C . ARG B 1 97 ? -13.898 11.82 25.391 1 94 97 ARG B C 1
ATOM 2975 O O . ARG B 1 97 ? -13.57 10.641 25.203 1 94 97 ARG B O 1
ATOM 2982 N N . GLY B 1 98 ? -13.094 12.82 25.469 1 94.31 98 GLY B N 1
ATOM 2983 C CA . GLY B 1 98 ? -11.656 12.594 25.438 1 94.31 98 GLY B CA 1
ATOM 2984 C C . GLY B 1 98 ? -11.109 12.383 24.047 1 94.31 98 GLY B C 1
ATOM 2985 O O . GLY B 1 98 ? -9.906 12.188 23.875 1 94.31 98 GLY B O 1
ATOM 2986 N N . ARG B 1 99 ? -12 12.469 23.047 1 96.94 99 ARG B N 1
ATOM 2987 C CA . ARG B 1 99 ? -11.539 12.102 21.719 1 96.94 99 ARG B CA 1
ATOM 2988 C C . ARG B 1 99 ? -11.609 13.289 20.766 1 96.94 99 ARG B C 1
ATOM 2990 O O . ARG B 1 99 ? -11.203 13.195 19.609 1 96.94 99 ARG B O 1
ATOM 2997 N N . THR B 1 100 ? -12.102 14.445 21.234 1 97.44 100 THR B N 1
ATOM 2998 C CA . THR B 1 100 ? -12.305 15.555 20.312 1 97.44 100 THR B CA 1
ATOM 2999 C C . THR B 1 100 ? -11.398 16.734 20.672 1 97.44 100 THR B C 1
ATOM 3001 O O . THR B 1 100 ? -11 16.891 21.828 1 97.44 100 THR B O 1
ATOM 3004 N N . GLU B 1 101 ? -11.055 17.453 19.688 1 96.75 101 GLU B N 1
ATOM 3005 C CA . GLU B 1 101 ? -10.289 18.688 19.812 1 96.75 101 GLU B CA 1
ATOM 3006 C C . GLU B 1 101 ? -10.719 19.719 18.766 1 96.75 101 GLU B C 1
ATOM 3008 O O . GLU B 1 101 ? -10.859 19.391 17.594 1 96.75 101 GLU B O 1
ATOM 3013 N N . LEU B 1 102 ? -10.945 20.906 19.234 1 95.31 102 LEU B N 1
ATOM 3014 C CA . LEU B 1 102 ? -11.234 21.984 18.297 1 95.31 102 LEU B CA 1
ATOM 3015 C C . LEU B 1 102 ? -9.953 22.672 17.844 1 95.31 102 LEU B C 1
ATOM 3017 O O . LEU B 1 102 ? -9.195 23.188 18.672 1 95.31 102 LEU B O 1
ATOM 3021 N N . LEU B 1 103 ? -9.703 22.625 16.578 1 92.81 103 LEU B N 1
ATOM 3022 C CA . LEU B 1 103 ? -8.555 23.344 16.031 1 92.81 103 LEU B CA 1
ATOM 3023 C C . LEU B 1 103 ? -8.867 24.828 15.859 1 92.81 103 LEU B C 1
ATOM 3025 O O . LEU B 1 103 ? -9.758 25.188 15.086 1 92.81 103 LEU B O 1
ATOM 3029 N N . LYS B 1 104 ? -8.078 25.641 16.5 1 85.38 104 LYS B N 1
ATOM 3030 C CA . LYS B 1 104 ? -8.438 27.062 16.656 1 85.38 104 LYS B CA 1
ATOM 3031 C C . LYS B 1 104 ? -7.52 27.938 15.812 1 85.38 104 LYS B C 1
ATOM 3033 O O . LYS B 1 104 ? -7.637 29.172 15.844 1 85.38 104 LYS B O 1
ATOM 3038 N N . ASP B 1 105 ? -6.586 27.375 15.078 1 79.94 105 ASP B N 1
ATOM 3039 C CA . ASP B 1 105 ? -5.594 28.141 14.328 1 79.94 105 ASP B CA 1
ATOM 3040 C C . ASP B 1 105 ? -6.262 29.047 13.305 1 79.94 105 ASP B C 1
ATOM 3042 O O . ASP B 1 105 ? -5.75 30.125 13.008 1 79.94 105 ASP B O 1
ATOM 3046 N N . GLY B 1 106 ? -7.406 28.734 12.844 1 83.94 106 GLY B N 1
ATOM 3047 C CA . GLY B 1 106 ? -8.07 29.5 11.812 1 83.94 106 GLY B CA 1
ATOM 3048 C C . GLY B 1 106 ? -9.195 30.375 12.336 1 83.94 106 GLY B C 1
ATOM 3049 O O . GLY B 1 106 ? -9.93 31 11.562 1 83.94 106 GLY B O 1
ATOM 3050 N N . MET B 1 107 ? -9.281 30.562 13.594 1 86.56 107 MET B N 1
ATOM 3051 C CA . MET B 1 107 ? -10.438 31.219 14.195 1 86.56 107 MET B CA 1
ATOM 3052 C C . MET B 1 107 ? -10.508 32.688 13.805 1 86.56 107 MET B C 1
ATOM 3054 O O . MET B 1 107 ? -11.594 33.25 13.633 1 86.56 107 MET B O 1
ATOM 3058 N N . ALA B 1 108 ? -9.359 33.281 13.625 1 85.06 108 ALA B N 1
ATOM 3059 C CA . ALA B 1 108 ? -9.32 34.688 13.234 1 85.06 108 ALA B CA 1
ATOM 3060 C C . ALA B 1 108 ? -9.906 34.875 11.836 1 85.06 108 ALA B C 1
ATOM 3062 O O . ALA B 1 108 ? -10.453 35.938 11.531 1 85.06 108 ALA B O 1
ATOM 3063 N N . ASP B 1 109 ? -9.898 33.844 11.086 1 88.56 109 ASP B N 1
ATOM 3064 C CA . ASP B 1 109 ? -10.383 33.906 9.703 1 88.56 109 ASP B CA 1
ATOM 3065 C C . ASP B 1 109 ? -11.742 33.25 9.562 1 88.56 109 ASP B C 1
ATOM 3067 O O . ASP B 1 109 ? -12.188 32.969 8.445 1 88.56 109 ASP B O 1
ATOM 3071 N N . GLY B 1 110 ? -12.258 32.875 10.68 1 90.94 110 GLY B N 1
ATOM 3072 C CA . GLY B 1 110 ? -13.586 32.281 10.672 1 90.94 110 GLY B CA 1
ATOM 3073 C C . GLY B 1 110 ? -13.586 30.812 10.32 1 90.94 110 GLY B C 1
ATOM 3074 O O . GLY B 1 110 ? -14.594 30.266 9.867 1 90.94 110 GLY B O 1
ATOM 3075 N N . ARG B 1 111 ? -12.469 30.172 10.383 1 92.31 111 ARG B N 1
ATOM 3076 C CA . ARG B 1 111 ? -12.344 28.75 10.07 1 92.31 111 ARG B CA 1
ATOM 3077 C C . ARG B 1 111 ? -12.148 27.938 11.336 1 92.31 111 ARG B C 1
ATOM 3079 O O . ARG B 1 111 ? -11.414 28.344 12.242 1 92.31 111 ARG B O 1
ATOM 3086 N N . VAL B 1 112 ? -12.867 26.875 11.398 1 92.81 112 VAL B N 1
ATOM 3087 C CA . VAL B 1 112 ? -12.664 25.953 12.516 1 92.81 112 VAL B CA 1
ATOM 3088 C C . VAL B 1 112 ? -12.656 24.516 12.016 1 92.81 112 VAL B C 1
ATOM 3090 O O . VAL B 1 112 ? -13.156 24.234 10.922 1 92.81 112 VAL B O 1
ATOM 3093 N N . ALA B 1 113 ? -12.023 23.75 12.781 1 96 113 ALA B N 1
ATOM 3094 C CA . ALA B 1 113 ? -11.984 22.328 12.445 1 96 113 ALA B CA 1
ATOM 3095 C C . ALA B 1 113 ? -12.133 21.469 13.695 1 96 113 ALA B C 1
ATOM 3097 O O . ALA B 1 113 ? -11.594 21.797 14.75 1 96 113 ALA B O 1
ATOM 3098 N N . LEU B 1 114 ? -12.953 20.469 13.57 1 97.75 114 LEU B N 1
ATOM 3099 C CA . LEU B 1 114 ? -13.109 19.484 14.641 1 97.75 114 LEU B CA 1
ATOM 3100 C C . LEU B 1 114 ? -12.273 18.25 14.359 1 97.75 114 LEU B C 1
ATOM 3102 O O . LEU B 1 114 ? -12.453 17.578 13.336 1 97.75 114 LEU B O 1
ATOM 3106 N N . LYS B 1 115 ? -11.43 17.953 15.219 1 98.06 115 LYS B N 1
ATOM 3107 C CA . LYS B 1 115 ? -10.617 16.734 15.133 1 98.06 115 LYS B CA 1
ATOM 3108 C C . LYS B 1 115 ? -11.203 15.625 16 1 98.06 115 LYS B C 1
ATOM 3110 O O . LYS B 1 115 ? -11.469 15.836 17.188 1 98.06 115 LYS B O 1
ATOM 3115 N N . ILE B 1 116 ? -11.422 14.539 15.438 1 97.88 116 ILE B N 1
ATOM 3116 C CA . ILE B 1 116 ? -11.859 13.344 16.156 1 97.88 116 ILE B CA 1
ATOM 3117 C C . ILE B 1 116 ? -10.75 12.297 16.141 1 97.88 116 ILE B C 1
ATOM 3119 O O . ILE B 1 116 ? -10.328 11.852 15.07 1 97.88 116 ILE B O 1
ATOM 3123 N N . ARG B 1 117 ? -10.336 11.906 17.25 1 97.12 117 ARG B N 1
ATOM 3124 C CA . ARG B 1 117 ? -9.281 10.906 17.359 1 97.12 117 ARG B CA 1
ATOM 3125 C C . ARG B 1 117 ? -9.867 9.5 17.469 1 97.12 117 ARG B C 1
ATOM 3127 O O . ARG B 1 117 ? -10.969 9.328 18.016 1 97.12 117 ARG B O 1
ATOM 3134 N N . GLY B 1 118 ? -9.102 8.586 16.953 1 95.69 118 GLY B N 1
ATOM 3135 C CA . GLY B 1 118 ? -9.539 7.199 17.062 1 95.69 118 GLY B CA 1
ATOM 3136 C C . GLY B 1 118 ? -10.898 6.949 16.453 1 95.69 118 GLY B C 1
ATOM 3137 O O . GLY B 1 118 ? -11.82 6.477 17.125 1 95.69 118 GLY B O 1
ATOM 3138 N N . VAL B 1 119 ? -11 7.215 15.266 1 96.25 119 VAL B N 1
ATOM 3139 C CA . VAL B 1 119 ? -12.273 7.133 14.562 1 96.25 119 VAL B CA 1
ATOM 3140 C C . VAL B 1 119 ? -12.812 5.703 14.625 1 96.25 119 VAL B C 1
ATOM 3142 O O . VAL B 1 119 ? -12.055 4.742 14.453 1 96.25 119 VAL B O 1
ATOM 3145 N N . ARG B 1 120 ? -14.078 5.625 14.953 1 95.06 120 ARG B N 1
ATOM 3146 C CA . ARG B 1 120 ? -14.805 4.363 15.039 1 95.06 120 ARG B CA 1
ATOM 3147 C C . ARG B 1 120 ? -15.891 4.289 13.969 1 95.06 120 ARG B C 1
ATOM 3149 O O . ARG B 1 120 ? -16.219 5.293 13.336 1 95.06 120 ARG B O 1
ATOM 3156 N N . PHE B 1 121 ? -16.391 3.037 13.805 1 93.38 121 PHE B N 1
ATOM 3157 C CA . PHE B 1 121 ? -17.453 2.848 12.82 1 93.38 121 PHE B CA 1
ATOM 3158 C C . PHE B 1 121 ? -18.656 3.717 13.156 1 93.38 121 PHE B C 1
ATOM 3160 O O . PHE B 1 121 ? -19.312 4.242 12.258 1 93.38 121 PHE B O 1
ATOM 3167 N N . SER B 1 122 ? -18.922 3.943 14.398 1 94.75 122 SER B N 1
ATOM 3168 C CA . SER B 1 122 ? -20.094 4.68 14.852 1 94.75 122 SER B CA 1
ATOM 3169 C C . SER B 1 122 ? -19.953 6.172 14.57 1 94.75 122 SER B C 1
ATOM 3171 O O . SER B 1 122 ? -20.938 6.914 14.633 1 94.75 122 SER B O 1
ATOM 3173 N N . ASP B 1 123 ? -18.828 6.555 14.297 1 96.88 123 ASP B N 1
ATOM 3174 C CA . ASP B 1 123 ? -18.609 7.977 14.062 1 96.88 123 ASP B CA 1
ATOM 3175 C C . ASP B 1 123 ? -19.109 8.391 12.68 1 96.88 123 ASP B C 1
ATOM 3177 O O . ASP B 1 123 ? -19.25 9.578 12.391 1 96.88 123 ASP B O 1
ATOM 3181 N N . ALA B 1 124 ? -19.375 7.426 11.898 1 95.88 124 ALA B N 1
ATOM 3182 C CA . ALA B 1 124 ? -19.812 7.734 10.539 1 95.88 124 ALA B CA 1
ATOM 3183 C C . ALA B 1 124 ? -21.156 8.461 10.562 1 95.88 124 ALA B C 1
ATOM 3185 O O . ALA B 1 124 ? -22 8.195 11.422 1 95.88 124 ALA B O 1
ATOM 3186 N N . GLY B 1 125 ? -21.312 9.422 9.57 1 95.88 125 GLY B N 1
ATOM 3187 C CA . GLY B 1 125 ? -22.594 10.086 9.43 1 95.88 125 GLY B CA 1
ATOM 3188 C C . GLY B 1 125 ? -22.469 11.594 9.312 1 95.88 125 GLY B C 1
ATOM 3189 O O . GLY B 1 125 ? -21.438 12.109 8.891 1 95.88 125 GLY B O 1
ATOM 3190 N N . GLN B 1 126 ? -23.562 12.266 9.672 1 97 126 GLN B N 1
ATOM 3191 C CA . GLN B 1 126 ? -23.641 13.711 9.5 1 97 126 GLN B CA 1
ATOM 3192 C C . GLN B 1 126 ? -23.344 14.445 10.805 1 97 126 GLN B C 1
ATOM 3194 O O . GLN B 1 126 ? -23.781 14.023 11.875 1 97 126 GLN B O 1
ATOM 3199 N N . TYR B 1 127 ? -22.609 15.453 10.641 1 98 127 TYR B N 1
ATOM 3200 C CA . TYR B 1 127 ? -22.312 16.391 11.727 1 98 127 TYR B CA 1
ATOM 3201 C C . TYR B 1 127 ? -22.781 17.797 11.383 1 98 127 TYR B C 1
ATOM 3203 O O . TYR B 1 127 ? -22.656 18.234 10.234 1 98 127 TYR B O 1
ATOM 3211 N N . SER B 1 128 ? -23.312 18.469 12.359 1 97.69 128 SER B N 1
ATOM 3212 C CA . SER B 1 128 ? -23.688 19.859 12.18 1 97.69 128 SER B CA 1
ATOM 3213 C C . SER B 1 128 ? -22.656 20.797 12.789 1 97.69 128 SER B C 1
ATOM 3215 O O . SER B 1 128 ? -22.297 20.656 13.961 1 97.69 128 SER B O 1
ATOM 3217 N N . CYS B 1 129 ? -22.188 21.641 12.031 1 97.31 129 CYS B N 1
ATOM 3218 C CA . CYS B 1 129 ? -21.344 22.734 12.492 1 97.31 129 CYS B CA 1
ATOM 3219 C C . CYS B 1 129 ? -22.172 24 12.703 1 97.31 129 CYS B C 1
ATOM 3221 O O . CYS B 1 129 ? -22.641 24.594 11.742 1 97.31 129 CYS B O 1
ATOM 3223 N N . PHE B 1 130 ? -22.266 24.422 13.992 1 96.44 130 PHE B N 1
ATOM 3224 C CA . PHE B 1 130 ? -23.188 25.484 14.406 1 96.44 130 PHE B CA 1
ATOM 3225 C C . PHE B 1 130 ? -22.438 26.672 14.969 1 96.44 130 PHE B C 1
ATOM 3227 O O . PHE B 1 130 ? -21.609 26.531 15.875 1 96.44 130 PHE B O 1
ATOM 3234 N N . PHE B 1 131 ? -22.688 27.828 14.336 1 95.44 131 PHE B N 1
ATOM 3235 C CA . PHE B 1 131 ? -22.141 29.078 14.828 1 95.44 131 PHE B CA 1
ATOM 3236 C C . PHE B 1 131 ? -23.266 29.984 15.336 1 95.44 131 PHE B C 1
ATOM 3238 O O . PHE B 1 131 ? -24.297 30.141 14.68 1 95.44 131 PHE B O 1
ATOM 3245 N N . ARG B 1 132 ? -23.016 30.562 16.469 1 94.5 132 ARG B N 1
ATOM 3246 C CA . ARG B 1 132 ? -24 31.484 17.016 1 94.5 132 ARG B CA 1
ATOM 3247 C C . ARG B 1 132 ? -23.344 32.781 17.469 1 94.5 132 ARG B C 1
ATOM 3249 O O . ARG B 1 132 ? -22.375 32.75 18.25 1 94.5 132 ARG B O 1
ATOM 3256 N N . SER B 1 133 ? -23.797 33.812 16.938 1 89.69 133 SER B N 1
ATOM 3257 C CA . SER B 1 133 ? -23.438 35.156 17.422 1 89.69 133 SER B CA 1
ATOM 3258 C C . SER B 1 133 ? -24.547 35.719 18.328 1 89.69 133 SER B C 1
ATOM 3260 O O . SER B 1 133 ? -25.5 35.031 18.656 1 89.69 133 SER B O 1
ATOM 3262 N N . ASN B 1 134 ? -24.375 36.906 18.812 1 85.44 134 ASN B N 1
ATOM 3263 C CA . ASN B 1 134 ? -25.359 37.562 19.672 1 85.44 134 ASN B CA 1
ATOM 3264 C C . ASN B 1 134 ? -26.656 37.844 18.922 1 85.44 134 ASN B C 1
ATOM 3266 O O . ASN B 1 134 ? -27.719 37.969 19.531 1 85.44 134 ASN B O 1
ATOM 3270 N N . VAL B 1 135 ? -26.625 37.812 17.609 1 83.38 135 VAL B N 1
ATOM 3271 C CA . VAL B 1 135 ? -27.781 38.312 16.844 1 83.38 135 VAL B CA 1
ATOM 3272 C C . VAL B 1 135 ? -28.344 37.156 16 1 83.38 135 VAL B C 1
ATOM 3274 O O . VAL B 1 135 ? -29.547 37.125 15.719 1 83.38 135 VAL B O 1
ATOM 3277 N N . SER B 1 136 ? -27.516 36.281 15.602 1 88.75 136 SER B N 1
ATOM 3278 C CA . SER B 1 136 ? -27.984 35.25 14.672 1 88.75 136 SER B CA 1
ATOM 3279 C C . SER B 1 136 ? -27.203 33.969 14.828 1 88.75 136 SER B C 1
ATOM 3281 O O . SER B 1 136 ? -26.234 33.906 15.586 1 88.75 136 SER B O 1
ATOM 3283 N N . TYR B 1 137 ? -27.766 32.875 14.25 1 93.88 137 TYR B N 1
ATOM 3284 C CA . TYR B 1 137 ? -27.062 31.594 14.195 1 93.88 137 TYR B CA 1
ATOM 3285 C C . TYR B 1 137 ? -27.203 30.953 12.82 1 93.88 137 TYR B C 1
ATOM 3287 O O . TYR B 1 137 ? -28.156 31.25 12.086 1 93.88 137 TYR B O 1
ATOM 3295 N N . GLU B 1 138 ? -26.219 30.25 12.359 1 95.56 138 GLU B N 1
ATOM 3296 C CA . GLU B 1 138 ? -26.203 29.469 11.133 1 95.56 138 GLU B CA 1
ATOM 3297 C C . GLU B 1 138 ? -25.516 28.125 11.336 1 95.56 138 GLU B C 1
ATOM 3299 O O . GLU B 1 138 ? -24.812 27.922 12.328 1 95.56 138 GLU B O 1
ATOM 3304 N N . GLU B 1 139 ? -25.844 27.125 10.508 1 95.88 139 GLU B N 1
ATOM 3305 C CA . GLU B 1 139 ? -25.188 25.828 10.609 1 95.88 139 GLU B CA 1
ATOM 3306 C C . GLU B 1 139 ? -24.953 25.219 9.227 1 95.88 139 GLU B C 1
ATOM 3308 O O . GLU B 1 139 ? -25.547 25.641 8.242 1 95.88 139 GLU B O 1
ATOM 3313 N N . ALA B 1 140 ? -24.078 24.344 9.133 1 97.12 140 ALA B N 1
ATOM 3314 C CA . ALA B 1 140 ? -23.797 23.562 7.938 1 97.12 140 ALA B CA 1
ATOM 3315 C C . ALA B 1 140 ? -23.594 22.094 8.281 1 97.12 140 ALA B C 1
ATOM 3317 O O . ALA B 1 140 ? -23.203 21.75 9.398 1 97.12 140 ALA B O 1
ATOM 3318 N N . LEU B 1 141 ? -23.922 21.25 7.316 1 97.12 141 LEU B N 1
ATOM 3319 C CA . LEU B 1 141 ? -23.766 19.812 7.508 1 97.12 141 LEU B CA 1
ATOM 3320 C C . LEU B 1 141 ? -22.453 19.328 6.898 1 97.12 141 LEU B C 1
ATOM 3322 O O . LEU B 1 141 ? -22.062 19.781 5.816 1 97.12 141 LEU B O 1
ATOM 3326 N N . VAL B 1 142 ? -21.828 18.484 7.676 1 97.81 142 VAL B N 1
ATOM 3327 C CA . VAL B 1 142 ? -20.609 17.828 7.215 1 97.81 142 VAL B CA 1
ATOM 3328 C C . VAL B 1 142 ? -20.75 16.312 7.359 1 97.81 142 VAL B C 1
ATOM 3330 O O . VAL B 1 142 ? -21.094 15.82 8.438 1 97.81 142 VAL B O 1
ATOM 3333 N N . GLU B 1 143 ? -20.438 15.648 6.289 1 97.31 143 GLU B N 1
ATOM 3334 C CA . GLU B 1 143 ? -20.562 14.195 6.328 1 97.31 143 GLU B CA 1
ATOM 3335 C C . GLU B 1 143 ? -19.203 13.531 6.523 1 97.31 143 GLU B C 1
ATOM 3337 O O . GLU B 1 143 ? -18.234 13.875 5.848 1 97.31 143 GLU B O 1
ATOM 3342 N N . LEU B 1 144 ? -19.203 12.594 7.461 1 97.31 144 LEU B N 1
ATOM 3343 C CA . LEU B 1 144 ? -18.016 11.781 7.68 1 97.31 144 LEU B CA 1
ATOM 3344 C C . LEU B 1 144 ? -18.234 10.352 7.195 1 97.31 144 LEU B C 1
ATOM 3346 O O . LEU B 1 144 ? -19.141 9.664 7.672 1 97.31 144 LEU B O 1
ATOM 3350 N N . LYS B 1 145 ? -17.406 10.008 6.25 1 95.56 145 LYS B N 1
ATOM 3351 C CA . LYS B 1 145 ? -17.422 8.633 5.758 1 95.56 145 LYS B CA 1
ATOM 3352 C C . LYS B 1 145 ? -16.234 7.848 6.281 1 95.56 145 LYS B C 1
ATOM 3354 O O . LYS B 1 145 ? -15.109 8.367 6.32 1 95.56 145 LYS B O 1
ATOM 3359 N N . ILE B 1 146 ? -16.484 6.621 6.676 1 93.44 146 ILE B N 1
ATOM 3360 C CA . ILE B 1 146 ? -15.438 5.77 7.219 1 93.44 146 ILE B CA 1
ATOM 3361 C C . ILE B 1 146 ? -15.133 4.641 6.234 1 93.44 146 ILE B C 1
ATOM 3363 O O . ILE B 1 146 ? -16.031 4.098 5.602 1 93.44 146 ILE B O 1
ATOM 3367 N N . ALA B 1 147 ? -13.867 4.422 6.125 1 91.69 147 ALA B N 1
ATOM 3368 C CA . ALA B 1 147 ? -13.43 3.334 5.258 1 91.69 147 ALA B CA 1
ATOM 3369 C C . ALA B 1 147 ? -12.32 2.518 5.918 1 91.69 147 ALA B C 1
ATOM 3371 O O . ALA B 1 147 ? -11.633 3.006 6.82 1 91.69 147 ALA B O 1
ATOM 3372 N N . VAL B 1 148 ? -12.242 1.209 5.617 1 90.69 148 VAL B N 1
ATOM 3373 C CA . VAL B 1 148 ? -11.203 0.312 6.113 1 90.69 148 VAL B CA 1
ATOM 3374 C C . VAL B 1 148 ? -10.43 -0.28 4.938 1 90.69 148 VAL B C 1
ATOM 3376 O O . VAL B 1 148 ? -11.023 -0.747 3.963 1 90.69 148 VAL B O 1
ATOM 3379 N N . SER B 1 149 ? -9.172 -0.156 5.012 1 89.94 149 SER B N 1
ATOM 3380 C CA . SER B 1 149 ? -8.312 -0.84 4.051 1 89.94 149 SER B CA 1
ATOM 3381 C C . SER B 1 149 ? -8.094 -2.297 4.445 1 89.94 149 SER B C 1
ATOM 3383 O O . SER B 1 149 ? -7.762 -2.594 5.594 1 89.94 149 SER B O 1
ATOM 3385 N N . GLY B 1 150 ? -8.281 -3.141 3.539 1 90.31 150 GLY B N 1
ATOM 3386 C CA . GLY B 1 150 ? -8.141 -4.562 3.811 1 90.31 150 GLY B CA 1
ATOM 3387 C C . GLY B 1 150 ? -6.77 -5.105 3.471 1 90.31 150 GLY B C 1
ATOM 3388 O O . GLY B 1 150 ? -5.785 -4.363 3.459 1 90.31 150 GLY B O 1
ATOM 3389 N N . LEU B 1 151 ? -6.777 -6.406 3.32 1 89.62 151 LEU B N 1
ATOM 3390 C CA . LEU B 1 151 ? -5.523 -7.102 3.055 1 89.62 151 LEU B CA 1
ATOM 3391 C C . LEU B 1 151 ? -5.188 -7.07 1.567 1 89.62 151 LEU B C 1
ATOM 3393 O O . LEU B 1 151 ? -6.082 -6.957 0.727 1 89.62 151 LEU B O 1
ATOM 3397 N N . ALA B 1 152 ? -3.867 -7.191 1.365 1 91.25 152 ALA B N 1
ATOM 3398 C CA . ALA B 1 152 ? -3.434 -7.34 -0.022 1 91.25 152 ALA B CA 1
ATOM 3399 C C . ALA B 1 152 ? -4.078 -8.562 -0.667 1 91.25 152 ALA B C 1
ATOM 3401 O O . ALA B 1 152 ? -4.316 -9.57 0.003 1 91.25 152 ALA B O 1
ATOM 3402 N N . PRO B 1 153 ? -4.352 -8.406 -1.931 1 94.25 153 PRO B N 1
ATOM 3403 C CA . PRO B 1 153 ? -5.031 -9.531 -2.578 1 94.25 153 PRO B CA 1
ATOM 3404 C C . PRO B 1 153 ? -4.16 -10.781 -2.652 1 94.25 153 PRO B C 1
ATOM 3406 O O . PRO B 1 153 ? -2.947 -10.688 -2.854 1 94.25 153 PRO B O 1
ATOM 3409 N N . LEU B 1 154 ? -4.84 -11.906 -2.504 1 94.75 154 LEU B N 1
ATOM 3410 C CA . LEU B 1 154 ? -4.219 -13.219 -2.645 1 94.75 154 LEU B CA 1
ATOM 3411 C C . LEU B 1 154 ? -4.547 -13.828 -4 1 94.75 154 LEU B C 1
ATOM 3413 O O . LEU B 1 154 ? -5.719 -13.969 -4.359 1 94.75 154 LEU B O 1
ATOM 3417 N N . ILE B 1 155 ? -3.547 -14.148 -4.691 1 96.12 155 ILE B N 1
ATOM 3418 C CA . ILE B 1 155 ? -3.748 -14.812 -5.973 1 96.12 155 ILE B CA 1
ATOM 3419 C C . ILE B 1 155 ? -3.617 -16.328 -5.797 1 96.12 155 ILE B C 1
ATOM 3421 O O . ILE B 1 155 ? -2.594 -16.812 -5.312 1 96.12 155 ILE B O 1
ATOM 3425 N N . SER B 1 156 ? -4.637 -17.047 -6.199 1 96.06 156 SER B N 1
ATOM 3426 C CA . SER B 1 156 ? -4.645 -18.5 -6.098 1 96.06 156 SER B CA 1
ATOM 3427 C C . SER B 1 156 ? -4.598 -19.141 -7.477 1 96.06 156 SER B C 1
ATOM 3429 O O . SER B 1 156 ? -5.492 -18.938 -8.297 1 96.06 156 SER B O 1
ATOM 3431 N N . VAL B 1 157 ? -3.551 -19.844 -7.691 1 95.94 157 VAL B N 1
ATOM 3432 C CA . VAL B 1 157 ? -3.492 -20.719 -8.859 1 95.94 157 VAL B CA 1
ATOM 3433 C C . VAL B 1 157 ? -4.164 -22.047 -8.539 1 95.94 157 VAL B C 1
ATOM 3435 O O . VAL B 1 157 ? -3.58 -22.906 -7.879 1 95.94 157 VAL B O 1
ATOM 3438 N N . GLU B 1 158 ? -5.27 -22.266 -9.07 1 95 158 GLU B N 1
ATOM 3439 C CA . GLU B 1 158 ? -6.156 -23.266 -8.492 1 95 158 GLU B CA 1
ATOM 3440 C C . GLU B 1 158 ? -6.105 -24.562 -9.273 1 95 158 GLU B C 1
ATOM 3442 O O . GLU B 1 158 ? -5.891 -25.641 -8.695 1 95 158 GLU B O 1
ATOM 3447 N N . ASP B 1 159 ? -6.523 -24.484 -10.539 1 94.69 159 ASP B N 1
ATOM 3448 C CA . ASP B 1 159 ? -6.645 -25.719 -11.297 1 94.69 159 ASP B CA 1
ATOM 3449 C C . ASP B 1 159 ? -6.59 -25.453 -12.805 1 94.69 159 ASP B C 1
ATOM 3451 O O . ASP B 1 159 ? -6.551 -24.297 -13.234 1 94.69 159 ASP B O 1
ATOM 3455 N N . TYR B 1 160 ? -6.461 -26.656 -13.414 1 93.81 160 TYR B N 1
ATOM 3456 C CA . TYR B 1 160 ? -6.613 -26.562 -14.859 1 93.81 160 TYR B CA 1
ATOM 3457 C C . TYR B 1 160 ? -8.078 -26.438 -15.25 1 93.81 160 TYR B C 1
ATOM 3459 O O . TYR B 1 160 ? -8.945 -27.078 -14.656 1 93.81 160 TYR B O 1
ATOM 3467 N N . GLN B 1 161 ? -8.289 -25.469 -16.125 1 92.5 161 GLN B N 1
ATOM 3468 C CA . GLN B 1 161 ? -9.641 -25.25 -16.656 1 92.5 161 GLN B CA 1
ATOM 3469 C C . GLN B 1 161 ? -9.602 -24.781 -18.109 1 92.5 161 GLN B C 1
ATOM 3471 O O . GLN B 1 161 ? -8.859 -23.844 -18.438 1 92.5 161 GLN B O 1
ATOM 3476 N N . ASP B 1 162 ? -10.484 -25.344 -19.016 1 88.62 162 ASP B N 1
ATOM 3477 C CA . ASP B 1 162 ? -10.641 -24.922 -20.406 1 88.62 162 ASP B CA 1
ATOM 3478 C C . ASP B 1 162 ? -9.281 -24.766 -21.094 1 88.62 162 ASP B C 1
ATOM 3480 O O . ASP B 1 162 ? -9 -23.734 -21.688 1 88.62 162 ASP B O 1
ATOM 3484 N N . GLU B 1 163 ? -8.43 -25.672 -20.984 1 87.88 163 GLU B N 1
ATOM 3485 C CA . GLU B 1 163 ? -7.105 -25.688 -21.594 1 87.88 163 GLU B CA 1
ATOM 3486 C C . GLU B 1 163 ? -6.207 -24.594 -21.016 1 87.88 163 GLU B C 1
ATOM 3488 O O . GLU B 1 163 ? -5.23 -24.188 -21.641 1 87.88 163 GLU B O 1
ATOM 3493 N N . GLY B 1 164 ? -6.672 -24.156 -19.953 1 93.31 164 GLY B N 1
ATOM 3494 C CA . GLY B 1 164 ? -5.883 -23.141 -19.266 1 93.31 164 GLY B CA 1
ATOM 3495 C C . GLY B 1 164 ? -5.812 -23.359 -17.766 1 93.31 164 GLY B C 1
ATOM 3496 O O . GLY B 1 164 ? -5.949 -24.484 -17.281 1 93.31 164 GLY B O 1
ATOM 3497 N N . ILE B 1 165 ? -5.387 -22.281 -17.078 1 94.38 165 ILE B N 1
ATOM 3498 C CA . ILE B 1 165 ? -5.254 -22.328 -15.625 1 94.38 165 ILE B CA 1
ATOM 3499 C C . ILE B 1 165 ? -6.258 -21.375 -14.984 1 94.38 165 ILE B C 1
ATOM 3501 O O . ILE B 1 165 ? -6.336 -20.203 -15.367 1 94.38 165 ILE B O 1
ATOM 3505 N N . ARG B 1 166 ? -6.996 -21.906 -14.133 1 95.12 166 ARG B N 1
ATOM 3506 C CA . ARG B 1 166 ? -7.922 -21.078 -13.367 1 95.12 166 ARG B CA 1
ATOM 3507 C C . ARG B 1 166 ? -7.199 -20.344 -12.234 1 95.12 166 ARG B C 1
ATOM 3509 O O . ARG B 1 166 ? -6.582 -20.984 -11.383 1 95.12 166 ARG B O 1
ATOM 3516 N N . ILE B 1 167 ? -7.285 -19.078 -12.234 1 94.88 167 ILE B N 1
ATOM 3517 C CA . ILE B 1 167 ? -6.66 -18.266 -11.195 1 94.88 167 ILE B CA 1
ATOM 3518 C C . ILE B 1 167 ? -7.715 -17.406 -10.516 1 94.88 167 ILE B C 1
ATOM 3520 O O . ILE B 1 167 ? -8.617 -16.875 -11.172 1 94.88 167 ILE B O 1
ATOM 3524 N N . ALA B 1 168 ? -7.594 -17.312 -9.242 1 95.38 168 ALA B N 1
ATOM 3525 C CA . ALA B 1 168 ? -8.516 -16.5 -8.461 1 95.38 168 ALA B CA 1
ATOM 3526 C C . ALA B 1 168 ? -7.77 -15.43 -7.664 1 95.38 168 ALA B C 1
ATOM 3528 O O . ALA B 1 168 ? -6.645 -15.656 -7.211 1 95.38 168 ALA B O 1
ATOM 3529 N N . CYS B 1 169 ? -8.336 -14.328 -7.574 1 95.38 169 CYS B N 1
ATOM 3530 C CA . CYS B 1 169 ? -7.859 -13.227 -6.746 1 95.38 169 CYS B CA 1
ATOM 3531 C C . CYS B 1 169 ? -8.883 -12.867 -5.676 1 95.38 169 CYS B C 1
ATOM 3533 O O . CYS B 1 169 ? -10.047 -12.609 -5.98 1 95.38 169 CYS B O 1
ATOM 3535 N N . GLN B 1 170 ? -8.414 -12.883 -4.48 1 94.62 170 GLN B N 1
ATOM 3536 C CA . GLN B 1 170 ? -9.344 -12.617 -3.389 1 94.62 170 GLN B CA 1
ATOM 3537 C C . GLN B 1 170 ? -8.734 -11.656 -2.373 1 94.62 170 GLN B C 1
ATOM 3539 O O . GLN B 1 170 ? -7.516 -11.578 -2.229 1 94.62 170 GLN B O 1
ATOM 3544 N N . SER B 1 171 ? -9.531 -10.938 -1.759 1 93.06 171 SER B N 1
ATOM 3545 C CA . SER B 1 171 ? -9.141 -10.016 -0.696 1 93.06 171 SER B CA 1
ATOM 3546 C C . SER B 1 171 ? -10.25 -9.859 0.337 1 93.06 171 SER B C 1
ATOM 3548 O O . SER B 1 171 ? -11.43 -10.07 0.03 1 93.06 171 SER B O 1
ATOM 3550 N N . THR B 1 172 ? -9.82 -9.547 1.563 1 91.38 172 THR B N 1
ATOM 3551 C CA . THR B 1 172 ? -10.781 -9.422 2.65 1 91.38 172 THR B CA 1
ATOM 3552 C C . THR B 1 172 ? -10.477 -8.195 3.506 1 91.38 172 THR B C 1
ATOM 3554 O O . THR B 1 172 ? -9.375 -7.633 3.43 1 91.38 172 THR B O 1
ATOM 3557 N N . GLY B 1 173 ? -11.523 -7.773 4.254 1 89.62 173 GLY B N 1
ATOM 3558 C CA . GLY B 1 173 ? -11.312 -6.77 5.285 1 89.62 173 GLY B CA 1
ATOM 3559 C C . GLY B 1 173 ? -11.531 -5.352 4.793 1 89.62 173 GLY B C 1
ATOM 3560 O O . GLY B 1 173 ? -11.07 -4.395 5.422 1 89.62 173 GLY B O 1
ATOM 3561 N N . TRP B 1 174 ? -12.086 -5.277 3.744 1 88.62 174 TRP B N 1
ATOM 3562 C CA . TRP B 1 174 ? -12.305 -3.945 3.191 1 88.62 174 TRP B CA 1
ATOM 3563 C C . TRP B 1 174 ? -13.68 -3.41 3.592 1 88.62 174 TRP B C 1
ATOM 3565 O O . TRP B 1 174 ? -14.641 -4.172 3.703 1 88.62 174 TRP B O 1
ATOM 3575 N N . TYR B 1 175 ? -13.812 -2.076 3.803 1 87.88 175 TYR B N 1
ATOM 3576 C CA . TYR B 1 175 ? -15.07 -1.355 3.957 1 87.88 175 TYR B CA 1
ATOM 3577 C C . TYR B 1 175 ? -14.977 0.037 3.342 1 87.88 175 TYR B C 1
ATOM 3579 O O . TYR B 1 175 ? -14.055 0.796 3.645 1 87.88 175 TYR B O 1
ATOM 3587 N N . PRO B 1 176 ? -15.938 0.449 2.668 1 87.38 176 PRO B N 1
ATOM 3588 C CA . PRO B 1 176 ? -16.984 -0.396 2.082 1 87.38 176 PRO B CA 1
ATOM 3589 C C . PRO B 1 176 ? -16.422 -1.421 1.097 1 87.38 176 PRO B C 1
ATOM 3591 O O . PRO B 1 176 ? -15.203 -1.578 0.986 1 87.38 176 PRO B O 1
ATOM 3594 N N . GLU B 1 177 ? -17.266 -2.17 0.463 1 87.94 177 GLU B N 1
ATOM 3595 C CA . GLU B 1 177 ? -16.828 -3.207 -0.467 1 87.94 177 GLU B CA 1
ATOM 3596 C C . GLU B 1 177 ? -16 -2.615 -1.605 1 87.94 177 GLU B C 1
ATOM 3598 O O . GLU B 1 177 ? -16.453 -1.688 -2.285 1 87.94 177 GLU B O 1
ATOM 3603 N N . PRO B 1 178 ? -14.828 -3.162 -1.805 1 90.62 178 PRO B N 1
ATOM 3604 C CA . PRO B 1 178 ? -13.938 -2.633 -2.838 1 90.62 178 PRO B CA 1
ATOM 3605 C C . PRO B 1 178 ? -14.234 -3.203 -4.223 1 90.62 178 PRO B C 1
ATOM 3607 O O . PRO B 1 178 ? -15.117 -4.055 -4.367 1 90.62 178 PRO B O 1
ATOM 3610 N N . LYS B 1 179 ? -13.594 -2.623 -5.137 1 89.19 179 LYS B N 1
ATOM 3611 C CA . LYS B 1 179 ? -13.617 -3.168 -6.488 1 89.19 179 LYS B CA 1
ATOM 3612 C C . LYS B 1 179 ? -12.367 -3.998 -6.773 1 89.19 179 LYS B C 1
ATOM 3614 O O . LYS B 1 179 ? -11.25 -3.551 -6.516 1 89.19 179 LYS B O 1
ATOM 3619 N N . LEU B 1 180 ? -12.617 -5.18 -7.207 1 92.38 180 LEU B N 1
ATOM 3620 C CA . LEU B 1 180 ? -11.523 -6.086 -7.551 1 92.38 180 LEU B CA 1
ATOM 3621 C C . LEU B 1 180 ? -11.445 -6.289 -9.062 1 92.38 180 LEU B C 1
ATOM 3623 O O . LEU B 1 180 ? -12.453 -6.598 -9.703 1 92.38 180 LEU B O 1
ATOM 3627 N N . GLN B 1 181 ? -10.164 -6.078 -9.602 1 92.19 181 GLN B N 1
ATOM 3628 C CA . GLN B 1 181 ? -10.023 -6.18 -11.055 1 92.19 181 GLN B CA 1
ATOM 3629 C C . GLN B 1 181 ? -8.68 -6.777 -11.438 1 92.19 181 GLN B C 1
ATOM 3631 O O . GLN B 1 181 ? -7.656 -6.469 -10.82 1 92.19 181 GLN B O 1
ATOM 3636 N N . TRP B 1 182 ? -8.758 -7.605 -12.547 1 94.38 182 TRP B N 1
ATOM 3637 C CA . TRP B 1 182 ? -7.539 -8.133 -13.148 1 94.38 182 TRP B CA 1
ATOM 3638 C C . TRP B 1 182 ? -7.035 -7.203 -14.25 1 94.38 182 TRP B C 1
ATOM 3640 O O . TRP B 1 182 ? -7.824 -6.68 -15.039 1 94.38 182 TRP B O 1
ATOM 3650 N N . THR B 1 183 ? -5.73 -7.027 -14.195 1 92.31 183 THR B N 1
ATOM 3651 C CA . THR B 1 183 ? -5.121 -6.227 -15.258 1 92.31 183 THR B CA 1
ATOM 3652 C C . THR B 1 183 ? -3.816 -6.855 -15.727 1 92.31 183 THR B C 1
ATOM 3654 O O . THR B 1 183 ? -3.27 -7.738 -15.062 1 92.31 183 THR B O 1
ATOM 3657 N N . ASP B 1 184 ? -3.389 -6.43 -16.859 1 88.44 184 ASP B N 1
ATOM 3658 C CA . ASP B 1 184 ? -2.041 -6.797 -17.281 1 88.44 184 ASP B CA 1
ATOM 3659 C C . ASP B 1 184 ? -1.006 -5.82 -16.719 1 88.44 184 ASP B C 1
ATOM 3661 O O . ASP B 1 184 ? -1.338 -4.941 -15.922 1 88.44 184 ASP B O 1
ATOM 3665 N N . LEU B 1 185 ? 0.237 -5.988 -17.047 1 79.06 185 LEU B N 1
ATOM 3666 C CA . LEU B 1 185 ? 1.296 -5.148 -16.5 1 79.06 185 LEU B CA 1
ATOM 3667 C C . LEU B 1 185 ? 1.181 -3.719 -17.016 1 79.06 185 LEU B C 1
ATOM 3669 O O . LEU B 1 185 ? 1.705 -2.789 -16.391 1 79.06 185 LEU B O 1
ATOM 3673 N N . SER B 1 186 ? 0.461 -3.66 -18.156 1 82 186 SER B N 1
ATOM 3674 C CA . SER B 1 186 ? 0.262 -2.324 -18.703 1 82 186 SER B CA 1
ATOM 3675 C C . SER B 1 186 ? -0.97 -1.655 -18.109 1 82 186 SER B C 1
ATOM 3677 O O . SER B 1 186 ? -1.27 -0.501 -18.422 1 82 186 SER B O 1
ATOM 3679 N N . GLY B 1 187 ? -1.646 -2.375 -17.375 1 83.12 187 GLY B N 1
ATOM 3680 C CA . GLY B 1 187 ? -2.805 -1.805 -16.703 1 83.12 187 GLY B CA 1
ATOM 3681 C C . GLY B 1 187 ? -4.105 -2.059 -17.453 1 83.12 187 GLY B C 1
ATOM 3682 O O . GLY B 1 187 ? -5.16 -1.56 -17.047 1 83.12 187 GLY B O 1
ATOM 3683 N N . ASN B 1 188 ? -4.066 -2.791 -18.469 1 88.06 188 ASN B N 1
ATOM 3684 C CA . ASN B 1 188 ? -5.281 -3.105 -19.219 1 88.06 188 ASN B CA 1
ATOM 3685 C C . ASN B 1 188 ? -6.129 -4.148 -18.484 1 88.06 188 ASN B C 1
ATOM 3687 O O . ASN B 1 188 ? -5.625 -5.211 -18.125 1 88.06 188 ASN B O 1
ATOM 3691 N N . PRO B 1 189 ? -7.387 -3.773 -18.406 1 90.44 189 PRO B N 1
ATOM 3692 C CA . PRO B 1 189 ? -8.25 -4.719 -17.703 1 90.44 189 PRO B CA 1
ATOM 3693 C C . PRO B 1 189 ? -8.414 -6.043 -18.453 1 90.44 189 PRO B C 1
ATOM 3695 O O . PRO B 1 189 ? -8.477 -6.059 -19.688 1 90.44 189 PRO B O 1
ATOM 3698 N N . GLN B 1 190 ? -8.438 -7.086 -17.672 1 90.19 190 GLN B N 1
ATOM 3699 C CA . GLN B 1 190 ? -8.672 -8.422 -18.203 1 90.19 190 GLN B CA 1
ATOM 3700 C C . GLN B 1 190 ? -10.055 -8.938 -17.812 1 90.19 190 GLN B C 1
ATOM 3702 O O . GLN B 1 190 ? -10.469 -8.781 -16.656 1 90.19 190 GLN B O 1
ATOM 3707 N N . PRO B 1 191 ? -10.703 -9.531 -18.781 1 86.38 191 PRO B N 1
ATOM 3708 C CA . PRO B 1 191 ? -12.023 -10.078 -18.438 1 86.38 191 PRO B CA 1
ATOM 3709 C C . PRO B 1 191 ? -11.953 -11.133 -17.328 1 86.38 191 PRO B C 1
ATOM 3711 O O . PRO B 1 191 ? -11.094 -12.016 -17.375 1 86.38 191 PRO B O 1
ATOM 3714 N N . SER B 1 192 ? -12.727 -10.922 -16.312 1 88 192 SER B N 1
ATOM 3715 C CA . SER B 1 192 ? -12.773 -11.844 -15.172 1 88 192 SER B CA 1
ATOM 3716 C C . SER B 1 192 ? -14.18 -11.93 -14.594 1 88 192 SER B C 1
ATOM 3718 O O . SER B 1 192 ? -15.039 -11.109 -14.898 1 88 192 SER B O 1
ATOM 3720 N N . LEU B 1 193 ? -14.375 -13.008 -14 1 84.88 193 LEU B N 1
ATOM 3721 C CA . LEU B 1 193 ? -15.633 -13.164 -13.273 1 84.88 193 LEU B CA 1
ATOM 3722 C C . LEU B 1 193 ? -15.484 -12.734 -11.82 1 84.88 193 LEU B C 1
ATOM 3724 O O . LEU B 1 193 ? -14.859 -13.438 -11.023 1 84.88 193 LEU B O 1
ATOM 3728 N N . ALA B 1 194 ? -16.016 -11.602 -11.688 1 75.75 194 ALA B N 1
ATOM 3729 C CA . ALA B 1 194 ? -15.891 -11.031 -10.344 1 75.75 194 ALA B CA 1
ATOM 3730 C C . ALA B 1 194 ? -17.141 -11.312 -9.516 1 75.75 194 ALA B C 1
ATOM 3732 O O . ALA B 1 194 ? -18.266 -11.312 -10.039 1 75.75 194 ALA B O 1
ATOM 3733 N N . GLY B 1 195 ? -17.016 -11.727 -8.375 1 71.88 195 GLY B N 1
ATOM 3734 C CA . GLY B 1 195 ? -18.141 -11.906 -7.48 1 71.88 195 GLY B CA 1
ATOM 3735 C C . GLY B 1 195 ? -17.75 -11.969 -6.016 1 71.88 195 GLY B C 1
ATOM 3736 O O . GLY B 1 195 ? -16.578 -11.758 -5.676 1 71.88 195 GLY B O 1
ATOM 3737 N N . LYS B 1 196 ? -18.766 -12.023 -5.184 1 70.56 196 LYS B N 1
ATOM 3738 C CA . LYS B 1 196 ? -18.594 -12.211 -3.746 1 70.56 196 LYS B CA 1
ATOM 3739 C C . LYS B 1 196 ? -18.359 -13.68 -3.408 1 70.56 196 LYS B C 1
ATOM 3741 O O . LYS B 1 196 ? -19.094 -14.555 -3.854 1 70.56 196 LYS B O 1
ATOM 3746 N N . LYS B 1 197 ? -17.156 -13.836 -2.953 1 67.81 197 LYS B N 1
ATOM 3747 C CA . LYS B 1 197 ? -16.922 -15.18 -2.434 1 67.81 197 LYS B CA 1
ATOM 3748 C C . LYS B 1 197 ? -17.672 -15.398 -1.124 1 67.81 197 LYS B C 1
ATOM 3750 O O . LYS B 1 197 ? -18.234 -16.484 -0.897 1 67.81 197 LYS B O 1
ATOM 3755 N N . SER B 1 198 ? -17.609 -14.398 -0.241 1 68.75 198 SER B N 1
ATOM 3756 C CA . SER B 1 198 ? -18.375 -14.32 1.005 1 68.75 198 SER B CA 1
ATOM 3757 C C . SER B 1 198 ? -18.797 -12.891 1.308 1 68.75 198 SER B C 1
ATOM 3759 O O . SER B 1 198 ? -18.516 -11.977 0.525 1 68.75 198 SER B O 1
ATOM 3761 N N . GLN B 1 199 ? -19.531 -12.766 2.373 1 65.69 199 GLN B N 1
ATOM 3762 C CA . GLN B 1 199 ? -19.969 -11.438 2.783 1 65.69 199 GLN B CA 1
ATOM 3763 C C . GLN B 1 199 ? -18.781 -10.492 2.951 1 65.69 199 GLN B C 1
ATOM 3765 O O . GLN B 1 199 ? -18.875 -9.297 2.66 1 65.69 199 GLN B O 1
ATOM 3770 N N . SER B 1 200 ? -17.703 -11 3.264 1 74.88 200 SER B N 1
ATOM 3771 C CA . SER B 1 200 ? -16.578 -10.141 3.609 1 74.88 200 SER B CA 1
ATOM 3772 C C . SER B 1 200 ? -15.414 -10.344 2.648 1 74.88 200 SER B C 1
ATOM 3774 O O . SER B 1 200 ? -14.344 -9.758 2.836 1 74.88 200 SER B O 1
ATOM 3776 N N . GLU B 1 201 ? -15.695 -11.148 1.763 1 84 201 GLU B N 1
ATOM 3777 C CA . GLU B 1 201 ? -14.602 -11.492 0.862 1 84 201 GLU B CA 1
ATOM 3778 C C . GLU B 1 201 ? -15.023 -11.352 -0.598 1 84 201 GLU B C 1
ATOM 3780 O O . GLU B 1 201 ? -16.094 -11.805 -0.984 1 84 201 GLU B O 1
ATOM 3785 N N . ILE B 1 202 ? -14.227 -10.695 -1.285 1 90.38 202 ILE B N 1
ATOM 3786 C CA . ILE B 1 202 ? -14.461 -10.531 -2.715 1 90.38 202 ILE B CA 1
ATOM 3787 C C . ILE B 1 202 ? -13.453 -11.359 -3.504 1 90.38 202 ILE B C 1
ATOM 3789 O O . ILE B 1 202 ? -12.352 -11.633 -3.016 1 90.38 202 ILE B O 1
ATOM 3793 N N . GLU B 1 203 ? -13.938 -11.773 -4.66 1 93.81 203 GLU B N 1
ATOM 3794 C CA . GLU B 1 203 ? -13.078 -12.617 -5.48 1 93.81 203 GLU B CA 1
ATOM 3795 C C . GLU B 1 203 ? -13.312 -12.367 -6.969 1 93.81 203 GLU B C 1
ATOM 3797 O O . GLU B 1 203 ? -14.406 -11.977 -7.371 1 93.81 203 GLU B O 1
ATOM 3802 N N . ALA B 1 204 ? -12.312 -12.453 -7.672 1 94 204 ALA B N 1
ATOM 3803 C CA . ALA B 1 204 ? -12.367 -12.43 -9.133 1 94 204 ALA B CA 1
ATOM 3804 C C . ALA B 1 204 ? -11.586 -13.594 -9.727 1 94 204 ALA B C 1
ATOM 3806 O O . ALA B 1 204 ? -10.438 -13.844 -9.344 1 94 204 ALA B O 1
ATOM 3807 N N . VAL B 1 205 ? -12.266 -14.273 -10.648 1 94.56 205 VAL B N 1
ATOM 3808 C CA . VAL B 1 205 ? -11.656 -15.469 -11.219 1 94.56 205 VAL B CA 1
ATOM 3809 C C . VAL B 1 205 ? -11.398 -15.266 -12.711 1 94.56 205 VAL B C 1
ATOM 3811 O O . VAL B 1 205 ? -12.203 -14.633 -13.406 1 94.56 205 VAL B O 1
ATOM 3814 N N . LEU B 1 206 ? -10.336 -15.797 -13.117 1 92.75 206 LEU B N 1
ATOM 3815 C CA . LEU B 1 206 ? -9.961 -15.727 -14.523 1 92.75 206 LEU B CA 1
ATOM 3816 C C . LEU B 1 206 ? -9.289 -17.031 -14.969 1 92.75 206 LEU B C 1
ATOM 3818 O O . LEU B 1 206 ? -8.688 -17.734 -14.156 1 92.75 206 LEU B O 1
ATOM 3822 N N . VAL B 1 207 ? -9.539 -17.328 -16.219 1 93.88 207 VAL B N 1
ATOM 3823 C CA . VAL B 1 207 ? -8.844 -18.469 -16.812 1 93.88 207 VAL B CA 1
ATOM 3824 C C . VAL B 1 207 ? -7.773 -17.969 -17.766 1 93.88 207 VAL B C 1
ATOM 3826 O O . VAL B 1 207 ? -8.078 -17.266 -18.75 1 93.88 207 VAL B O 1
ATOM 3829 N N . VAL B 1 208 ? -6.578 -18.406 -17.531 1 93.62 208 VAL B N 1
ATOM 3830 C CA . VAL B 1 208 ? -5.449 -17.984 -18.359 1 93.62 208 VAL B CA 1
ATOM 3831 C C . VAL B 1 208 ? -5 -19.141 -19.25 1 93.62 208 VAL B C 1
ATOM 3833 O O . VAL B 1 208 ? -4.75 -20.25 -18.766 1 93.62 208 VAL B O 1
ATOM 3836 N N . THR B 1 209 ? -4.918 -18.828 -20.484 1 92.56 209 THR B N 1
ATOM 3837 C CA . THR B 1 209 ? -4.43 -19.828 -21.422 1 92.56 209 THR B CA 1
ATOM 3838 C C . THR B 1 209 ? -3 -19.5 -21.859 1 92.56 209 THR B C 1
ATOM 3840 O O . THR B 1 209 ? -2.455 -18.469 -21.5 1 92.56 209 THR B O 1
ATOM 3843 N N . GLU B 1 210 ? -2.402 -20.422 -22.547 1 88.94 210 GLU B N 1
ATOM 3844 C CA . GLU B 1 210 ? -1.029 -20.25 -23.016 1 88.94 210 GLU B CA 1
ATOM 3845 C C . GLU B 1 210 ? -0.905 -19.031 -23.938 1 88.94 210 GLU B C 1
ATOM 3847 O O . GLU B 1 210 ? 0.137 -18.375 -23.953 1 88.94 210 GLU B O 1
ATOM 3852 N N . LYS B 1 211 ? -1.896 -18.734 -24.625 1 87.38 211 LYS B N 1
ATOM 3853 C CA . LYS B 1 211 ? -1.878 -17.625 -25.594 1 87.38 211 LYS B CA 1
ATOM 3854 C C . LYS B 1 211 ? -2.27 -16.312 -24.938 1 87.38 211 LYS B C 1
ATOM 3856 O O . LYS B 1 211 ? -2.121 -15.242 -25.531 1 87.38 211 LYS B O 1
ATOM 3861 N N . SER B 1 212 ? -2.672 -16.453 -23.719 1 86.81 212 SER B N 1
ATOM 3862 C CA . SER B 1 212 ? -3.111 -15.25 -23 1 86.81 212 SER B CA 1
ATOM 3863 C C . SER B 1 212 ? -1.924 -14.469 -22.453 1 86.81 212 SER B C 1
ATOM 3865 O O . SER B 1 212 ? -0.782 -14.93 -22.531 1 86.81 212 SER B O 1
ATOM 3867 N N . VAL B 1 213 ? -2.283 -13.32 -22.062 1 84.44 213 VAL B N 1
ATOM 3868 C CA . VAL B 1 213 ? -1.309 -12.547 -21.297 1 84.44 213 VAL B CA 1
ATOM 3869 C C . VAL B 1 213 ? -1.014 -13.258 -19.969 1 84.44 213 VAL B C 1
ATOM 3871 O O . VAL B 1 213 ? -1.934 -13.656 -19.25 1 84.44 213 VAL B O 1
ATOM 3874 N N . ARG B 1 214 ? 0.287 -13.359 -19.688 1 86.75 214 ARG B N 1
ATOM 3875 C 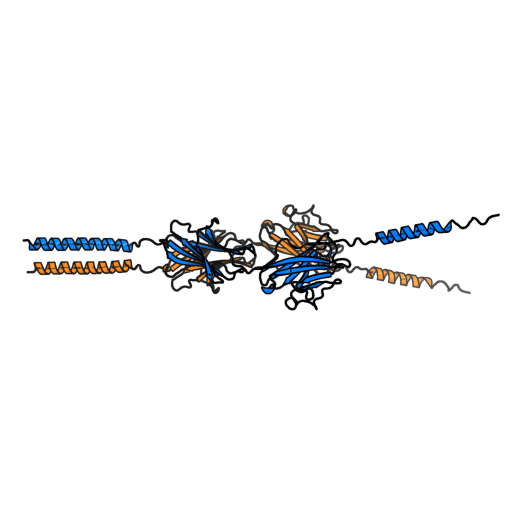CA . ARG B 1 214 ? 0.642 -14.164 -18.531 1 86.75 214 ARG B CA 1
ATOM 3876 C C . ARG B 1 214 ? 1.122 -13.297 -17.375 1 86.75 214 ARG B C 1
ATOM 3878 O O . ARG B 1 214 ? 1.245 -13.766 -16.25 1 86.75 214 ARG B O 1
ATOM 3885 N N . ASN B 1 215 ? 1.49 -12.141 -17.766 1 90.31 215 ASN B N 1
ATOM 3886 C CA . ASN B 1 215 ? 1.771 -11.18 -16.703 1 90.31 215 ASN B CA 1
ATOM 3887 C C . ASN B 1 215 ? 0.496 -10.492 -16.219 1 90.31 215 ASN B C 1
ATOM 3889 O O . ASN B 1 215 ? 0.013 -9.547 -16.844 1 90.31 215 ASN B O 1
ATOM 3893 N N . LEU B 1 216 ? 0.065 -10.914 -15.086 1 93.94 216 LEU B N 1
ATOM 3894 C CA . LEU B 1 216 ? -1.234 -10.453 -14.609 1 93.94 216 LEU B CA 1
ATOM 3895 C C . LEU B 1 216 ? -1.102 -9.766 -13.258 1 93.94 216 LEU B C 1
ATOM 3897 O O . LEU B 1 216 ? -0.254 -10.141 -12.445 1 93.94 216 LEU B O 1
ATOM 3901 N N . SER B 1 217 ? -1.938 -8.789 -13.102 1 94.62 217 SER B N 1
ATOM 3902 C CA . SER B 1 217 ? -2.029 -8.078 -11.828 1 94.62 217 SER B CA 1
ATOM 3903 C C . SER B 1 217 ? -3.473 -8.008 -11.336 1 94.62 217 SER B C 1
ATOM 3905 O O . SER B 1 217 ? -4.395 -7.816 -12.133 1 94.62 217 SER B O 1
ATOM 3907 N N . CYS B 1 218 ? -3.609 -8.211 -10.086 1 95.19 218 CYS B N 1
ATOM 3908 C CA . CYS B 1 218 ? -4.898 -8.062 -9.414 1 95.19 218 CYS B CA 1
ATOM 3909 C C . CYS B 1 218 ? -4.895 -6.855 -8.484 1 95.19 218 CYS B C 1
ATOM 3911 O O . CYS B 1 218 ? -4.07 -6.773 -7.574 1 95.19 218 CYS B O 1
ATOM 3913 N N . ALA B 1 219 ? -5.82 -6 -8.695 1 93.31 219 ALA B N 1
ATOM 3914 C CA . ALA B 1 219 ? -5.867 -4.77 -7.914 1 93.31 219 ALA B CA 1
ATOM 3915 C C . ALA B 1 219 ? -7.191 -4.641 -7.168 1 93.31 219 ALA B C 1
ATOM 3917 O O . ALA B 1 219 ? -8.258 -4.898 -7.73 1 93.31 219 ALA B O 1
ATOM 3918 N N . VAL B 1 220 ? -7.07 -4.355 -5.918 1 92.81 220 VAL B N 1
ATOM 3919 C CA . VAL B 1 220 ? -8.227 -4.051 -5.082 1 92.81 220 VAL B CA 1
ATOM 3920 C C . VAL B 1 220 ? -8.242 -2.562 -4.742 1 92.81 220 VAL B C 1
ATOM 3922 O O . VAL B 1 220 ? -7.281 -2.037 -4.18 1 92.81 220 VAL B O 1
ATOM 3925 N N . ARG B 1 221 ? -9.352 -1.959 -5 1 91.19 221 ARG B N 1
ATOM 3926 C CA . ARG B 1 221 ? -9.414 -0.509 -4.844 1 91.19 221 ARG B CA 1
ATOM 3927 C C . ARG B 1 221 ? -10.578 -0.101 -3.949 1 91.19 221 ARG B C 1
ATOM 3929 O O . ARG B 1 221 ? -11.695 -0.592 -4.113 1 91.19 221 ARG B O 1
ATOM 3936 N N . ASN B 1 222 ? -10.242 0.736 -3.027 1 90.56 222 ASN B N 1
ATOM 3937 C CA . ASN B 1 222 ? -11.258 1.389 -2.203 1 90.56 222 ASN B CA 1
ATOM 3938 C C . ASN B 1 222 ? -11.602 2.777 -2.732 1 90.56 222 ASN B C 1
ATOM 3940 O O . ASN B 1 222 ? -10.758 3.682 -2.707 1 90.56 222 ASN B O 1
ATOM 3944 N N . SER B 1 223 ? -12.773 2.986 -3.133 1 87.75 223 SER B N 1
ATOM 3945 C CA . SER B 1 223 ? -13.164 4.238 -3.777 1 87.75 223 SER B CA 1
ATOM 3946 C C . SER B 1 223 ? -13.25 5.375 -2.766 1 87.75 223 SER B C 1
ATOM 3948 O O . SER B 1 223 ? -13.117 6.547 -3.129 1 87.75 223 SER B O 1
ATOM 3950 N N . VAL B 1 224 ? -13.477 5.078 -1.553 1 88.25 224 VAL B N 1
ATOM 3951 C CA . VAL B 1 224 ? -13.625 6.098 -0.521 1 88.25 224 VAL B CA 1
ATOM 3952 C C . VAL B 1 224 ? -12.25 6.625 -0.117 1 88.25 224 VAL B C 1
ATOM 3954 O O . VAL B 1 224 ? -12.039 7.84 -0.042 1 88.25 224 VAL B O 1
ATOM 3957 N N . LEU B 1 225 ? -11.344 5.707 0.124 1 88.56 225 LEU B N 1
ATOM 3958 C CA . LEU B 1 225 ? -10 6.09 0.537 1 88.56 225 LEU B CA 1
ATOM 3959 C C . LEU B 1 225 ? -9.125 6.418 -0.674 1 88.56 225 LEU B C 1
ATOM 3961 O O . LEU B 1 225 ? -8.062 7.016 -0.534 1 88.56 225 LEU B O 1
ATOM 3965 N N . LYS B 1 226 ? -9.562 6.035 -1.812 1 87.94 226 LYS B N 1
ATOM 3966 C CA . LYS B 1 226 ? -8.789 6.164 -3.041 1 87.94 226 LYS B CA 1
ATOM 3967 C C . LYS B 1 226 ? -7.457 5.43 -2.928 1 87.94 226 LYS B C 1
ATOM 3969 O O . LYS B 1 226 ? -6.418 5.941 -3.354 1 87.94 226 LYS B O 1
ATOM 3974 N N . GLU B 1 227 ? -7.438 4.367 -2.289 1 89.31 227 GLU B N 1
ATOM 3975 C CA . GLU B 1 227 ? -6.27 3.51 -2.109 1 89.31 227 GLU B CA 1
ATOM 3976 C C . GLU B 1 227 ? -6.438 2.186 -2.848 1 89.31 227 GLU B C 1
ATOM 3978 O O . GLU B 1 227 ? -7.559 1.703 -3.021 1 89.31 227 GLU B O 1
ATOM 3983 N N . GLU B 1 228 ? -5.301 1.678 -3.275 1 91.62 228 GLU B N 1
ATOM 3984 C CA . GLU B 1 228 ? -5.355 0.385 -3.949 1 91.62 228 GLU B CA 1
ATOM 3985 C C . GLU B 1 228 ? -4.203 -0.515 -3.512 1 91.62 228 GLU B C 1
ATOM 3987 O O . GLU B 1 228 ? -3.131 -0.027 -3.145 1 91.62 228 GLU B O 1
ATOM 3992 N N . LYS B 1 229 ? -4.496 -1.737 -3.443 1 92.69 229 LYS B N 1
ATOM 3993 C CA . LYS B 1 229 ? -3.479 -2.76 -3.227 1 92.69 229 LYS B CA 1
ATOM 3994 C C . LYS B 1 229 ? -3.414 -3.729 -4.406 1 92.69 229 LYS B C 1
ATOM 3996 O O . LYS B 1 229 ? -4.445 -4.086 -4.98 1 92.69 229 LYS B O 1
ATOM 4001 N N . VAL B 1 230 ? -2.18 -4.078 -4.754 1 93.25 230 VAL B N 1
ATOM 4002 C CA . VAL B 1 230 ? -1.998 -4.844 -5.984 1 93.25 230 VAL B CA 1
ATOM 4003 C C . VAL B 1 230 ? -1.129 -6.066 -5.707 1 93.25 230 VAL B C 1
ATOM 4005 O O . VAL B 1 230 ? -0.196 -6.008 -4.902 1 93.25 230 VAL B O 1
ATOM 4008 N N . SER B 1 231 ? -1.462 -7.109 -6.266 1 94.88 231 SER B N 1
ATOM 4009 C CA . SER B 1 231 ? -0.616 -8.289 -6.363 1 94.88 231 SER B CA 1
ATOM 4010 C C . SER B 1 231 ? -0.418 -8.711 -7.816 1 94.88 231 SER B C 1
ATOM 4012 O O . SER B 1 231 ? -1.346 -8.625 -8.625 1 94.88 231 SER B O 1
ATOM 4014 N N . SER B 1 232 ? 0.83 -9.094 -8.133 1 95.06 232 SER B N 1
ATOM 4015 C CA . SER B 1 232 ? 1.127 -9.477 -9.508 1 95.06 232 SER B CA 1
ATOM 4016 C C . SER B 1 232 ? 1.742 -10.875 -9.578 1 95.06 232 SER B C 1
ATOM 4018 O O . SER B 1 232 ? 2.473 -11.281 -8.672 1 95.06 232 SER B O 1
ATOM 4020 N N . VAL B 1 233 ? 1.389 -11.523 -10.75 1 95.75 233 VAL B N 1
ATOM 4021 C CA . VAL B 1 233 ? 1.893 -12.883 -10.914 1 95.75 233 VAL B CA 1
ATOM 4022 C C . VAL B 1 233 ? 2.258 -13.125 -12.375 1 95.75 233 VAL B C 1
ATOM 4024 O O . VAL B 1 233 ? 1.658 -12.531 -13.273 1 95.75 233 VAL B O 1
ATOM 4027 N N . TYR B 1 234 ? 3.248 -13.859 -12.57 1 95.56 234 TYR B N 1
ATOM 4028 C CA . TYR B 1 234 ? 3.65 -14.406 -13.867 1 95.56 234 TYR B CA 1
ATOM 4029 C C . TYR B 1 234 ? 3.73 -15.922 -13.82 1 95.56 234 TYR B C 1
ATOM 4031 O O . TYR B 1 234 ? 4.344 -16.5 -12.914 1 95.56 234 TYR B O 1
ATOM 4039 N N . ILE B 1 235 ? 3.096 -16.531 -14.727 1 95 235 ILE B N 1
ATOM 4040 C CA . ILE B 1 235 ? 3.109 -17.984 -14.797 1 95 235 ILE B CA 1
ATOM 4041 C C . ILE B 1 235 ? 3.816 -18.438 -16.078 1 95 235 ILE B C 1
ATOM 4043 O O . ILE B 1 235 ? 3.404 -18.078 -17.172 1 95 235 ILE B O 1
ATOM 4047 N N . SER B 1 236 ? 4.789 -19.25 -15.898 1 94.69 236 SER B N 1
ATOM 4048 C CA . SER B 1 236 ? 5.57 -19.75 -17.031 1 94.69 236 SER B CA 1
ATOM 4049 C C . SER B 1 236 ? 4.758 -20.719 -17.875 1 94.69 236 SER B C 1
ATOM 4051 O O . SER B 1 236 ? 3.799 -21.328 -17.391 1 94.69 236 SER B O 1
ATOM 4053 N N . ASP B 1 237 ? 5.234 -20.938 -19.109 1 92.31 237 ASP B N 1
ATOM 4054 C CA . ASP B 1 237 ? 4.52 -21.75 -20.078 1 92.31 237 ASP B CA 1
ATOM 4055 C C . ASP B 1 237 ? 4.578 -23.219 -19.719 1 92.31 237 ASP B C 1
ATOM 4057 O O . ASP B 1 237 ? 3.748 -24.016 -20.172 1 92.31 237 ASP B O 1
ATOM 4061 N N . VAL B 1 238 ? 5.473 -23.594 -18.906 1 91.19 238 VAL B N 1
ATOM 4062 C CA . VAL B 1 238 ? 5.688 -25 -18.578 1 91.19 238 VAL B CA 1
ATOM 4063 C C . VAL B 1 238 ? 4.504 -25.531 -17.766 1 91.19 238 VAL B C 1
ATOM 4065 O O . VAL B 1 238 ? 4.289 -26.75 -17.688 1 91.19 238 VAL B O 1
ATOM 4068 N N . PHE B 1 239 ? 3.717 -24.672 -17.234 1 92.75 239 PHE B N 1
ATOM 4069 C CA . PHE B 1 239 ? 2.648 -25.094 -16.344 1 92.75 239 PHE B CA 1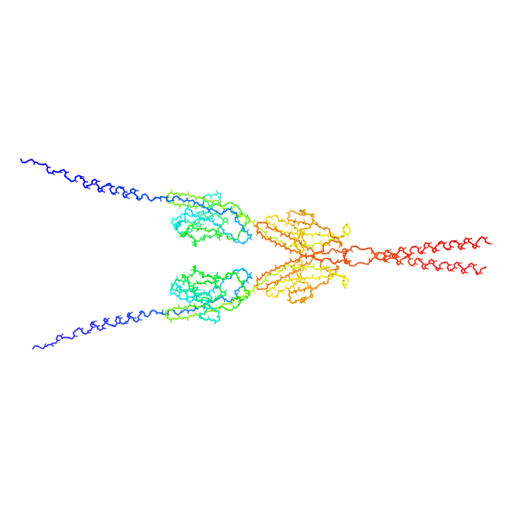
ATOM 4070 C C . PHE B 1 239 ? 1.336 -25.25 -17.094 1 92.75 239 PHE B C 1
ATOM 4072 O O . PHE B 1 239 ? 0.342 -25.719 -16.547 1 92.75 239 PHE B O 1
ATOM 4079 N N . PHE B 1 240 ? 1.315 -24.875 -18.25 1 91.62 240 PHE B N 1
ATOM 4080 C CA . PHE B 1 240 ? 0.083 -25.031 -19.016 1 91.62 240 PHE B CA 1
ATOM 4081 C C . PHE B 1 240 ? -0.049 -26.438 -19.562 1 91.62 240 PHE B C 1
ATOM 4083 O O . PHE B 1 240 ? 0.955 -27.094 -19.844 1 91.62 240 PHE B O 1
ATOM 4090 N N . PRO B 1 241 ? -1.265 -26.766 -19.562 1 85.62 241 PRO B N 1
ATOM 4091 C CA . PRO B 1 241 ? -1.496 -28.141 -19.969 1 85.62 241 PRO B CA 1
ATOM 4092 C C . PRO B 1 241 ? -0.956 -28.453 -21.359 1 85.62 241 PRO B C 1
ATOM 4094 O O . PRO B 1 241 ? -1.103 -27.641 -22.281 1 85.62 241 PRO B O 1
ATOM 4097 N N . ARG B 1 242 ? -0.141 -29.484 -21.469 1 82.31 242 ARG B N 1
ATOM 4098 C CA . ARG B 1 242 ? 0.359 -30.016 -22.734 1 82.31 242 ARG B CA 1
ATOM 4099 C C . ARG B 1 242 ? 0.12 -31.516 -22.828 1 82.31 242 ARG B C 1
ATOM 4101 O O . ARG B 1 242 ? -0.104 -32.188 -21.812 1 82.31 242 ARG B O 1
ATOM 4108 N N . ALA B 1 243 ? -0.018 -31.828 -24.094 1 80.25 243 ALA B N 1
ATOM 4109 C CA . ALA B 1 243 ? -0.148 -33.281 -24.297 1 80.25 243 ALA B CA 1
ATOM 4110 C C . ALA B 1 243 ? 1.052 -34.031 -23.719 1 80.25 243 ALA B C 1
ATOM 4112 O O . ALA B 1 243 ? 2.197 -33.594 -23.906 1 80.25 243 ALA B O 1
ATOM 4113 N N . SER B 1 244 ? 0.755 -34.938 -22.844 1 82.31 244 SER B N 1
ATOM 4114 C CA . SER B 1 244 ? 1.825 -35.719 -22.219 1 82.31 244 SER B CA 1
ATOM 4115 C C . SER B 1 244 ? 2.623 -36.5 -23.281 1 82.31 244 SER B C 1
ATOM 4117 O O . SER B 1 244 ? 2.047 -37.156 -24.141 1 82.31 244 SER B O 1
ATOM 4119 N N . PRO B 1 245 ? 3.881 -36.312 -23.312 1 86.31 245 PRO B N 1
ATOM 4120 C CA . PRO B 1 245 ? 4.695 -37.094 -24.25 1 86.31 245 PRO B CA 1
ATOM 4121 C C . PRO B 1 245 ? 4.566 -38.594 -24.047 1 86.31 245 PRO B C 1
ATOM 4123 O O . PRO B 1 245 ? 4.629 -39.375 -25 1 86.31 245 PRO B O 1
ATOM 4126 N N . TRP B 1 246 ? 4.301 -38.938 -22.906 1 86.5 246 TRP B N 1
ATOM 4127 C CA . TRP B 1 246 ? 4.18 -40.344 -22.578 1 86.5 246 TRP B CA 1
ATOM 4128 C C . TRP B 1 246 ? 2.912 -40.938 -23.203 1 86.5 246 TRP B C 1
ATOM 4130 O O . TRP B 1 246 ? 2.861 -42.156 -23.5 1 86.5 246 TRP B O 1
ATOM 4140 N N . PHE B 1 247 ? 1.992 -40.156 -23.297 1 88.94 247 PHE B N 1
ATOM 4141 C CA . PHE B 1 247 ? 0.771 -40.562 -23.953 1 88.94 247 PHE B CA 1
ATOM 4142 C C . PHE B 1 247 ? 1.039 -40.906 -25.422 1 88.94 247 PHE B C 1
ATOM 4144 O O . PHE B 1 247 ? 0.565 -41.906 -25.938 1 88.94 247 PHE B O 1
ATOM 4151 N N . ILE B 1 248 ? 1.718 -40.094 -25.984 1 89.62 248 ILE B N 1
ATOM 4152 C CA . ILE B 1 248 ? 2.09 -40.312 -27.375 1 89.62 248 ILE B CA 1
ATOM 4153 C C . ILE B 1 248 ? 2.916 -41.594 -27.5 1 89.62 248 ILE B C 1
ATOM 4155 O O . ILE B 1 248 ? 2.695 -42.375 -28.422 1 89.62 248 ILE B O 1
ATOM 4159 N N . ALA B 1 249 ? 3.781 -41.75 -26.641 1 92.12 249 ALA B N 1
ATOM 4160 C CA . ALA B 1 249 ? 4.586 -42.969 -26.625 1 92.12 249 ALA B CA 1
ATOM 4161 C C . ALA B 1 249 ? 3.705 -44.219 -26.484 1 92.12 249 ALA B C 1
ATOM 4163 O O . ALA B 1 249 ? 3.914 -45.219 -27.172 1 92.12 249 ALA B O 1
ATOM 4164 N N . LEU B 1 250 ? 2.822 -44.094 -25.656 1 93.31 250 LEU B N 1
ATOM 4165 C CA . LEU B 1 250 ? 1.914 -45.219 -25.422 1 93.31 250 LEU B CA 1
ATOM 4166 C C . LEU B 1 250 ? 1.145 -45.562 -26.703 1 93.31 250 LEU B C 1
ATOM 4168 O O . LEU B 1 250 ? 0.983 -46.75 -27.031 1 93.31 250 LEU B O 1
ATOM 4172 N N . LEU B 1 251 ? 0.74 -44.656 -27.375 1 92.69 251 LEU B N 1
ATOM 4173 C CA . LEU B 1 251 ? 0.01 -44.844 -28.625 1 92.69 251 LEU B CA 1
ATOM 4174 C C . LEU B 1 251 ? 0.878 -45.562 -29.641 1 92.69 251 LEU B C 1
ATOM 4176 O O . LEU B 1 251 ? 0.407 -46.469 -30.344 1 92.69 251 LEU B O 1
ATOM 4180 N N . HIS B 1 252 ? 2.055 -45.281 -29.703 1 91.75 252 HIS B N 1
ATOM 4181 C CA . HIS B 1 252 ? 2.982 -45.906 -30.641 1 91.75 252 HIS B CA 1
ATOM 4182 C C . HIS B 1 252 ? 3.232 -47.344 -30.266 1 91.75 252 HIS B C 1
ATOM 4184 O O . HIS B 1 252 ? 3.242 -48.219 -31.141 1 91.75 252 HIS B O 1
ATOM 4190 N N . VAL B 1 253 ? 3.422 -47.594 -29.094 1 92.56 253 VAL B N 1
ATOM 4191 C CA . VAL B 1 253 ? 3.693 -48.938 -28.641 1 92.56 253 VAL B CA 1
ATOM 4192 C C . VAL B 1 253 ? 2.471 -49.844 -28.891 1 92.56 253 VAL B C 1
ATOM 4194 O O . VAL B 1 253 ? 2.604 -51 -29.297 1 92.56 253 VAL B O 1
ATOM 4197 N N . MET B 1 254 ? 1.341 -49.25 -28.672 1 93.44 254 MET B N 1
ATOM 4198 C CA . MET B 1 254 ? 0.105 -50 -28.922 1 93.44 254 MET B CA 1
ATOM 4199 C C . MET B 1 254 ? -0.06 -50.312 -30.406 1 93.44 254 MET B C 1
ATOM 4201 O O . MET B 1 254 ? -0.46 -51.406 -30.766 1 93.44 254 MET B O 1
ATOM 4205 N N . ALA B 1 255 ? 0.286 -49.375 -31.172 1 93.75 255 ALA B N 1
ATOM 4206 C CA . ALA B 1 255 ? 0.238 -49.594 -32.625 1 93.75 255 ALA B CA 1
ATOM 4207 C C . ALA B 1 255 ? 1.2 -50.688 -33.031 1 93.75 255 ALA B C 1
ATOM 4209 O O . ALA B 1 255 ? 0.849 -51.562 -33.844 1 93.75 255 ALA B O 1
ATOM 4210 N N . PHE B 1 256 ? 2.301 -50.719 -32.469 1 90.25 256 PHE B N 1
ATOM 4211 C CA . PHE B 1 256 ? 3.305 -51.719 -32.75 1 90.25 256 PHE B CA 1
ATOM 4212 C C . PHE B 1 256 ? 2.832 -53.094 -32.312 1 90.25 256 PHE B C 1
ATOM 4214 O O . PHE B 1 256 ? 3.047 -54.094 -33 1 90.25 256 PHE B O 1
ATOM 4221 N N . LEU B 1 257 ? 2.197 -53.062 -31.219 1 90.81 257 LEU B N 1
ATOM 4222 C CA . LEU B 1 257 ? 1.664 -54.281 -30.672 1 90.81 257 LEU B CA 1
ATOM 4223 C C . LEU B 1 257 ? 0.59 -54.875 -31.594 1 90.81 257 LEU B C 1
ATOM 4225 O O . LEU B 1 257 ? 0.552 -56.062 -31.828 1 90.81 257 LEU B O 1
ATOM 4229 N N . VAL B 1 258 ? -0.213 -54.062 -32.125 1 92.88 258 VAL B N 1
ATOM 4230 C CA . VAL B 1 258 ? -1.273 -54.469 -33.031 1 92.88 258 VAL B CA 1
ATOM 4231 C C . VAL B 1 258 ? -0.663 -55.031 -34.312 1 92.88 258 VAL B C 1
ATOM 4233 O O . VAL B 1 258 ? -1.064 -56.094 -34.812 1 92.88 258 VAL B O 1
ATOM 4236 N N . ILE B 1 259 ? 0.287 -54.375 -34.781 1 92.38 259 ILE B N 1
ATOM 4237 C CA . ILE B 1 259 ? 0.974 -54.812 -36 1 92.38 259 ILE B CA 1
ATOM 4238 C C . ILE B 1 259 ? 1.658 -56.156 -35.75 1 92.38 259 ILE B C 1
ATOM 4240 O O . ILE B 1 259 ? 1.571 -57.062 -36.594 1 92.38 259 ILE B O 1
ATOM 4244 N N . PHE B 1 260 ? 2.277 -56.25 -34.594 1 88.12 260 PHE B N 1
ATOM 4245 C CA . PHE B 1 260 ? 2.971 -57.469 -34.219 1 88.12 260 PHE B CA 1
ATOM 4246 C C . PHE B 1 260 ? 1.994 -58.656 -34.125 1 88.12 260 PHE B C 1
ATOM 4248 O O . PHE B 1 260 ? 2.275 -59.75 -34.625 1 88.12 260 PHE B O 1
ATOM 4255 N N . ILE B 1 261 ? 0.885 -58.406 -33.594 1 90.56 261 ILE B N 1
ATOM 4256 C CA . ILE B 1 261 ? -0.132 -59.438 -33.438 1 90.56 261 ILE B CA 1
ATOM 4257 C C . ILE B 1 261 ? -0.643 -59.844 -34.812 1 90.56 261 ILE B C 1
ATOM 4259 O O . ILE B 1 261 ? -0.784 -61.062 -35.094 1 90.56 261 ILE B O 1
ATOM 4263 N N . PHE B 1 262 ? -0.833 -59 -35.75 1 92.94 262 PHE B N 1
ATOM 4264 C CA . PHE B 1 262 ? -1.297 -59.281 -37.094 1 92.94 262 PHE B CA 1
ATOM 4265 C C . PHE B 1 262 ? -0.269 -60.125 -37.844 1 92.94 262 PHE B C 1
ATOM 4267 O O . PHE B 1 262 ? -0.628 -61.062 -38.562 1 92.94 262 PHE B O 1
ATOM 4274 N N . LEU B 1 263 ? 0.95 -59.844 -37.625 1 90.19 263 LEU B N 1
ATOM 4275 C CA . LEU B 1 263 ? 2.021 -60.594 -38.312 1 90.19 263 LEU B CA 1
ATOM 4276 C C . LEU B 1 263 ? 2.1 -62.031 -37.781 1 90.19 263 LEU B C 1
ATOM 4278 O O . LEU B 1 263 ? 2.271 -62.969 -38.562 1 90.19 263 LEU B O 1
ATOM 4282 N N . VAL B 1 264 ? 1.931 -62.156 -36.531 1 87 264 VAL B N 1
ATOM 4283 C CA . VAL B 1 264 ? 1.985 -63.469 -35.906 1 87 264 VAL B CA 1
ATOM 4284 C C . VAL B 1 264 ? 0.826 -64.312 -36.438 1 87 264 VAL B C 1
ATOM 4286 O O . VAL B 1 264 ? 1.013 -65.5 -36.781 1 87 264 VAL B O 1
ATOM 4289 N N . ILE B 1 265 ? -0.304 -63.688 -36.531 1 90.75 265 ILE B N 1
ATOM 4290 C CA . ILE B 1 265 ? -1.486 -64.375 -37.031 1 90.75 265 ILE B CA 1
ATOM 4291 C C . ILE B 1 265 ? -1.281 -64.812 -38.5 1 90.75 265 ILE B C 1
ATOM 4293 O O . ILE B 1 265 ? -1.562 -65.938 -38.875 1 90.75 265 ILE B O 1
ATOM 4297 N N . TYR B 1 266 ? -0.801 -64.062 -39.281 1 90.38 266 TYR B N 1
ATOM 4298 C CA . TYR B 1 266 ? -0.532 -64.312 -40.688 1 90.38 266 TYR B CA 1
ATOM 4299 C C . TYR B 1 266 ? 0.454 -65.438 -40.844 1 90.38 266 TYR B C 1
ATOM 4301 O O . TYR B 1 266 ? 0.221 -66.375 -41.656 1 90.38 266 TYR B O 1
ATOM 4309 N N . PHE B 1 267 ? 1.499 -65.375 -40.094 1 86 267 PHE B N 1
ATOM 4310 C CA . PHE B 1 267 ? 2.516 -66.438 -40.188 1 86 267 PHE B CA 1
ATOM 4311 C C . PHE B 1 267 ? 1.954 -67.75 -39.719 1 86 267 PHE B C 1
ATOM 4313 O O . PHE B 1 267 ? 2.25 -68.812 -40.312 1 86 267 PHE B O 1
ATOM 4320 N N . TYR B 1 268 ? 1.16 -67.688 -38.781 1 84.94 268 TYR B N 1
ATOM 4321 C CA . TYR B 1 268 ? 0.528 -68.875 -38.25 1 84.94 268 TYR B CA 1
ATOM 4322 C C . TYR B 1 268 ? -0.409 -69.5 -39.312 1 84.94 268 TYR B C 1
ATOM 4324 O O . TYR B 1 268 ? -0.396 -70.688 -39.531 1 84.94 268 TYR B O 1
ATOM 4332 N N . TRP B 1 269 ? -1.163 -68.688 -40 1 88.5 269 TRP B N 1
ATOM 4333 C CA . TRP B 1 269 ? -2.111 -69.125 -41 1 88.5 269 TRP B CA 1
ATOM 4334 C C . TRP B 1 269 ? -1.385 -69.625 -42.25 1 88.5 269 TRP B C 1
ATOM 4336 O O . TRP B 1 269 ? -1.79 -70.688 -42.812 1 88.5 269 TRP B O 1
ATOM 4346 N N . ASN B 1 270 ? -0.321 -69 -42.531 1 88.06 270 ASN B N 1
ATOM 4347 C CA . ASN B 1 270 ? 0.435 -69.438 -43.719 1 88.06 270 ASN B CA 1
ATOM 4348 C C . ASN B 1 270 ? 1.17 -70.75 -43.5 1 88.06 270 ASN B C 1
ATOM 4350 O O . ASN B 1 270 ? 1.349 -71.562 -44.406 1 88.06 270 ASN B O 1
ATOM 4354 N N . GLN B 1 271 ? 1.611 -71.062 -42.312 1 83 271 GLN B N 1
ATOM 4355 C CA . GLN B 1 271 ? 2.299 -72.312 -41.969 1 83 271 GLN B CA 1
ATOM 4356 C C . GLN B 1 271 ? 1.32 -73.5 -41.938 1 83 271 GLN B C 1
ATOM 4358 O O . GLN B 1 271 ? 1.685 -74.625 -42.25 1 83 271 GLN B O 1
ATOM 4363 N N . HIS B 1 272 ? 0.16 -73.25 -41.625 1 78.5 272 HIS B N 1
ATOM 4364 C CA . HIS B 1 272 ? -0.816 -74.375 -41.5 1 78.5 272 HIS B CA 1
ATOM 4365 C C . HIS B 1 272 ? -1.571 -74.562 -42.812 1 78.5 272 HIS B C 1
ATOM 4367 O O . HIS B 1 272 ? -2.318 -75.5 -42.969 1 78.5 272 HIS B O 1
ATOM 4373 N N . LYS B 1 273 ? -1.486 -73.75 -43.719 1 81.62 273 LYS B N 1
ATOM 4374 C CA . LYS B 1 273 ? -2.029 -74 -45.062 1 81.62 273 LYS B CA 1
ATOM 4375 C C . LYS B 1 273 ? -1.126 -74.938 -45.875 1 81.62 273 LYS B C 1
ATOM 4377 O O . LYS B 1 273 ? -1.594 -75.625 -46.781 1 81.62 273 LYS B O 1
ATOM 4382 N N . GLU B 1 274 ? 0.082 -75.188 -45.656 1 60 274 GLU B N 1
ATOM 4383 C CA . GLU B 1 274 ? 0.881 -76.25 -46.281 1 60 274 GLU B CA 1
ATOM 4384 C C . GLU B 1 274 ? 0.868 -77.5 -45.438 1 60 274 GLU B C 1
ATOM 4386 O O . GLU B 1 274 ? 1.125 -77.5 -44.25 1 60 274 GLU B O 1
#

Sequence (548 aa):
MHFAFSKSLVSASFLGYVVFFTSLLVHKLGSAHFTVIGPDKAVTASIGNEAVLYCHLSPKMNLEHMEVRWFRSKFSSPVHLYRDRTDHLEQQTPDYRGRTELLKDGMADGRVALKIRGVRFSDAGQYSCFFRSNVSYEEALVELKIAVSGLAPLISVEDYQDEGIRIACQSTGWYPEPKLQWTDLSGNPQPSLAGKKSQSEIEAVLVVTEKSVRNLSCAVRNSVLKEEKVSSVYISDVFFPRASPWFIALLHVMAFLVIFIFLVIYFYWNQHKEMHFAFSKSLVSASFLGYVVFFTSLLVHKLGSAHFTVIGPDKAVTASIGNEAVLYCHLSPKMNLEHMEVRWFRSKFSSPVHLYRDRTDHLEQQTPDYRGRTELLKDGMADGRVALKIRGVRFSDAGQYSCFFRSNVSYEEALVELKIAVSGLAPLISVEDYQDEGIRIACQSTGWYPEPKLQWTDLSGNPQPSLAGKKSQSEIEAVLVVTEKSVRNLSCAVRNSVLKEEKVSSVYISDVFFPRASPWFIALLHVMAFLVIFIFLVIYFYWNQHKE

pLDDT: mean 86.88, std 13.52, range [31.92, 98.06]

Secondary structure (DSSP, 8-state):
---GGGGGGHHHHHHHHHHHHHHHHHT-------EEE--SS-EEEETTS-EEEEEEEES----TTSEEEEESS-TTS-SEEEETTEE--TT--GGGTTTEEEE-TTGGGTEEEEEESS--GGG-EEEEEEEE-SS-EEEEEEEEEEEB--PPPEEEEEEEETTEEEEEEEEE--BSPPEEEEEETT--EE--EEEEEETTEEEEEEEEETTS--EEEEEEEETTTTEEEEEEEEE-GGGS----HHHHHHHHHHHHHHHHHHHHHHHHHHHHH-/----GGGGGHHHHHHHHHHHHHHHHHT-------EEE--SS-EEEETTS-EEEEEEEES----TTSEEEEESS-TTS-SEEEETTEE--TT--GGGTTTEEEE-TTGGGTEEEEEESS--GGG-EEEEEEEE-SS-EEEEEEEEEEEB--PPPEEEEEEEETTEEEEEEEEE--BSPPEEEEEETT--EE--EEEEEETTEEEEEEEE-TTS--EEEEEEEETTTTEEEEEEEEE-GGGS----HHHHHHHHHHHHHHHHHHHHHHHHHHHHH-